Protein AF-A0A9W4R6A3-F1 (afdb_monomer_lite)

Secondary structure (DSSP, 8-state):
--HHHHHHHHHHHHH-TTTTTT--EE-HHHHHHHHTTT---SS-TTSHHHHHHHHHHHHHTT--HHHHTSPPPTT--HHHHHHHHHHHHHHHHHHTT-EEEEEEEEEE-TT--EEEEEEEPPPP--HHHHHHHSSSS-HHHHHHHHHHHBTTB--PPEEEEEETGGG-SSEEEEE-GGGSGGGBTHHHHHHHHHHHS---TT-EEEE-SSHHHHHHHHHHHHHT--EEEEE-TTS-HHHHHHHHTTT-EEEE--SSHHHHHHHHHHHHHHH--EE--SS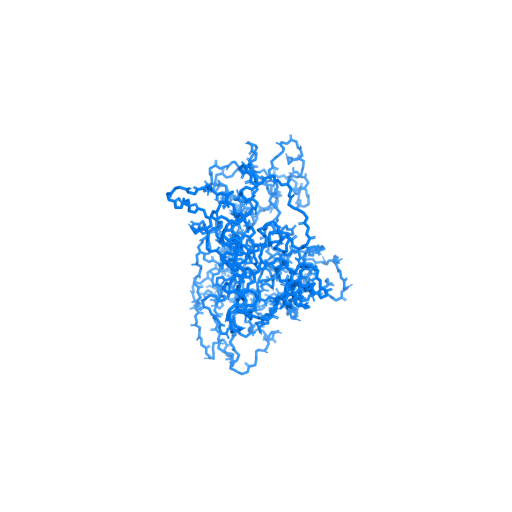SSHHHHHHHHHHHHHHHHH-TT-SEEEEE-SSSHHHHHHHHHHTTSS-EEEEEEETT--HHHHHHHTTS-------STTHHHH--S---HHHHHHHTTT--EEEEE-HHHHHHHHHHHHHHH-----HHHHHHHHHHHTTSS-PPTT-EEEEE--B----HHHHHHHH-

Structure (mmCIF, N/CA/C/O backbone):
data_AF-A0A9W4R6A3-F1
#
_entry.id   AF-A0A9W4R6A3-F1
#
loop_
_atom_site.group_PDB
_atom_site.id
_atom_site.type_symbol
_atom_site.label_atom_id
_atom_site.label_alt_id
_atom_site.label_comp_id
_atom_site.label_asym_id
_atom_site.label_entity_id
_atom_site.label_seq_id
_atom_site.pdbx_PDB_ins_code
_atom_site.Cartn_x
_atom_site.Cartn_y
_atom_site.Cartn_z
_atom_site.occupancy
_atom_site.B_iso_or_equiv
_atom_site.auth_seq_id
_atom_site.auth_comp_id
_atom_site.auth_asym_id
_atom_site.auth_atom_id
_atom_site.pdbx_PDB_model_num
ATOM 1 N N . MET A 1 1 ? -25.129 23.850 -50.642 1.00 62.19 1 MET A N 1
ATOM 2 C CA . MET A 1 1 ? -26.022 22.780 -50.139 1.00 62.19 1 MET A CA 1
ATOM 3 C C . MET A 1 1 ? -26.606 23.078 -48.752 1.00 62.19 1 MET A C 1
ATOM 5 O O . MET A 1 1 ? -27.716 22.640 -48.498 1.00 62.19 1 MET A O 1
ATOM 9 N N . ILE A 1 2 ? -25.922 23.835 -47.878 1.00 75.31 2 ILE A N 1
ATOM 10 C CA . ILE A 1 2 ? -26.397 24.113 -46.505 1.00 75.31 2 ILE A CA 1
ATOM 11 C C . ILE A 1 2 ? -27.392 25.286 -46.387 1.00 75.31 2 ILE A C 1
ATOM 13 O O . ILE A 1 2 ? -28.313 25.224 -45.583 1.00 75.31 2 ILE A O 1
ATOM 17 N N . LEU A 1 3 ? -27.270 26.315 -47.238 1.00 78.88 3 LEU A N 1
ATOM 18 C CA . LEU A 1 3 ? -28.085 27.539 -47.162 1.00 78.88 3 LEU A CA 1
ATOM 19 C C . LEU A 1 3 ? -29.614 27.305 -47.207 1.00 78.88 3 LEU A C 1
ATOM 21 O O . LEU A 1 3 ? -30.317 27.962 -46.446 1.00 78.88 3 LEU A O 1
ATOM 25 N N . PRO A 1 4 ? -30.159 26.375 -48.023 1.00 86.81 4 PRO A N 1
ATOM 26 C CA . PRO A 1 4 ? -31.590 26.064 -47.982 1.00 86.81 4 PRO A CA 1
ATOM 27 C C . PRO A 1 4 ? -32.056 25.488 -46.637 1.00 86.81 4 PRO A C 1
ATOM 29 O O . PRO A 1 4 ? -33.127 25.856 -46.173 1.00 86.81 4 PRO A O 1
ATOM 32 N N . LYS A 1 5 ? -31.240 24.645 -45.987 1.00 81.88 5 LYS A N 1
ATOM 33 C CA . LYS A 1 5 ? -31.559 24.061 -44.672 1.00 81.88 5 LYS A CA 1
ATOM 34 C C . LYS A 1 5 ? -31.488 25.096 -43.553 1.00 81.88 5 LYS A C 1
ATOM 36 O O . LYS A 1 5 ? -32.316 25.079 -42.655 1.00 81.88 5 LYS A O 1
ATOM 41 N N . ILE A 1 6 ? -30.523 26.015 -43.629 1.00 81.06 6 ILE A N 1
ATOM 42 C CA . ILE A 1 6 ? -30.436 27.145 -42.693 1.00 81.06 6 ILE A CA 1
ATOM 43 C C . ILE A 1 6 ? -31.711 27.989 -42.791 1.00 81.06 6 ILE A C 1
ATOM 45 O O . ILE A 1 6 ? -32.350 28.235 -41.780 1.00 81.06 6 ILE A O 1
ATOM 49 N N . ARG A 1 7 ? -32.159 28.319 -44.012 1.00 83.88 7 ARG A N 1
ATOM 50 C CA . ARG A 1 7 ? -33.413 29.064 -44.225 1.00 83.88 7 ARG A CA 1
ATOM 51 C C . ARG A 1 7 ? -34.652 28.340 -43.697 1.00 83.88 7 ARG A C 1
ATOM 53 O O . ARG A 1 7 ? -35.574 28.995 -43.228 1.00 83.88 7 ARG A O 1
ATOM 60 N N . GLU A 1 8 ? -34.690 27.015 -43.796 1.00 87.56 8 GLU A N 1
ATOM 61 C CA . GLU A 1 8 ? -35.778 26.196 -43.253 1.00 87.56 8 GLU A CA 1
ATOM 62 C C . GLU A 1 8 ? -35.823 26.266 -41.719 1.00 87.56 8 GLU A C 1
ATOM 64 O O . GLU A 1 8 ? -36.885 26.505 -41.144 1.00 87.56 8 GLU A O 1
ATOM 69 N N . VAL A 1 9 ? -34.667 26.137 -41.060 1.00 84.25 9 VAL A N 1
ATOM 70 C CA . VAL A 1 9 ? -34.554 26.282 -39.602 1.00 84.25 9 VAL A CA 1
ATOM 71 C C . VAL A 1 9 ? -34.875 27.713 -39.168 1.00 84.25 9 VAL A C 1
ATOM 73 O O . VAL A 1 9 ? -35.632 27.892 -38.220 1.00 84.25 9 VAL A O 1
ATOM 76 N N . ASP A 1 10 ? -34.391 28.728 -39.883 1.00 83.31 10 ASP A N 1
ATOM 77 C CA . ASP A 1 10 ? -34.694 30.133 -39.592 1.00 83.31 10 ASP A CA 1
ATOM 78 C C . ASP A 1 10 ? -36.196 30.416 -39.706 1.00 83.31 10 ASP A C 1
ATOM 80 O O . ASP A 1 10 ? -36.775 31.042 -38.821 1.00 83.31 10 ASP A O 1
ATOM 84 N N . ALA A 1 11 ? -36.861 29.909 -40.750 1.00 86.00 11 ALA A N 1
ATOM 85 C CA . ALA A 1 11 ? -38.308 30.043 -40.910 1.00 86.00 11 ALA A CA 1
ATOM 86 C C . ALA A 1 11 ? -39.084 29.347 -39.774 1.00 86.00 11 ALA A C 1
ATOM 88 O O . ALA A 1 11 ? -40.080 29.884 -39.277 1.00 86.00 11 ALA A O 1
ATOM 89 N N . LEU A 1 12 ? -38.612 28.183 -39.316 1.00 85.88 12 LEU A N 1
ATOM 90 C CA . LEU A 1 12 ? -39.184 27.478 -38.167 1.00 85.88 12 LEU A CA 1
ATOM 91 C C . LEU A 1 12 ? -39.013 28.285 -36.871 1.00 85.88 12 LEU A C 1
ATOM 93 O O . LEU A 1 12 ? -39.976 28.494 -36.136 1.00 85.88 12 LEU A O 1
ATOM 97 N N . LEU A 1 13 ? -37.808 28.799 -36.614 1.00 84.56 13 LEU A N 1
ATOM 98 C CA . LEU A 1 13 ? -37.524 29.633 -35.446 1.00 84.56 13 LEU A CA 1
ATOM 99 C C . LEU A 1 13 ? -38.323 30.936 -35.477 1.00 84.56 13 LEU A C 1
ATOM 101 O O . LEU A 1 13 ? -38.759 31.417 -34.433 1.00 84.56 13 LEU A O 1
ATOM 105 N N . GLN A 1 14 ? -38.547 31.517 -36.655 1.00 83.19 14 GLN A N 1
ATOM 106 C CA . GLN A 1 14 ? -39.348 32.728 -36.798 1.00 83.19 14 GLN A CA 1
ATOM 107 C C . GLN A 1 14 ? -40.832 32.480 -36.509 1.00 83.19 14 GLN A C 1
ATOM 109 O O . GLN A 1 14 ? -41.445 33.318 -35.845 1.00 83.19 14 GLN A O 1
ATOM 114 N N . SER A 1 15 ? -41.380 31.347 -36.957 1.00 84.06 15 SER A N 1
ATOM 115 C CA . SER A 1 15 ? -42.810 31.021 -36.864 1.00 84.06 15 SER A CA 1
ATOM 116 C C . SER A 1 15 ? -43.262 30.469 -35.507 1.00 84.06 15 SER A C 1
ATOM 118 O O . SER A 1 15 ? -44.419 30.676 -35.146 1.00 84.06 15 SER A O 1
ATOM 120 N N . ASP A 1 16 ? -42.373 29.842 -34.726 1.00 81.62 16 ASP A N 1
ATOM 121 C CA . ASP A 1 16 ? -42.694 29.305 -33.396 1.00 81.62 16 ASP A CA 1
ATOM 122 C C . ASP A 1 16 ? -41.735 29.827 -32.311 1.00 81.62 16 ASP A C 1
ATOM 124 O O . ASP A 1 16 ? -40.587 29.395 -32.167 1.00 81.62 16 ASP A O 1
ATOM 128 N N . LEU A 1 17 ? -42.243 30.755 -31.492 1.00 74.06 17 LEU A N 1
ATOM 129 C CA . LEU A 1 17 ? -41.503 31.352 -30.379 1.00 74.06 17 LEU A CA 1
ATOM 130 C C . LEU A 1 17 ? -41.092 30.325 -29.311 1.00 74.06 17 LEU A C 1
ATOM 132 O O . LEU A 1 17 ? -40.053 30.509 -28.681 1.00 74.06 17 LEU A O 1
ATOM 136 N N . SER A 1 18 ? -41.849 29.237 -29.127 1.00 76.12 18 SER A N 1
ATOM 137 C CA . SER A 1 18 ? -41.563 28.215 -28.108 1.00 76.12 18 SER A CA 1
ATOM 138 C C . SER A 1 18 ? -40.349 27.347 -28.459 1.00 76.12 18 SER A C 1
ATOM 140 O O . SER A 1 18 ? -39.672 26.807 -27.581 1.00 76.12 18 SER A O 1
ATOM 142 N N . ILE A 1 19 ? -40.022 27.251 -29.750 1.00 79.62 19 ILE A N 1
ATOM 143 C CA . ILE A 1 19 ? -38.869 26.497 -30.248 1.00 79.62 19 ILE A CA 1
ATOM 144 C C . ILE A 1 19 ? -37.576 27.319 -30.120 1.00 79.62 19 ILE A C 1
ATOM 146 O O . ILE A 1 19 ? -36.502 26.743 -29.912 1.00 79.62 19 ILE A O 1
ATOM 150 N N . ARG A 1 20 ? -37.664 28.659 -30.137 1.00 77.31 20 ARG A N 1
ATOM 151 C CA . ARG A 1 20 ? -36.507 29.571 -29.994 1.00 77.31 20 ARG A CA 1
ATOM 152 C C . ARG A 1 20 ? -35.718 29.353 -28.707 1.00 77.31 20 ARG A C 1
ATOM 154 O O . ARG A 1 20 ? -34.518 29.612 -28.665 1.00 77.31 20 ARG A O 1
ATOM 161 N N . GLU A 1 21 ? -36.358 28.871 -27.648 1.00 71.06 21 GLU A N 1
ATOM 162 C CA . GLU A 1 21 ? -35.691 28.608 -26.369 1.00 71.06 21 GLU A CA 1
ATOM 163 C C . GLU A 1 21 ? -35.028 27.226 -26.301 1.00 71.06 21 GLU A C 1
ATOM 165 O O . GLU A 1 21 ? -34.182 26.999 -25.439 1.00 71.06 21 GLU A O 1
ATOM 170 N N . ARG A 1 22 ? -35.361 26.325 -27.232 1.00 80.12 22 ARG A N 1
ATOM 171 C CA . ARG A 1 22 ? -34.955 24.913 -27.211 1.00 80.12 22 ARG A CA 1
ATOM 172 C C . ARG A 1 22 ? -33.907 24.560 -28.259 1.00 80.12 22 ARG A C 1
ATOM 174 O O . ARG A 1 22 ? -33.186 23.583 -28.081 1.00 80.12 22 ARG A O 1
ATOM 181 N N . ILE A 1 23 ? -33.819 25.337 -29.336 1.00 85.38 23 ILE A N 1
ATOM 182 C CA . ILE A 1 23 ? -32.807 25.161 -30.380 1.00 85.38 23 ILE A CA 1
ATOM 183 C C . ILE A 1 23 ? -31.621 26.085 -30.104 1.00 85.38 23 ILE A C 1
ATOM 185 O O . ILE A 1 23 ? -31.776 27.260 -29.756 1.00 85.38 23 ILE A O 1
ATOM 189 N N . ARG A 1 24 ? -30.419 25.526 -30.230 1.00 87.38 24 ARG A N 1
ATOM 190 C CA . ARG A 1 24 ? -29.142 26.203 -30.012 1.00 87.38 24 ARG A CA 1
ATOM 191 C C . ARG A 1 24 ? -28.187 25.788 -31.123 1.00 87.38 24 ARG A C 1
ATOM 193 O O . ARG A 1 24 ? -28.041 24.596 -31.381 1.00 87.38 24 ARG A O 1
ATOM 200 N N . GLU A 1 25 ? -27.571 26.764 -31.783 1.00 90.19 25 GLU A N 1
ATOM 201 C CA . GLU A 1 25 ? -26.492 26.497 -32.733 1.00 90.19 25 GLU A CA 1
ATOM 202 C C . GLU A 1 25 ? -25.248 26.050 -31.966 1.00 90.19 25 GLU A C 1
ATOM 204 O O . GLU A 1 25 ? -24.957 26.578 -30.896 1.00 90.19 25 GLU A O 1
ATOM 209 N N . ILE A 1 26 ? -24.521 25.073 -32.498 1.00 91.69 26 ILE A N 1
ATOM 210 C CA . ILE A 1 26 ? -23.307 24.526 -31.894 1.00 91.69 26 ILE A CA 1
ATOM 211 C C . ILE A 1 26 ? -22.222 24.376 -32.959 1.00 91.69 26 ILE A C 1
ATOM 213 O O . ILE A 1 26 ? -22.520 24.239 -34.145 1.00 91.69 26 ILE A O 1
ATOM 217 N N . HIS A 1 27 ? -20.964 24.322 -32.527 1.00 92.44 27 HIS A N 1
ATOM 218 C CA . HIS A 1 27 ? -19.847 23.983 -33.400 1.00 92.44 27 HIS A CA 1
ATOM 219 C C . HIS A 1 27 ? -19.003 22.875 -32.753 1.00 92.44 27 HIS A C 1
ATOM 221 O O . HIS A 1 27 ? -18.507 23.087 -31.644 1.00 92.44 27 HIS A O 1
ATOM 227 N N . PRO A 1 28 ? -18.792 21.718 -33.412 1.00 91.75 28 PRO A N 1
ATOM 228 C CA . PRO A 1 28 ? -18.066 20.595 -32.816 1.00 91.75 28 PRO A CA 1
ATOM 229 C C . PRO A 1 28 ? -16.660 20.951 -32.324 1.00 91.75 28 PRO A C 1
ATOM 231 O O . PRO A 1 28 ? -16.291 20.592 -31.214 1.00 91.75 28 PRO A O 1
ATOM 234 N N . GLU A 1 29 ? -15.896 21.744 -33.082 1.00 91.56 29 GLU A N 1
ATOM 235 C CA . GLU A 1 29 ? -14.560 22.173 -32.628 1.00 91.56 29 GLU A CA 1
ATOM 236 C C . GLU A 1 29 ? -14.613 23.062 -31.377 1.00 91.56 29 GLU A C 1
ATOM 238 O O . GLU A 1 29 ? -13.727 22.974 -30.533 1.00 91.56 29 GLU A O 1
ATOM 243 N N . LEU A 1 30 ? -15.665 23.874 -31.208 1.00 92.38 30 LEU A N 1
ATOM 244 C CA . LEU A 1 30 ? -15.841 24.663 -29.987 1.00 92.38 30 LEU A CA 1
ATOM 245 C C . LEU A 1 30 ? -16.228 23.760 -28.809 1.00 92.38 30 LEU A C 1
ATOM 247 O O . LEU A 1 30 ? -15.765 23.973 -27.693 1.00 92.38 30 LEU A O 1
ATOM 251 N N . ALA A 1 31 ? -17.030 22.722 -29.063 1.00 93.94 31 ALA A N 1
ATOM 252 C CA . ALA A 1 31 ? -17.366 21.714 -28.066 1.00 93.94 31 ALA A CA 1
ATOM 253 C C . ALA A 1 31 ? -16.112 20.968 -27.585 1.00 93.94 31 ALA A C 1
ATOM 255 O O . ALA A 1 31 ? -15.872 20.895 -26.384 1.00 93.94 31 ALA A O 1
ATOM 256 N N . PHE A 1 32 ? -15.277 20.477 -28.505 1.00 93.88 32 PHE A N 1
ATOM 257 C CA . PHE A 1 32 ? -14.027 19.799 -28.159 1.00 93.88 32 PHE A CA 1
ATOM 258 C C . PHE A 1 32 ? -13.020 20.725 -27.480 1.00 93.88 32 PHE A C 1
ATOM 260 O O . PHE A 1 32 ? -12.358 20.301 -26.540 1.00 93.88 32 PHE A O 1
ATOM 267 N N . TRP A 1 33 ? -12.937 21.988 -27.897 1.00 92.81 33 TRP A N 1
ATOM 268 C CA . TRP A 1 33 ? -12.139 23.002 -27.210 1.00 92.81 33 TRP A CA 1
ATOM 269 C C . TRP A 1 33 ? -12.590 23.188 -25.752 1.00 92.81 33 TRP A C 1
ATOM 271 O O . TRP A 1 33 ? -11.757 23.182 -24.849 1.00 92.81 33 TRP A O 1
ATOM 281 N N . SER A 1 34 ? -13.901 23.264 -25.492 1.00 91.25 34 SER A N 1
ATOM 282 C CA . SER A 1 34 ? -14.436 23.332 -24.124 1.00 91.25 34 SER A CA 1
ATOM 283 C C . SER A 1 34 ? -14.183 22.050 -23.319 1.00 91.25 34 SER A C 1
ATOM 285 O O . SER A 1 34 ? -13.840 22.139 -22.143 1.00 91.25 34 SER A O 1
ATOM 287 N N . MET A 1 35 ? -14.295 20.866 -23.935 1.00 91.75 35 MET A N 1
ATOM 288 C CA . MET A 1 35 ? -13.945 19.584 -23.294 1.00 91.75 35 MET A CA 1
ATOM 289 C C . MET A 1 35 ? -12.457 19.494 -22.959 1.00 91.75 35 MET A C 1
ATOM 291 O O . MET A 1 35 ? -12.080 18.873 -21.970 1.00 91.75 35 MET A O 1
ATOM 295 N N . ASN A 1 36 ? -11.620 20.121 -23.780 1.00 91.12 36 ASN A N 1
ATOM 296 C CA . ASN A 1 36 ? -10.176 20.185 -23.617 1.00 91.12 36 ASN A CA 1
ATOM 297 C C . ASN A 1 36 ? -9.739 21.368 -22.736 1.00 91.12 36 ASN A C 1
ATOM 299 O O . ASN A 1 36 ? -8.666 21.926 -22.946 1.00 91.12 36 ASN A O 1
ATOM 303 N N . GLY A 1 37 ? -10.579 21.805 -21.792 1.00 85.12 37 GLY A N 1
ATOM 304 C CA . GLY A 1 37 ? -10.220 22.846 -20.823 1.00 85.12 37 GLY A CA 1
ATOM 305 C C . GLY A 1 37 ? -9.976 24.223 -21.438 1.00 85.12 37 GLY A C 1
ATOM 306 O O . GLY A 1 37 ? -9.134 24.965 -20.949 1.00 85.12 37 GLY A O 1
ATOM 307 N N . GLU A 1 38 ? -10.688 24.561 -22.515 1.00 88.50 38 GLU A N 1
ATOM 308 C CA . GLU A 1 38 ? -10.505 25.821 -23.246 1.00 88.50 38 GLU A CA 1
ATOM 309 C C . GLU A 1 38 ? -9.118 25.937 -23.930 1.00 88.50 38 GLU A C 1
ATOM 311 O O . GLU A 1 38 ? -8.625 27.033 -24.213 1.00 88.50 38 GLU A O 1
ATOM 316 N N . THR A 1 39 ? -8.515 24.795 -24.291 1.00 84.69 39 THR A N 1
ATOM 317 C CA . THR A 1 39 ? -7.243 24.706 -25.034 1.00 84.69 39 THR A CA 1
ATOM 318 C C . THR A 1 39 ? -7.425 24.110 -26.440 1.00 84.69 39 THR A C 1
ATOM 320 O O . THR A 1 39 ? -8.223 23.182 -26.614 1.00 84.69 39 THR A O 1
ATOM 323 N N . PRO A 1 40 ? -6.702 24.593 -27.475 1.00 88.94 40 PRO A N 1
ATOM 324 C CA . PRO A 1 40 ? -6.760 24.012 -28.820 1.00 88.94 40 PRO A CA 1
ATOM 325 C C . PRO A 1 40 ? -6.361 22.531 -28.845 1.00 88.94 40 PRO A C 1
ATOM 327 O O . PRO A 1 40 ? -5.509 22.100 -28.071 1.00 88.94 40 PRO A O 1
ATOM 330 N N . LEU A 1 41 ? -6.961 21.760 -29.755 1.00 89.88 41 LEU A N 1
ATOM 331 C CA . LEU A 1 41 ? -6.595 20.360 -29.977 1.00 89.88 41 LEU A CA 1
ATOM 332 C C . LEU A 1 41 ? -5.270 20.269 -30.739 1.00 89.88 41 LEU A C 1
ATOM 334 O O . LEU A 1 41 ? -4.971 21.119 -31.581 1.00 89.88 41 LEU A O 1
ATOM 338 N N . ASN A 1 42 ? -4.496 19.221 -30.463 1.00 85.81 42 ASN A N 1
ATOM 339 C CA . ASN A 1 42 ? -3.148 19.071 -31.007 1.00 85.81 42 ASN A CA 1
ATOM 340 C C . ASN A 1 42 ? -3.149 18.493 -32.424 1.00 85.81 42 ASN A C 1
ATOM 342 O O . ASN A 1 42 ? -2.232 18.767 -33.202 1.00 85.81 42 ASN A O 1
ATOM 346 N N . PHE A 1 43 ? -4.169 17.699 -32.768 1.00 90.38 43 PHE A N 1
ATOM 347 C CA . PHE A 1 43 ? -4.205 16.963 -34.027 1.00 90.38 43 PHE A CA 1
ATOM 348 C C . PHE A 1 43 ? -5.441 17.293 -34.888 1.00 90.38 43 PHE A C 1
ATOM 350 O O . PHE A 1 43 ? -6.561 17.449 -34.374 1.00 90.38 43 PHE A O 1
ATOM 357 N N . PRO A 1 44 ? -5.284 17.363 -36.228 1.00 89.81 44 PRO A N 1
ATOM 358 C CA . PRO A 1 44 ? -6.404 17.585 -37.138 1.00 89.81 44 PRO A CA 1
ATOM 359 C C . PRO A 1 44 ? -7.432 16.453 -37.066 1.00 89.81 44 PRO A C 1
ATOM 361 O O . PRO A 1 44 ? -7.073 15.279 -37.051 1.00 89.81 44 PRO A O 1
ATOM 364 N N . LYS A 1 45 ? -8.726 16.786 -37.142 1.00 86.19 45 LYS A N 1
ATOM 365 C CA . LYS A 1 45 ? -9.821 15.812 -36.966 1.00 86.19 45 LYS A CA 1
ATOM 366 C C . LYS A 1 45 ? -9.861 14.644 -37.957 1.00 86.19 45 LYS A C 1
ATOM 368 O O . LYS A 1 45 ? -10.566 13.674 -37.724 1.00 86.19 45 LYS A O 1
ATOM 373 N N . LYS A 1 46 ? -9.121 14.741 -39.064 1.00 85.00 46 LYS A N 1
ATOM 374 C CA . LYS A 1 46 ? -9.059 13.717 -40.118 1.00 85.00 46 LYS A CA 1
ATOM 375 C C . LYS A 1 46 ? -7.890 12.740 -39.962 1.00 85.00 46 LYS A C 1
ATOM 377 O O . LYS A 1 46 ? -7.786 11.820 -40.769 1.00 85.00 46 LYS A O 1
ATOM 382 N N . THR A 1 47 ? -6.999 12.940 -38.989 1.00 90.06 47 THR A N 1
ATOM 383 C CA . THR A 1 47 ? -5.907 11.993 -38.713 1.00 90.06 47 THR A CA 1
ATOM 384 C C . THR A 1 47 ? -6.333 10.970 -37.664 1.00 90.06 47 THR A C 1
ATOM 386 O O . THR A 1 47 ? -7.261 11.211 -36.890 1.00 90.06 47 THR A O 1
ATOM 389 N N . ALA A 1 48 ? -5.656 9.821 -37.622 1.00 86.12 48 ALA A N 1
ATOM 390 C CA . ALA A 1 48 ? -5.935 8.793 -36.621 1.00 86.12 48 ALA A CA 1
ATOM 391 C C . ALA A 1 48 ? -5.710 9.327 -35.193 1.00 86.12 48 ALA A C 1
ATOM 393 O O . ALA A 1 48 ? -6.509 9.064 -34.297 1.00 86.12 48 ALA A O 1
ATOM 394 N N . GLU A 1 49 ? -4.672 10.142 -35.005 1.00 86.94 49 GLU A N 1
ATOM 395 C CA . GLU A 1 49 ? -4.346 10.809 -33.745 1.00 86.94 49 GLU A CA 1
ATOM 396 C C . GLU A 1 49 ? -5.434 11.809 -33.341 1.00 86.94 49 GLU A C 1
ATOM 398 O O . GLU A 1 49 ? -5.836 11.835 -32.180 1.00 86.94 49 GLU A O 1
ATOM 403 N N . GLY A 1 50 ? -5.968 12.586 -34.292 1.00 89.50 50 GLY A N 1
ATOM 404 C CA . GLY A 1 50 ? -7.035 13.554 -34.028 1.00 89.50 50 GLY A CA 1
ATOM 405 C C . GLY A 1 50 ? -8.393 12.920 -33.744 1.00 89.50 50 GLY A C 1
ATOM 406 O O . GLY A 1 50 ? -9.158 13.467 -32.944 1.00 89.50 50 GLY A O 1
ATOM 407 N N . LEU A 1 51 ? -8.686 11.761 -34.342 1.00 88.81 51 LEU A N 1
ATOM 408 C CA . LEU A 1 51 ? -9.859 10.950 -33.997 1.00 88.81 51 LEU A CA 1
ATOM 409 C C . LEU A 1 51 ? -9.708 10.330 -32.600 1.00 88.81 51 LEU A C 1
ATOM 411 O O . LEU A 1 51 ? -10.650 10.365 -31.807 1.00 88.81 51 LEU A O 1
ATOM 415 N N . ALA A 1 52 ? -8.519 9.821 -32.262 1.00 86.12 52 ALA A N 1
ATOM 416 C CA . ALA A 1 52 ? -8.235 9.258 -30.942 1.00 86.12 52 ALA A CA 1
ATOM 417 C C . ALA A 1 52 ? -8.280 10.322 -29.828 1.00 86.12 52 ALA A C 1
ATOM 419 O O . ALA A 1 52 ? -8.839 10.070 -28.760 1.00 86.12 52 ALA A O 1
ATOM 420 N N . GLU A 1 53 ? -7.744 11.522 -30.080 1.00 91.00 53 GLU A N 1
ATOM 421 C CA . GLU A 1 53 ? -7.810 12.669 -29.163 1.00 91.00 53 GLU A CA 1
ATOM 422 C C . GLU A 1 53 ? -9.269 13.049 -28.857 1.00 91.00 53 GLU A C 1
ATOM 424 O O . GLU A 1 53 ? -9.656 13.130 -27.691 1.00 91.00 53 GLU A O 1
ATOM 429 N N . ARG A 1 54 ? -10.116 13.173 -29.889 1.00 93.38 54 ARG A N 1
ATOM 430 C CA . ARG A 1 54 ? -11.554 13.473 -29.745 1.00 93.38 54 ARG A CA 1
ATOM 431 C C . ARG A 1 54 ? -12.330 12.353 -29.051 1.00 93.38 54 ARG A C 1
ATOM 433 O O . ARG A 1 54 ? -13.170 12.630 -28.199 1.00 93.38 54 ARG A O 1
ATOM 440 N N . THR A 1 55 ? -12.016 11.094 -29.352 1.00 90.50 55 THR A N 1
ATOM 441 C CA . THR A 1 55 ? -12.621 9.927 -28.685 1.00 90.50 55 THR A CA 1
ATOM 442 C C . THR A 1 55 ? -12.337 9.950 -27.183 1.00 90.50 55 THR A C 1
ATOM 444 O O . THR A 1 55 ? -13.257 9.810 -26.381 1.00 90.50 55 THR A O 1
ATOM 447 N N . ARG A 1 56 ? -11.084 10.215 -26.784 1.00 89.31 56 ARG A N 1
ATOM 448 C CA . ARG A 1 56 ? -10.690 10.316 -25.370 1.00 89.31 56 ARG A CA 1
ATOM 449 C C . ARG A 1 56 ? -11.442 11.429 -24.639 1.00 89.31 56 ARG A C 1
ATOM 451 O O . ARG A 1 56 ? -11.888 11.219 -23.514 1.00 89.31 56 ARG A O 1
ATOM 458 N N . LEU A 1 57 ? -11.605 12.587 -25.282 1.00 90.38 57 LEU A N 1
ATOM 459 C CA . LEU A 1 57 ? -12.368 13.707 -24.724 1.00 90.38 57 LEU A CA 1
ATOM 460 C C . LEU A 1 57 ? -13.850 13.352 -24.541 1.00 90.38 57 LEU A C 1
ATOM 462 O O . LEU A 1 57 ? -14.420 13.653 -23.503 1.00 90.38 57 LEU A O 1
ATOM 466 N N . LEU A 1 58 ? -14.479 12.653 -25.488 1.00 91.75 58 LEU A N 1
ATOM 467 C CA . LEU A 1 58 ? -15.871 12.210 -25.319 1.00 91.75 58 LEU A CA 1
ATOM 468 C C . LEU A 1 58 ? -16.020 11.211 -24.165 1.00 91.75 58 LEU A C 1
ATOM 470 O O . LEU A 1 58 ? -16.967 11.315 -23.382 1.00 91.75 58 LEU A O 1
ATOM 474 N N . VAL A 1 59 ? -15.076 10.274 -24.034 1.00 86.00 59 VAL A N 1
ATOM 475 C CA . VAL A 1 59 ? -15.072 9.295 -22.938 1.00 86.00 59 VAL A CA 1
ATOM 476 C C . VAL A 1 59 ? -14.909 9.978 -21.581 1.00 86.00 59 VAL A C 1
ATOM 478 O O . VAL A 1 59 ? -15.636 9.640 -20.646 1.00 86.00 59 VAL A O 1
ATOM 481 N N . SER A 1 60 ? -14.053 11.001 -21.474 1.00 82.50 60 SER A N 1
ATOM 482 C CA . SER A 1 60 ? -13.905 11.771 -20.229 1.00 82.50 60 SER A CA 1
ATOM 483 C C . SER A 1 60 ? -15.177 12.534 -19.835 1.00 82.50 60 SER A C 1
ATOM 485 O O . SER A 1 60 ? -15.402 12.780 -18.654 1.00 82.50 60 SER A O 1
ATOM 487 N N . GLN A 1 61 ? -16.049 12.850 -20.800 1.00 87.81 61 GLN A N 1
ATOM 488 C CA . GLN A 1 61 ? -17.369 13.451 -20.566 1.00 87.81 61 GLN A CA 1
ATOM 489 C C . GLN A 1 61 ? -18.488 12.411 -20.340 1.00 87.81 61 GLN A C 1
ATOM 491 O O . GLN A 1 61 ? -19.675 12.751 -20.349 1.00 87.81 61 GLN A O 1
ATOM 496 N N . GLY A 1 62 ? -18.138 11.135 -20.144 1.00 83.69 62 GLY A N 1
ATOM 497 C CA . GLY A 1 62 ? -19.086 10.063 -19.833 1.00 83.69 62 GLY A CA 1
ATOM 498 C C . GLY A 1 62 ? -19.806 9.470 -21.048 1.00 83.69 62 GLY A C 1
ATOM 499 O O . GLY A 1 62 ? -20.859 8.845 -20.894 1.00 83.69 62 GLY A O 1
ATOM 500 N N . VAL A 1 63 ? -19.285 9.659 -22.265 1.00 87.81 63 VAL A N 1
ATOM 501 C CA . VAL A 1 63 ? -19.708 8.862 -23.427 1.00 87.81 63 VAL A CA 1
ATOM 502 C C . VAL A 1 63 ? -19.039 7.492 -23.337 1.00 87.81 63 VAL A C 1
ATOM 504 O O . VAL A 1 63 ? -17.827 7.396 -23.199 1.00 87.81 63 VAL A O 1
ATOM 507 N N . HIS A 1 64 ? -19.816 6.414 -23.401 1.00 86.06 64 HIS A N 1
ATOM 508 C CA . HIS A 1 64 ? -19.260 5.067 -23.288 1.00 86.06 64 HIS A CA 1
ATOM 509 C C . HIS A 1 64 ? -18.284 4.768 -24.440 1.00 86.06 64 HIS A C 1
ATOM 511 O O . HIS A 1 64 ? -18.584 5.066 -25.598 1.00 86.06 64 HIS A O 1
ATOM 517 N N . GLU A 1 65 ? -17.144 4.141 -24.138 1.00 81.06 65 GLU A N 1
ATOM 518 C CA . GLU A 1 65 ? -16.062 3.892 -25.106 1.00 81.06 65 GLU A CA 1
ATOM 519 C C . GLU A 1 65 ? -16.541 3.107 -26.335 1.00 81.06 65 GLU A C 1
ATOM 521 O O . GLU A 1 65 ? -16.192 3.443 -27.464 1.00 81.06 65 GLU A O 1
ATOM 526 N N . THR A 1 66 ? -17.434 2.131 -26.142 1.00 81.94 66 THR A N 1
ATOM 527 C CA . THR A 1 66 ? -18.000 1.351 -27.257 1.00 81.94 66 THR A CA 1
ATOM 528 C C . THR A 1 66 ? -18.853 2.184 -28.210 1.00 81.94 66 THR A C 1
ATOM 530 O O . THR A 1 66 ? -19.002 1.793 -29.357 1.00 81.94 66 THR A O 1
ATOM 533 N N . VAL A 1 67 ? -19.435 3.295 -27.746 1.00 83.12 67 VAL A N 1
ATOM 534 C CA . VAL A 1 67 ? -20.248 4.204 -28.571 1.00 83.12 67 VAL A CA 1
ATOM 535 C C . VAL A 1 67 ? -19.352 5.216 -29.277 1.00 83.12 67 VAL A C 1
ATOM 537 O O . VAL A 1 67 ? -19.565 5.515 -30.447 1.00 83.12 67 VAL A O 1
ATOM 540 N N . ALA A 1 68 ? -18.332 5.727 -28.584 1.00 81.50 68 ALA A N 1
ATOM 541 C CA . ALA A 1 68 ? -17.378 6.669 -29.164 1.00 81.50 68 ALA A CA 1
ATOM 542 C C . ALA A 1 68 ? -16.466 6.014 -30.220 1.00 81.50 68 ALA A C 1
ATOM 544 O O . ALA A 1 68 ? -16.059 6.680 -31.166 1.00 81.50 68 ALA A O 1
ATOM 545 N N . GLY A 1 69 ? -16.176 4.716 -30.076 1.00 76.25 69 GLY A N 1
ATOM 546 C CA . GLY A 1 69 ? -15.396 3.919 -31.029 1.00 76.25 69 GLY A CA 1
ATOM 547 C C . GLY A 1 69 ? -16.220 3.128 -32.054 1.00 76.25 69 GLY A C 1
ATOM 548 O O . GLY A 1 69 ? -15.645 2.297 -32.761 1.00 76.25 69 GLY A O 1
ATOM 549 N N . ASP A 1 70 ? -17.542 3.325 -32.122 1.00 82.00 70 ASP A N 1
ATOM 550 C CA . ASP A 1 70 ? -18.406 2.582 -33.047 1.00 82.00 70 ASP A CA 1
ATOM 551 C C . ASP A 1 70 ? -18.223 3.040 -34.506 1.00 82.00 70 ASP A C 1
ATOM 553 O O . ASP A 1 70 ? -17.689 4.112 -34.806 1.00 82.00 70 ASP A O 1
ATOM 557 N N . ARG A 1 71 ? -18.687 2.223 -35.455 1.00 83.69 71 ARG A N 1
ATOM 558 C CA . ARG A 1 71 ? -18.715 2.606 -36.867 1.00 83.69 71 ARG A CA 1
ATOM 559 C C . ARG A 1 71 ? -19.820 3.639 -37.109 1.00 83.69 71 ARG A C 1
ATOM 561 O O . ARG A 1 71 ? -20.952 3.432 -36.670 1.00 83.69 71 ARG A O 1
ATOM 568 N N . PRO A 1 72 ? -19.543 4.716 -37.867 1.00 85.25 72 PRO A N 1
ATOM 569 C CA . PRO A 1 72 ? -20.560 5.705 -38.191 1.00 85.25 72 PRO A CA 1
ATOM 570 C C . PRO A 1 72 ? -21.697 5.078 -39.023 1.00 85.25 72 PRO A C 1
ATOM 572 O O . PRO A 1 72 ? -21.469 4.110 -39.763 1.00 85.25 72 PRO A O 1
ATOM 575 N N . PRO A 1 73 ? -22.924 5.630 -38.953 1.00 85.56 73 PRO A N 1
ATOM 576 C CA . PRO A 1 73 ? -24.034 5.201 -39.796 1.00 85.56 73 PRO A CA 1
ATOM 577 C C . PRO A 1 73 ? -23.688 5.234 -41.289 1.00 85.56 73 PRO A C 1
ATOM 579 O O . PRO A 1 73 ? -22.866 6.027 -41.751 1.00 85.56 73 PRO A O 1
ATOM 582 N N . ARG A 1 74 ? -24.357 4.385 -42.078 1.00 85.56 74 ARG A N 1
ATOM 583 C CA . ARG A 1 74 ? -24.114 4.286 -43.524 1.00 85.56 74 ARG A CA 1
ATOM 584 C C . ARG A 1 74 ? -24.283 5.655 -44.198 1.00 85.56 74 ARG A C 1
ATOM 586 O O . ARG A 1 74 ? -25.380 6.202 -44.208 1.00 85.56 74 ARG A O 1
ATOM 593 N N . GLY A 1 75 ? -23.207 6.153 -44.808 1.00 83.19 75 GLY A N 1
ATOM 594 C CA . GLY A 1 75 ? -23.175 7.453 -45.490 1.00 83.19 75 GLY A CA 1
ATOM 595 C C . GLY A 1 75 ? -22.546 8.595 -44.684 1.00 83.19 75 GLY A C 1
ATOM 596 O O . GLY A 1 75 ? -22.429 9.685 -45.233 1.00 83.19 75 GLY A O 1
ATOM 597 N N . ALA A 1 76 ? -22.120 8.348 -43.440 1.00 85.62 76 ALA A N 1
ATOM 598 C CA . ALA A 1 76 ? -21.390 9.298 -42.600 1.00 85.62 76 ALA A CA 1
ATOM 599 C C . ALA A 1 76 ? -19.902 8.917 -42.469 1.00 85.62 76 ALA A C 1
ATOM 601 O O . ALA A 1 76 ? -19.541 7.736 -42.505 1.00 85.62 76 ALA A O 1
ATOM 602 N N . ALA A 1 77 ? -19.039 9.922 -42.335 1.00 86.38 77 ALA A N 1
ATOM 603 C CA . ALA A 1 77 ? -17.622 9.761 -42.038 1.00 86.38 77 ALA A CA 1
ATOM 604 C C . ALA A 1 77 ? -17.394 9.476 -40.542 1.00 86.38 77 ALA A C 1
ATOM 606 O O . ALA A 1 77 ? -18.286 9.641 -39.711 1.00 86.38 77 ALA A O 1
ATOM 607 N N . ALA A 1 78 ? -16.191 9.020 -40.182 1.00 81.12 78 ALA A N 1
ATOM 608 C CA . ALA A 1 78 ? -15.861 8.697 -38.791 1.00 81.12 78 ALA A CA 1
ATOM 609 C C . ALA A 1 78 ? -15.903 9.934 -37.875 1.00 81.12 78 ALA A C 1
ATOM 611 O O . ALA A 1 78 ? -16.346 9.837 -36.734 1.00 81.12 78 ALA A O 1
ATOM 612 N N . ASP A 1 79 ? -15.498 11.101 -38.382 1.00 86.56 79 ASP A N 1
ATOM 613 C CA . ASP A 1 79 ? -15.568 12.364 -37.648 1.00 86.56 79 ASP A CA 1
ATOM 614 C C . ASP A 1 79 ? -17.007 12.868 -37.467 1.00 86.56 79 ASP A C 1
ATOM 616 O O . ASP A 1 79 ? -17.287 13.498 -36.452 1.00 86.56 79 ASP A O 1
ATOM 620 N N . ASP A 1 80 ? -17.943 12.516 -38.356 1.00 89.81 80 ASP A N 1
ATOM 621 C CA . ASP A 1 80 ? -19.355 12.908 -38.221 1.00 89.81 80 ASP A CA 1
ATOM 622 C C . ASP A 1 80 ? -20.014 12.290 -36.972 1.00 89.81 80 ASP A C 1
ATOM 624 O O . ASP A 1 80 ? -20.842 12.930 -36.319 1.00 89.81 80 ASP A O 1
ATOM 628 N N . LEU A 1 81 ? -19.642 11.053 -36.607 1.00 90.06 81 LEU A N 1
ATOM 629 C CA . LEU A 1 81 ? -20.117 10.417 -35.372 1.00 90.06 81 LEU A CA 1
ATOM 630 C C . LEU A 1 81 ? -19.596 11.164 -34.138 1.00 90.06 81 LEU A C 1
ATOM 632 O O . LEU A 1 81 ? -20.359 11.435 -33.210 1.00 90.06 81 LEU A O 1
ATOM 636 N N . LEU A 1 82 ? -18.312 11.526 -34.136 1.00 93.12 82 LEU A N 1
ATOM 637 C CA . LEU A 1 82 ? -17.696 12.261 -33.031 1.00 93.12 82 LEU A CA 1
ATOM 638 C C . LEU A 1 82 ? -18.283 13.672 -32.903 1.00 93.12 82 LEU A C 1
ATOM 640 O O . LEU A 1 82 ? -18.568 14.110 -31.789 1.00 93.12 82 LEU A O 1
ATOM 644 N N . ASP A 1 83 ? -18.538 14.349 -34.024 1.00 94.00 83 ASP A N 1
ATOM 645 C CA . ASP A 1 83 ? -19.178 15.666 -34.064 1.00 94.00 83 ASP A CA 1
ATOM 646 C C . ASP A 1 83 ? -20.616 15.601 -33.498 1.00 94.00 83 ASP A C 1
ATOM 648 O O . ASP A 1 83 ? -21.025 16.467 -32.718 1.00 94.00 83 ASP A O 1
ATOM 652 N N . ALA A 1 84 ? -21.368 14.536 -33.803 1.00 92.81 84 ALA A N 1
ATOM 653 C CA . ALA A 1 84 ? -22.701 14.301 -33.241 1.00 92.81 84 ALA A CA 1
ATOM 654 C C . ALA A 1 84 ? -22.673 13.981 -31.733 1.00 92.81 84 ALA A C 1
ATOM 656 O O . ALA A 1 84 ? -23.536 14.431 -30.976 1.00 92.81 84 ALA A O 1
ATOM 657 N N . LEU A 1 85 ? -21.677 13.229 -31.263 1.00 94.31 85 LEU A N 1
ATOM 658 C CA . LEU A 1 85 ? -21.500 12.957 -29.834 1.00 94.31 85 LEU A CA 1
ATOM 659 C C . LEU A 1 85 ? -21.061 14.213 -29.069 1.00 94.31 85 LEU A C 1
ATOM 661 O O . LEU A 1 85 ? -21.535 14.450 -27.957 1.00 94.31 85 LEU A O 1
ATOM 665 N N . ALA A 1 86 ? -20.236 15.065 -29.678 1.00 94.94 86 ALA A N 1
ATOM 666 C CA . ALA A 1 86 ? -19.870 16.355 -29.105 1.00 94.94 86 ALA A CA 1
ATOM 667 C C . ALA A 1 86 ? -21.101 17.261 -28.937 1.00 94.94 86 ALA A C 1
ATOM 669 O O . ALA A 1 86 ? -21.284 17.877 -27.883 1.00 94.94 86 ALA A O 1
ATOM 670 N N . ALA A 1 87 ? -21.999 17.263 -29.928 1.00 94.81 87 ALA A N 1
ATOM 671 C CA . ALA A 1 87 ? -23.293 17.934 -29.845 1.00 94.81 87 ALA A CA 1
ATOM 672 C C . ALA A 1 87 ? -24.136 17.445 -28.658 1.00 94.81 87 ALA A C 1
ATOM 674 O O . ALA A 1 87 ? -24.702 18.252 -27.917 1.00 94.81 87 ALA A O 1
ATOM 675 N N . LEU A 1 88 ? -24.194 16.124 -28.450 1.00 94.12 88 LEU A N 1
ATOM 676 C CA . LEU A 1 88 ? -24.922 15.511 -27.339 1.00 94.12 88 LEU A CA 1
ATOM 677 C C . LEU A 1 88 ? -24.370 15.954 -25.977 1.00 94.12 88 LEU A C 1
ATOM 679 O O . LEU A 1 88 ? -25.150 16.267 -25.075 1.00 94.12 88 LEU A O 1
ATOM 683 N N . VAL A 1 89 ? -23.045 15.993 -25.819 1.00 93.56 89 VAL A N 1
ATOM 684 C CA . VAL A 1 89 ? -22.402 16.448 -24.577 1.00 93.56 89 VAL A CA 1
ATOM 685 C C . VAL A 1 89 ? -22.766 17.905 -24.287 1.00 93.56 89 VAL A C 1
ATOM 687 O O . VAL A 1 89 ? -23.257 18.207 -23.198 1.00 93.56 89 VAL A O 1
ATOM 690 N N . VAL A 1 90 ? -22.627 18.801 -25.270 1.00 93.94 90 VAL A N 1
ATOM 691 C CA . VAL A 1 90 ? -23.010 20.216 -25.118 1.00 93.94 90 VAL A CA 1
ATOM 692 C C . VAL A 1 90 ? -24.490 20.349 -24.749 1.00 93.94 90 VAL A C 1
ATOM 694 O O . VAL A 1 90 ? -24.826 21.068 -23.807 1.00 93.94 90 VAL A O 1
ATOM 697 N N . ALA A 1 91 ? -25.377 19.613 -25.424 1.00 92.56 91 ALA A N 1
ATOM 698 C CA . ALA A 1 91 ? -26.809 19.632 -25.140 1.00 92.56 91 ALA A CA 1
ATOM 699 C C . ALA A 1 91 ? -27.127 19.205 -23.695 1.00 92.56 91 ALA A C 1
ATOM 701 O O . ALA A 1 91 ? -27.935 19.856 -23.030 1.00 92.56 91 ALA A O 1
ATOM 702 N N . ARG A 1 92 ? -26.456 18.166 -23.172 1.00 92.06 92 ARG A N 1
ATOM 703 C CA . ARG A 1 92 ? -26.589 17.736 -21.766 1.00 92.06 92 ARG A CA 1
ATOM 704 C C . ARG A 1 92 ? -26.190 18.844 -20.792 1.00 92.06 92 ARG A C 1
ATOM 706 O O . ARG A 1 92 ? -26.888 19.075 -19.808 1.00 92.06 92 ARG A O 1
ATOM 713 N N . HIS A 1 93 ? -25.097 19.552 -21.066 1.00 90.69 93 HIS A N 1
ATOM 714 C CA . HIS A 1 93 ? -24.635 20.647 -20.214 1.00 90.69 93 HIS A CA 1
ATOM 715 C C . HIS A 1 93 ? -25.546 21.876 -20.262 1.00 90.69 93 HIS A C 1
ATOM 717 O O . HIS A 1 93 ? -25.804 22.481 -19.219 1.00 90.69 93 HIS A O 1
ATOM 723 N N . ILE A 1 94 ? -26.072 22.224 -21.438 1.00 89.50 94 ILE A N 1
ATOM 724 C CA . ILE A 1 94 ? -27.069 23.292 -21.584 1.00 89.50 94 ILE A CA 1
ATOM 725 C C . ILE A 1 94 ? -28.338 22.937 -20.802 1.00 89.50 94 ILE A C 1
ATOM 727 O O . ILE A 1 94 ? -28.822 23.765 -20.033 1.00 89.50 94 ILE A O 1
ATOM 731 N N . ALA A 1 95 ? -28.832 21.700 -20.928 1.00 86.38 95 ALA A N 1
ATOM 732 C CA . ALA A 1 95 ? -29.991 21.218 -20.173 1.00 86.38 95 ALA A CA 1
ATOM 733 C C . ALA A 1 95 ? -29.762 21.254 -18.651 1.00 86.38 95 ALA A C 1
ATOM 735 O O . ALA A 1 95 ? -30.697 21.481 -17.889 1.00 86.38 95 ALA A O 1
ATOM 736 N N . ALA A 1 96 ? -28.511 21.096 -18.209 1.00 84.38 96 ALA A N 1
ATOM 737 C CA . ALA A 1 96 ? -28.100 21.225 -16.813 1.00 84.38 96 ALA A CA 1
ATOM 738 C C . ALA A 1 96 ? -27.828 22.680 -16.365 1.00 84.38 96 ALA A C 1
ATOM 740 O O . ALA A 1 96 ? -27.234 22.889 -15.307 1.00 84.38 96 ALA A O 1
ATOM 741 N N . GLY A 1 97 ? -28.200 23.687 -17.164 1.00 86.56 97 GLY A N 1
ATOM 742 C CA . GLY A 1 97 ? -28.054 25.106 -16.822 1.00 86.56 97 GLY A CA 1
ATOM 743 C C . GLY A 1 97 ? -26.634 25.670 -16.961 1.00 86.56 97 GLY A C 1
ATOM 744 O O . GLY A 1 97 ? -26.376 26.774 -16.493 1.00 86.56 97 GLY A O 1
ATOM 745 N N . ARG A 1 98 ? -25.705 24.944 -17.602 1.00 86.44 98 ARG A N 1
ATOM 746 C CA . ARG A 1 98 ? -24.294 25.356 -17.771 1.00 86.44 98 ARG A CA 1
ATOM 747 C C . ARG A 1 98 ? -23.967 25.936 -19.150 1.00 86.44 98 ARG A C 1
ATOM 749 O O . ARG A 1 98 ? -22.795 26.098 -19.476 1.00 86.44 98 ARG A O 1
ATOM 756 N N . GLY A 1 99 ? -24.971 26.223 -19.975 1.00 89.00 99 GLY A N 1
ATOM 757 C CA . GLY A 1 99 ? -24.769 26.742 -21.331 1.00 89.00 99 GLY A CA 1
ATOM 758 C C . GLY A 1 99 ? -24.016 28.077 -21.365 1.00 89.00 99 GLY A C 1
ATOM 759 O O . GLY A 1 99 ? -24.276 28.959 -20.550 1.00 89.00 99 GLY A O 1
ATOM 760 N N . ARG A 1 100 ? -23.102 28.228 -22.329 1.00 91.06 100 ARG A N 1
ATOM 761 C CA . ARG A 1 100 ? -22.326 29.448 -22.592 1.00 91.06 100 ARG A CA 1
ATOM 762 C C . ARG A 1 100 ? -22.402 29.799 -24.082 1.00 91.06 100 ARG A C 1
ATOM 764 O O . ARG A 1 100 ? -21.985 28.973 -24.896 1.00 91.06 100 ARG A O 1
ATOM 771 N N . PRO A 1 101 ? -22.912 30.980 -24.456 1.00 91.44 101 PRO A N 1
ATOM 772 C CA . PRO A 1 101 ? -22.912 31.427 -25.843 1.00 91.44 101 PRO A CA 1
ATOM 773 C C . PRO A 1 101 ? -21.575 32.066 -26.243 1.00 91.44 101 PRO A C 1
ATOM 775 O O . PRO A 1 101 ? -20.829 32.554 -25.399 1.00 91.44 101 PRO A O 1
ATOM 778 N N . PHE A 1 102 ? -21.291 32.090 -27.543 1.00 86.62 102 PHE A N 1
ATOM 779 C CA . PHE A 1 102 ? -20.204 32.850 -28.151 1.00 86.62 102 PHE A CA 1
ATOM 780 C C . PHE A 1 102 ? -20.750 33.635 -29.356 1.00 86.62 102 PHE A C 1
ATOM 782 O O . PHE A 1 102 ? -21.187 33.007 -30.327 1.00 86.62 102 PHE A O 1
ATOM 789 N N . PRO A 1 103 ? -20.739 34.985 -29.325 1.00 85.19 103 PRO A N 1
ATOM 790 C CA . PRO A 1 103 ? -20.327 35.851 -28.208 1.00 85.19 103 PRO A CA 1
ATOM 791 C C . PRO A 1 103 ? -21.265 35.759 -26.982 1.00 85.19 103 PRO A C 1
ATOM 793 O O . PRO A 1 103 ? -22.405 35.315 -27.099 1.00 85.19 103 PRO A O 1
ATOM 796 N N . ASP A 1 104 ? -20.774 36.182 -25.811 1.00 83.25 104 ASP A N 1
ATOM 797 C CA . ASP A 1 104 ? -21.533 36.303 -24.552 1.00 83.25 104 ASP A CA 1
ATOM 798 C C . ASP A 1 104 ? -21.543 37.787 -24.117 1.00 83.25 104 ASP A C 1
ATOM 800 O O . ASP A 1 104 ? -20.476 38.306 -23.776 1.00 83.25 104 ASP A O 1
ATOM 804 N N . PRO A 1 105 ? -22.685 38.506 -24.162 1.00 82.75 105 PRO A N 1
ATOM 805 C CA . PRO A 1 105 ? -24.020 38.020 -24.517 1.00 82.75 105 PRO A CA 1
ATOM 806 C C . PRO A 1 105 ? -24.186 37.754 -26.031 1.00 82.75 105 PRO A C 1
ATOM 808 O O . PRO A 1 105 ? -23.483 38.367 -26.840 1.00 82.75 105 PRO A O 1
ATOM 811 N N . PRO A 1 106 ? -25.144 36.892 -26.436 1.00 87.62 106 PRO A N 1
ATOM 812 C CA . PRO A 1 106 ? -25.458 36.647 -27.843 1.00 87.62 106 PRO A CA 1
ATOM 813 C C . PRO A 1 106 ? -25.803 37.930 -28.601 1.00 87.62 106 PRO A C 1
ATOM 815 O O . PRO A 1 106 ? -26.529 38.788 -28.087 1.00 87.62 106 PRO A O 1
ATOM 818 N N . GLY A 1 107 ? -25.372 38.013 -29.861 1.00 86.38 107 GLY A N 1
ATOM 819 C CA . GLY A 1 107 ? -25.905 39.004 -30.794 1.00 86.38 107 GLY A CA 1
ATOM 820 C C . GLY A 1 107 ? -27.378 38.728 -31.111 1.00 86.38 107 GLY A C 1
ATOM 821 O O . GLY A 1 107 ? -27.922 37.688 -30.735 1.00 86.38 107 GLY A O 1
ATOM 822 N N . ARG A 1 108 ? -28.041 39.641 -31.826 1.00 86.12 108 ARG A N 1
ATOM 823 C CA . ARG A 1 108 ? -29.399 39.416 -32.345 1.00 86.12 108 ARG A CA 1
ATOM 824 C C . ARG A 1 108 ? -29.503 39.806 -33.811 1.00 86.12 108 ARG A C 1
ATOM 826 O O . ARG A 1 108 ? -28.892 40.790 -34.223 1.00 86.12 108 ARG A O 1
ATOM 833 N N . ASP A 1 109 ? -30.268 39.038 -34.577 1.00 84.12 109 ASP A N 1
ATOM 834 C CA . ASP A 1 109 ? -30.600 39.375 -35.963 1.00 84.12 109 ASP A CA 1
ATOM 835 C C . ASP A 1 109 ? -31.722 40.435 -36.046 1.00 84.12 109 ASP A C 1
ATOM 837 O O . ASP A 1 109 ? -32.260 40.889 -35.030 1.00 84.12 109 ASP A O 1
ATOM 841 N N . SER A 1 110 ? -32.116 40.815 -37.267 1.00 83.88 110 SER A N 1
ATOM 842 C CA . SER A 1 110 ? -33.214 41.764 -37.519 1.00 83.88 110 SER A CA 1
ATOM 843 C C . SER A 1 110 ? -34.594 41.281 -37.050 1.00 83.88 110 SER A C 1
ATOM 845 O O . SER A 1 110 ? -35.534 42.071 -37.016 1.00 83.88 110 SER A O 1
ATOM 847 N N . HIS A 1 111 ? -34.731 40.003 -36.689 1.00 80.44 111 HIS A N 1
ATOM 848 C CA . HIS A 1 111 ? -35.953 39.375 -36.182 1.00 80.44 111 HIS A CA 1
ATOM 849 C C . HIS A 1 111 ? -35.876 39.077 -34.672 1.00 80.44 111 HIS A C 1
ATOM 851 O O . HIS A 1 111 ? -36.798 38.484 -34.099 1.00 80.44 111 HIS A O 1
ATOM 857 N N . GLY A 1 112 ? -34.795 39.506 -34.012 1.00 77.50 112 GLY A N 1
ATOM 858 C CA . GLY A 1 112 ? -34.556 39.326 -32.586 1.00 77.50 112 GLY A CA 1
ATOM 859 C C . GLY A 1 112 ? -34.081 37.925 -32.185 1.00 77.50 112 GLY A C 1
ATOM 860 O O . GLY A 1 112 ? -34.027 37.650 -30.982 1.00 77.50 112 GLY A O 1
ATOM 861 N N . LEU A 1 113 ? -33.739 37.044 -33.131 1.00 80.88 113 LEU A N 1
ATOM 862 C CA . LEU A 1 113 ? -33.189 35.716 -32.847 1.00 80.88 113 LEU A CA 1
ATOM 863 C C . LEU A 1 113 ? -31.759 35.832 -32.302 1.00 80.88 113 LEU A C 1
ATOM 865 O O . LEU A 1 113 ? -30.978 36.621 -32.833 1.00 80.88 113 LEU A O 1
ATOM 869 N N . PRO A 1 114 ? -31.398 35.076 -31.246 1.00 79.81 114 PRO A N 1
ATOM 870 C CA . PRO A 1 114 ? -30.042 35.091 -30.716 1.00 79.81 114 PRO A CA 1
ATOM 871 C C . PRO A 1 114 ? -29.067 34.476 -31.728 1.00 79.81 114 PRO A C 1
ATOM 873 O O . PRO A 1 114 ? -29.193 33.304 -32.075 1.00 79.81 114 PRO A O 1
ATOM 876 N N . ILE A 1 115 ? -28.074 35.255 -32.151 1.00 85.75 115 ILE A N 1
ATOM 877 C CA . ILE A 1 115 ? -26.951 34.787 -32.964 1.00 85.75 115 ILE A CA 1
ATOM 878 C C . ILE A 1 115 ? -25.796 34.475 -32.013 1.00 85.75 115 ILE A C 1
ATOM 880 O O . ILE A 1 115 ? -25.108 35.382 -31.532 1.00 85.75 115 ILE A O 1
ATOM 884 N N . ALA A 1 116 ? -25.608 33.192 -31.719 1.00 88.81 116 ALA A N 1
ATOM 885 C CA . ALA A 1 116 ? -24.463 32.695 -30.970 1.00 88.81 116 ALA A CA 1
ATOM 886 C C . ALA A 1 116 ? -24.242 31.206 -31.229 1.00 88.81 116 ALA A C 1
ATOM 888 O O . ALA A 1 116 ? -25.200 30.440 -31.330 1.00 88.81 116 ALA A O 1
ATOM 889 N N . ILE A 1 117 ? -22.975 30.802 -31.208 1.00 92.12 117 ILE A N 1
ATOM 890 C CA . ILE A 1 117 ? -22.591 29.396 -31.123 1.00 92.12 117 ILE A CA 1
ATOM 891 C C . ILE A 1 117 ? -22.533 29.029 -29.643 1.00 92.12 117 ILE A C 1
ATOM 893 O O . ILE A 1 117 ? -21.857 29.684 -28.851 1.00 92.12 117 ILE A O 1
ATOM 897 N N . TRP A 1 118 ? -23.254 27.988 -29.254 1.00 91.81 118 TRP A N 1
ATOM 898 C CA . TRP A 1 118 ? -23.350 27.546 -27.875 1.00 91.81 118 TRP A CA 1
ATOM 899 C C . TRP A 1 118 ? -22.357 26.429 -27.576 1.00 91.81 118 TRP A C 1
ATOM 901 O O . TRP A 1 118 ? -22.170 25.486 -28.343 1.00 91.81 118 TRP A O 1
ATOM 911 N N . THR A 1 119 ? -21.764 26.533 -26.397 1.00 92.19 119 THR A N 1
ATOM 912 C CA . THR A 1 119 ? -21.050 25.469 -25.695 1.00 92.19 119 THR A CA 1
ATOM 913 C C . THR A 1 119 ? -21.483 25.529 -24.225 1.00 92.19 119 THR A C 1
ATOM 915 O O . THR A 1 119 ? -22.605 25.947 -23.920 1.00 92.19 119 THR A O 1
ATOM 918 N N . TYR A 1 120 ? -20.641 25.115 -23.290 1.00 90.25 120 TYR A N 1
ATOM 919 C CA . TYR A 1 120 ? -20.906 25.170 -21.862 1.00 90.25 120 TYR A CA 1
ATOM 920 C C . TYR A 1 120 ? -19.722 25.754 -21.100 1.00 90.25 120 TYR A C 1
ATOM 922 O O . TYR A 1 120 ? -18.585 25.708 -21.561 1.00 90.25 120 TYR A O 1
ATOM 930 N N . ARG A 1 121 ? -19.994 26.308 -19.916 1.00 81.62 121 ARG A N 1
ATOM 931 C CA . ARG A 1 121 ? -18.944 26.529 -18.923 1.00 81.62 121 ARG A CA 1
ATOM 932 C C . ARG A 1 121 ? -18.562 25.153 -18.380 1.00 81.62 121 ARG A C 1
ATOM 934 O O . ARG A 1 121 ? -19.460 24.476 -17.854 1.00 81.62 121 ARG A O 1
ATOM 941 N N . PRO A 1 122 ? -17.289 24.727 -18.489 1.00 63.97 122 PRO A N 1
ATOM 942 C CA . PRO A 1 122 ? -16.801 23.618 -17.682 1.00 63.97 122 PRO A CA 1
ATOM 943 C C . PRO A 1 122 ? -17.237 23.877 -16.239 1.00 63.97 122 PRO A C 1
ATOM 945 O O . PRO A 1 122 ? -17.288 25.038 -15.813 1.00 63.97 122 PRO A O 1
ATOM 948 N N . ALA A 1 123 ? -17.647 22.838 -15.507 1.00 58.31 123 ALA A N 1
ATOM 949 C CA . ALA A 1 123 ? -17.905 23.038 -14.085 1.00 58.31 123 ALA A CA 1
ATOM 950 C C . ALA A 1 123 ? -16.651 23.708 -13.497 1.00 58.31 123 ALA A C 1
ATOM 952 O O . ALA A 1 123 ? -15.555 23.251 -13.832 1.00 58.31 123 ALA A O 1
ATOM 953 N N . PRO A 1 124 ? -16.769 24.799 -12.711 1.00 45.19 124 PRO A N 1
ATOM 954 C CA . PRO A 1 124 ? -15.625 25.221 -11.925 1.00 45.19 124 PRO A CA 1
ATOM 955 C C . PRO A 1 124 ? -15.207 23.979 -11.153 1.00 45.19 124 PRO A C 1
ATOM 957 O O . PRO A 1 124 ? -16.053 23.391 -10.472 1.00 45.19 124 PRO A O 1
ATOM 960 N N . GLU A 1 125 ? -13.967 23.532 -11.369 1.00 39.66 125 GLU A N 1
ATOM 961 C CA . GLU A 1 125 ? -13.392 22.440 -10.597 1.00 39.66 125 GLU A CA 1
ATOM 962 C C . GLU A 1 125 ? -13.745 22.737 -9.148 1.00 39.66 125 GLU A C 1
ATOM 964 O O . GLU A 1 125 ? -13.474 23.833 -8.638 1.00 39.66 125 GLU A O 1
ATOM 969 N N . SER A 1 126 ? -14.484 21.826 -8.518 1.00 37.19 126 SER A N 1
ATOM 970 C CA . SER A 1 126 ? -14.794 22.012 -7.114 1.00 37.19 126 SER A CA 1
ATOM 971 C C . SER A 1 126 ? -13.459 22.186 -6.386 1.00 37.19 126 SER A C 1
ATOM 973 O O . SER A 1 126 ? -12.435 21.652 -6.810 1.00 37.19 126 SER A O 1
ATOM 975 N N . ASN A 1 127 ? -13.424 22.906 -5.267 1.00 35.00 127 ASN A N 1
ATOM 976 C CA . ASN A 1 127 ? -12.195 22.967 -4.468 1.00 35.00 127 ASN A CA 1
ATOM 977 C C . ASN A 1 127 ? -11.716 21.545 -4.062 1.00 35.00 127 ASN A C 1
ATOM 979 O O . ASN A 1 127 ? -10.572 21.362 -3.673 1.00 35.00 127 ASN A O 1
ATOM 983 N N . GLN A 1 128 ? -12.582 20.527 -4.191 1.00 35.59 128 GLN A N 1
ATOM 984 C CA . GLN A 1 128 ? -12.242 19.106 -4.116 1.00 35.59 128 GLN A CA 1
ATOM 985 C C . GLN A 1 128 ? -11.555 18.564 -5.383 1.00 35.59 128 GLN A C 1
ATOM 987 O O . GLN A 1 128 ? -10.594 17.819 -5.237 1.00 35.59 128 GLN A O 1
ATOM 992 N N . ASP A 1 129 ? -11.966 18.951 -6.593 1.00 33.41 129 ASP A N 1
ATOM 993 C CA . ASP A 1 129 ? -11.317 18.553 -7.854 1.00 33.41 129 ASP A CA 1
ATOM 994 C C . ASP A 1 129 ? -9.931 19.189 -8.020 1.00 33.41 129 ASP A C 1
ATOM 996 O O . ASP A 1 129 ? -9.017 18.502 -8.458 1.00 33.41 129 ASP A O 1
ATOM 1000 N N . ILE A 1 130 ? -9.726 20.431 -7.558 1.00 35.50 130 ILE A N 1
ATOM 1001 C CA . ILE A 1 130 ? -8.395 21.071 -7.506 1.00 35.50 130 ILE A CA 1
ATOM 1002 C C . ILE A 1 130 ? -7.476 20.321 -6.527 1.00 35.50 130 ILE A C 1
ATOM 1004 O O . ILE A 1 130 ? -6.296 20.104 -6.789 1.00 35.50 130 ILE A O 1
ATOM 1008 N N . VAL A 1 131 ? -8.018 19.853 -5.399 1.00 38.62 131 VAL A N 1
ATOM 1009 C CA . VAL A 1 131 ? -7.274 19.022 -4.436 1.00 38.62 131 VAL A CA 1
ATOM 1010 C C . VAL A 1 131 ? -7.054 17.598 -4.974 1.00 38.62 131 VAL A C 1
ATOM 1012 O O . VAL A 1 131 ? -6.064 16.960 -4.623 1.00 38.62 131 VAL A O 1
ATOM 1015 N N . MET A 1 132 ? -7.916 17.083 -5.857 1.00 36.22 132 MET A N 1
ATOM 1016 C CA . MET A 1 132 ? -7.720 15.793 -6.533 1.00 36.22 132 MET A CA 1
ATOM 1017 C C . MET A 1 132 ? -6.784 15.873 -7.750 1.00 36.22 132 MET A C 1
ATOM 1019 O O . MET A 1 132 ? -6.110 14.881 -8.025 1.00 36.22 132 MET A O 1
ATOM 1023 N N . SER A 1 133 ? -6.693 17.021 -8.431 1.00 39.62 133 SER A N 1
ATOM 1024 C CA . SER A 1 133 ? -5.748 17.292 -9.525 1.00 39.62 133 SER A CA 1
ATOM 1025 C C . SER A 1 133 ? -4.368 17.741 -9.022 1.00 39.62 133 SER A C 1
ATOM 1027 O O . SER A 1 133 ? -3.370 17.522 -9.705 1.00 39.62 133 SER A O 1
ATOM 1029 N N . ALA A 1 134 ? -4.278 18.267 -7.792 1.00 53.47 134 ALA A N 1
ATOM 1030 C CA . ALA A 1 134 ? -3.021 18.554 -7.093 1.00 53.47 134 ALA A CA 1
ATOM 1031 C C . ALA A 1 134 ? -2.430 17.347 -6.337 1.00 53.47 134 ALA A C 1
ATOM 1033 O O . ALA A 1 134 ? -1.281 17.398 -5.891 1.00 53.47 134 ALA A O 1
ATOM 1034 N N . ARG A 1 135 ? -3.193 16.259 -6.159 1.00 67.69 135 ARG A N 1
ATOM 1035 C CA . ARG A 1 135 ? -2.697 15.047 -5.495 1.00 67.69 135 ARG A CA 1
ATOM 1036 C C . ARG A 1 135 ? -1.864 14.218 -6.471 1.00 67.69 135 ARG A C 1
ATOM 1038 O O . ARG A 1 135 ? -2.374 13.858 -7.529 1.00 67.69 135 ARG A O 1
ATOM 1045 N N . PRO A 1 136 ? -0.633 13.820 -6.099 1.00 83.12 136 PRO A N 1
ATOM 1046 C CA . PRO A 1 136 ? 0.234 13.050 -6.988 1.00 83.12 136 PRO A CA 1
ATOM 1047 C C . PRO A 1 136 ? -0.385 11.743 -7.507 1.00 83.12 136 PRO A C 1
ATOM 1049 O O . PRO A 1 136 ? -0.032 11.287 -8.588 1.00 83.12 136 PRO A O 1
ATOM 1052 N N . VAL A 1 137 ? -1.307 11.134 -6.748 1.00 91.56 137 VAL A N 1
ATOM 1053 C CA . VAL A 1 137 ? -2.041 9.926 -7.152 1.00 91.56 137 VAL A CA 1
ATOM 1054 C C . VAL A 1 137 ? -3.537 10.127 -6.929 1.00 91.56 137 VAL A C 1
ATOM 1056 O O . VAL A 1 137 ? -3.977 10.341 -5.796 1.00 91.56 137 VAL A O 1
ATOM 1059 N N . SER A 1 138 ? -4.313 10.021 -8.007 1.00 90.69 138 SER A N 1
ATOM 1060 C CA . SER A 1 138 ? -5.756 10.279 -8.034 1.00 90.69 138 SER A CA 1
ATOM 1061 C C . SER A 1 138 ? -6.591 8.992 -8.129 1.00 90.69 138 SER A C 1
ATOM 1063 O O . SER A 1 138 ? -6.090 7.926 -8.499 1.00 90.69 138 SER A O 1
ATOM 1065 N N . ARG A 1 139 ? -7.897 9.078 -7.825 1.00 91.06 139 ARG A N 1
ATOM 1066 C CA . ARG A 1 139 ? -8.835 7.948 -7.995 1.00 91.06 139 ARG A CA 1
ATOM 1067 C C . ARG A 1 139 ? -8.862 7.403 -9.436 1.00 91.06 139 ARG A C 1
ATOM 1069 O O . ARG A 1 139 ? -8.795 6.184 -9.568 1.00 91.06 139 ARG A O 1
ATOM 1076 N N . PRO A 1 140 ? -8.888 8.231 -10.506 1.00 92.56 140 PRO A N 1
ATOM 1077 C CA . PRO A 1 140 ? -8.790 7.727 -11.879 1.00 92.56 140 PRO A CA 1
ATOM 1078 C C . PRO A 1 140 ? -7.539 6.878 -12.143 1.00 92.56 140 PRO A C 1
ATOM 1080 O O . PRO A 1 140 ? -7.649 5.806 -12.728 1.00 92.56 140 PRO A O 1
ATOM 1083 N N . MET A 1 141 ? -6.364 7.280 -11.638 1.00 94.25 141 MET A N 1
ATOM 1084 C CA . MET A 1 141 ? -5.140 6.475 -11.778 1.00 94.25 141 MET A CA 1
ATOM 1085 C C . MET A 1 141 ? -5.271 5.103 -11.102 1.00 94.25 141 MET A C 1
ATOM 1087 O O . MET A 1 141 ? -4.744 4.107 -11.602 1.00 94.25 141 MET A O 1
ATOM 1091 N N . ILE A 1 142 ? -5.972 5.045 -9.966 1.00 98.06 142 ILE A N 1
ATOM 1092 C CA . ILE A 1 142 ? -6.249 3.803 -9.234 1.00 98.06 142 ILE A CA 1
ATOM 1093 C C . ILE A 1 142 ? -7.260 2.929 -9.988 1.00 98.06 142 ILE A C 1
ATOM 1095 O O . ILE A 1 142 ? -7.071 1.716 -10.052 1.00 98.06 142 ILE A O 1
ATOM 1099 N N . GLU A 1 143 ? -8.303 3.510 -10.584 1.00 96.31 143 GLU A N 1
ATOM 1100 C CA . GLU A 1 143 ? -9.249 2.785 -11.448 1.00 96.31 143 GLU A CA 1
ATOM 1101 C C . GLU A 1 143 ? -8.541 2.161 -12.654 1.00 96.31 143 GLU A C 1
ATOM 1103 O O . GLU A 1 143 ? -8.696 0.969 -12.926 1.00 96.31 143 GLU A O 1
ATOM 1108 N N . GLU A 1 144 ? -7.689 2.927 -13.336 1.00 94.44 144 GLU A N 1
ATOM 1109 C CA . GLU A 1 144 ? -6.881 2.403 -14.435 1.00 94.44 144 GLU A CA 1
ATOM 1110 C C . GLU A 1 144 ? -5.950 1.280 -13.969 1.00 94.44 144 GLU A C 1
ATOM 1112 O O . GLU A 1 144 ? -5.840 0.245 -14.627 1.00 94.44 144 GLU A O 1
ATOM 1117 N N . ALA A 1 145 ? -5.291 1.454 -12.818 1.00 97.44 145 ALA A N 1
ATOM 1118 C CA . ALA A 1 145 ? -4.453 0.416 -12.231 1.00 97.44 145 ALA A CA 1
ATOM 1119 C C . ALA A 1 145 ? -5.264 -0.849 -11.914 1.00 97.44 145 ALA A C 1
ATOM 1121 O O . ALA A 1 145 ? -4.796 -1.952 -12.191 1.00 97.44 145 ALA A O 1
ATOM 1122 N N . ALA A 1 146 ? -6.489 -0.708 -11.397 1.00 97.50 146 ALA A N 1
ATOM 1123 C CA . ALA A 1 146 ? -7.384 -1.828 -11.125 1.00 97.50 146 ALA A CA 1
ATOM 1124 C C . ALA A 1 146 ? -7.748 -2.577 -12.413 1.00 97.50 146 ALA A C 1
ATOM 1126 O O . ALA A 1 146 ? -7.693 -3.806 -12.432 1.00 97.50 146 ALA A O 1
ATOM 1127 N N . GLY A 1 147 ? -8.036 -1.847 -13.496 1.00 97.31 147 GLY A N 1
ATOM 1128 C CA . GLY A 1 147 ? -8.248 -2.420 -14.825 1.00 97.31 147 GLY A CA 1
ATOM 1129 C C . GLY A 1 147 ? -7.026 -3.188 -15.337 1.00 97.31 147 GLY A C 1
ATOM 1130 O O . GLY A 1 147 ? -7.166 -4.321 -15.793 1.00 97.31 147 GLY A O 1
ATOM 1131 N N . ARG A 1 148 ? -5.817 -2.621 -15.198 1.00 96.88 148 ARG A N 1
ATOM 1132 C CA . ARG A 1 148 ? -4.562 -3.276 -15.614 1.00 96.88 148 ARG A CA 1
ATOM 1133 C C . ARG A 1 148 ? -4.304 -4.569 -14.843 1.00 96.88 148 ARG A C 1
ATOM 1135 O O . ARG A 1 148 ? -3.967 -5.577 -15.452 1.00 96.88 148 ARG A O 1
ATOM 1142 N N . ILE A 1 149 ? -4.433 -4.558 -13.514 1.00 97.75 149 ILE A N 1
ATOM 1143 C CA . ILE A 1 149 ? -4.057 -5.713 -12.679 1.00 97.75 149 ILE A CA 1
ATOM 1144 C C . ILE A 1 149 ? -5.166 -6.766 -12.539 1.00 97.75 149 ILE A C 1
ATOM 1146 O O . ILE A 1 149 ? -4.948 -7.796 -11.890 1.00 97.75 149 ILE A O 1
ATOM 1150 N N . ALA A 1 150 ? -6.347 -6.530 -13.114 1.00 96.38 150 ALA A N 1
ATOM 1151 C CA . ALA A 1 150 ? -7.446 -7.486 -13.099 1.00 96.38 150 ALA A CA 1
ATOM 1152 C C . ALA A 1 150 ? -7.002 -8.828 -13.710 1.00 96.38 150 ALA A C 1
ATOM 1154 O O . ALA A 1 150 ? -6.391 -8.882 -14.773 1.00 96.38 150 ALA A O 1
ATOM 1155 N N . GLY A 1 151 ? -7.263 -9.930 -13.004 1.00 95.25 151 GLY A N 1
ATOM 1156 C CA . GLY A 1 151 ? -6.803 -11.268 -13.403 1.00 95.25 151 GLY A CA 1
ATOM 1157 C C . GLY A 1 151 ? -5.329 -11.572 -13.092 1.00 95.25 151 GLY A C 1
ATOM 1158 O O . GLY A 1 151 ? -4.917 -12.727 -13.189 1.00 95.25 151 GLY A O 1
ATOM 1159 N N . HIS A 1 152 ? -4.543 -10.579 -12.665 1.00 97.50 152 HIS A N 1
ATOM 1160 C CA . HIS A 1 152 ? -3.153 -10.747 -12.227 1.00 97.50 152 HIS A CA 1
ATOM 1161 C C . HIS A 1 152 ? -3.004 -10.714 -10.701 1.00 97.50 152 HIS A C 1
ATOM 1163 O O . HIS A 1 152 ? -2.214 -11.473 -10.134 1.00 97.50 152 HIS A O 1
ATOM 1169 N N . ALA A 1 153 ? -3.781 -9.862 -10.031 1.00 97.25 153 ALA A N 1
ATOM 1170 C CA . ALA A 1 153 ? -3.921 -9.844 -8.580 1.00 97.25 153 ALA A CA 1
ATOM 1171 C C . ALA A 1 153 ? -5.199 -10.580 -8.145 1.00 97.25 153 ALA A C 1
ATOM 1173 O O . ALA A 1 153 ? -6.211 -10.580 -8.849 1.00 97.25 153 ALA A O 1
ATOM 1174 N N . ARG A 1 154 ? -5.165 -11.202 -6.963 1.00 98.19 154 ARG A N 1
ATOM 1175 C CA . ARG A 1 154 ? -6.361 -11.762 -6.323 1.00 98.19 154 ARG A CA 1
ATOM 1176 C C . ARG A 1 154 ? -7.239 -10.633 -5.807 1.00 98.19 154 ARG A C 1
ATOM 1178 O O . ARG A 1 154 ? -6.720 -9.717 -5.173 1.00 98.19 154 ARG A O 1
ATOM 1185 N N . VAL A 1 155 ? -8.550 -10.786 -5.978 1.00 98.31 155 VAL A N 1
ATOM 1186 C CA . VAL A 1 155 ? -9.531 -10.112 -5.124 1.00 98.31 155 VAL A CA 1
ATOM 1187 C C . VAL A 1 155 ? -9.507 -10.838 -3.784 1.00 98.31 155 VAL A C 1
ATOM 1189 O O . VAL A 1 155 ? -9.939 -11.988 -3.687 1.00 98.31 155 VAL A O 1
ATOM 1192 N N . THR A 1 156 ? -8.904 -10.223 -2.773 1.00 98.62 156 THR A N 1
ATOM 1193 C CA . THR A 1 156 ? -8.705 -10.857 -1.469 1.00 98.62 156 THR A CA 1
ATOM 1194 C C . THR A 1 156 ? -9.979 -10.760 -0.629 1.00 98.62 156 THR A C 1
ATOM 1196 O O . THR A 1 156 ? -10.755 -9.806 -0.765 1.00 98.62 156 THR A O 1
ATOM 1199 N N . PRO A 1 157 ? -10.256 -11.753 0.229 1.00 98.44 157 PRO A N 1
ATOM 1200 C CA . PRO A 1 157 ? -11.485 -11.763 1.007 1.00 98.44 157 PRO A CA 1
ATOM 1201 C C . PRO A 1 157 ? -11.476 -10.701 2.113 1.00 98.44 157 PRO A C 1
ATOM 1203 O O . PRO A 1 157 ? -10.427 -10.326 2.647 1.00 98.44 157 PRO A O 1
ATOM 1206 N N . VAL A 1 158 ? -12.682 -10.272 2.481 1.00 98.69 158 VAL A N 1
ATOM 1207 C CA . VAL A 1 158 ? -12.963 -9.574 3.738 1.00 98.69 158 VAL A CA 1
ATOM 1208 C C . VAL A 1 158 ? -13.599 -10.573 4.696 1.00 98.69 158 VAL A C 1
ATOM 1210 O O . VAL A 1 158 ? -14.577 -11.237 4.351 1.00 98.69 158 VAL A O 1
ATOM 1213 N N . MET A 1 159 ? -13.041 -10.688 5.896 1.00 98.50 159 MET A N 1
ATOM 1214 C CA . MET A 1 159 ? -13.588 -11.502 6.974 1.00 98.50 159 MET A CA 1
ATOM 1215 C C . MET A 1 159 ? -14.318 -10.590 7.961 1.00 98.50 159 MET A C 1
ATOM 1217 O O . MET A 1 159 ? -13.684 -9.851 8.708 1.00 98.50 159 MET A O 1
ATOM 1221 N N . ARG A 1 160 ? -15.652 -10.631 7.957 1.00 98.19 160 ARG A N 1
ATOM 1222 C CA . ARG A 1 160 ? -16.496 -9.863 8.885 1.00 98.19 160 ARG A CA 1
ATOM 1223 C C . ARG A 1 160 ? -16.576 -10.595 10.218 1.00 98.19 160 ARG A C 1
ATOM 1225 O O . ARG A 1 160 ? -17.014 -11.742 10.251 1.00 98.19 160 ARG A O 1
ATOM 1232 N N . LEU A 1 161 ? -16.136 -9.946 11.289 1.00 97.62 161 LEU A N 1
ATOM 1233 C CA . LEU A 1 161 ? -16.120 -10.512 12.638 1.00 97.62 161 LEU A CA 1
ATOM 1234 C C . LEU A 1 161 ? -17.303 -10.025 13.478 1.00 97.62 161 LEU A C 1
ATOM 1236 O O . LEU A 1 161 ? -17.736 -10.739 14.380 1.00 97.62 161 LEU A O 1
ATOM 1240 N N . GLY A 1 162 ? -17.850 -8.851 13.157 1.00 94.31 162 GLY A N 1
ATOM 1241 C CA . GLY A 1 162 ? -18.995 -8.283 13.858 1.00 94.31 162 GLY A CA 1
ATOM 1242 C C . GLY A 1 162 ? -18.610 -7.487 15.105 1.00 94.31 162 GLY A C 1
ATOM 1243 O O . GLY A 1 162 ? -17.438 -7.354 15.473 1.00 94.31 162 GLY A O 1
ATOM 1244 N N . THR A 1 163 ? -19.632 -6.962 15.782 1.00 95.00 163 THR A N 1
ATOM 1245 C CA . THR A 1 163 ? -19.478 -6.270 17.066 1.00 95.00 163 THR A CA 1
ATOM 1246 C C . THR A 1 163 ? -19.019 -7.214 18.174 1.00 95.00 163 THR A C 1
ATOM 1248 O O . THR A 1 163 ? -19.518 -8.330 18.296 1.00 95.00 163 THR A O 1
ATOM 1251 N N . GLY A 1 164 ? -18.095 -6.756 19.022 1.00 92.88 164 GLY A N 1
ATOM 1252 C CA . GLY A 1 164 ? -17.540 -7.542 20.130 1.00 92.88 164 GLY A CA 1
ATOM 1253 C C . GLY A 1 164 ? -16.258 -8.297 19.777 1.00 92.88 164 GLY A C 1
ATOM 1254 O O . GLY A 1 164 ? -15.582 -8.799 20.678 1.00 92.88 164 GLY A O 1
ATOM 1255 N N . ALA A 1 165 ? -15.881 -8.349 18.495 1.00 95.75 165 ALA A N 1
ATOM 1256 C CA . ALA A 1 165 ? -14.618 -8.934 18.064 1.00 95.75 165 ALA A CA 1
ATOM 1257 C C . ALA A 1 165 ? -13.437 -8.258 18.776 1.00 95.75 165 ALA A C 1
ATOM 1259 O O . ALA A 1 165 ? -13.366 -7.031 18.860 1.00 95.75 165 ALA A O 1
ATOM 1260 N N . PHE A 1 166 ? -12.525 -9.068 19.319 1.00 95.25 166 PHE A N 1
ATOM 1261 C CA . PHE A 1 166 ? -11.377 -8.603 20.109 1.00 95.25 166 PHE A CA 1
ATOM 1262 C C . PHE A 1 166 ? -11.744 -7.743 21.335 1.00 95.25 166 PHE A C 1
ATOM 1264 O O . PHE A 1 166 ? -10.934 -6.947 21.800 1.00 95.25 166 PHE A O 1
ATOM 1271 N N . GLY A 1 167 ? -12.974 -7.864 21.848 1.00 92.06 167 GLY A N 1
ATOM 1272 C CA . GLY A 1 167 ? -13.475 -7.007 22.926 1.00 92.06 167 GLY A CA 1
ATOM 1273 C C . GLY A 1 167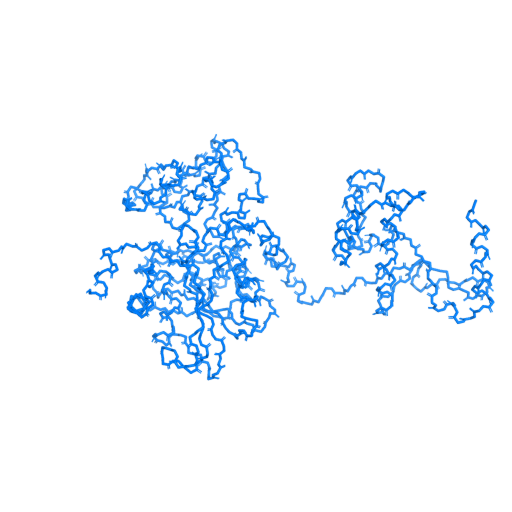 ? -13.819 -5.579 22.481 1.00 92.06 167 GLY A C 1
ATOM 1274 O O . GLY A 1 167 ? -14.062 -4.721 23.328 1.00 92.06 167 GLY A O 1
ATOM 1275 N N . SER A 1 168 ? -13.852 -5.311 21.172 1.00 92.62 168 SER A N 1
ATOM 1276 C CA . SER A 1 168 ? -14.167 -4.000 20.604 1.00 92.62 168 SER A CA 1
ATOM 1277 C C . SER A 1 168 ? -15.672 -3.725 20.561 1.00 92.62 168 SER A C 1
ATOM 1279 O O . SER A 1 168 ? -16.480 -4.608 20.277 1.00 92.62 168 SER A O 1
ATOM 1281 N N . ALA A 1 169 ? -16.057 -2.464 20.774 1.00 90.19 169 ALA A N 1
ATOM 1282 C CA . ALA A 1 169 ? -17.427 -1.986 20.568 1.00 90.19 169 ALA A CA 1
ATOM 1283 C C . ALA A 1 169 ? -17.737 -1.628 19.096 1.00 90.19 169 ALA A C 1
ATOM 1285 O O . ALA A 1 169 ? -18.869 -1.241 18.792 1.00 90.19 169 ALA A O 1
ATOM 1286 N N . ALA A 1 170 ? -16.742 -1.728 18.211 1.00 96.88 170 ALA A N 1
ATOM 1287 C CA . ALA A 1 170 ? -16.864 -1.552 16.765 1.00 96.88 170 ALA A CA 1
ATOM 1288 C C . ALA A 1 170 ? -17.405 -2.812 16.085 1.00 96.88 170 ALA A C 1
ATOM 1290 O O . ALA A 1 170 ? -17.200 -3.914 16.588 1.00 96.88 170 ALA A O 1
ATOM 1291 N N . ASP A 1 171 ? -18.020 -2.654 14.918 1.00 97.69 171 ASP A N 1
ATOM 1292 C CA . ASP A 1 171 ? -18.234 -3.735 13.958 1.00 97.69 171 ASP A CA 1
ATOM 1293 C C . ASP A 1 171 ? -16.944 -3.942 13.147 1.00 97.69 171 ASP A C 1
ATOM 1295 O O . ASP A 1 171 ? -16.568 -3.094 12.334 1.00 97.69 171 ASP A O 1
ATOM 1299 N N . VAL A 1 172 ? -16.211 -5.021 13.441 1.00 98.50 172 VAL A N 1
ATOM 1300 C CA . VAL A 1 172 ? -14.854 -5.235 12.918 1.00 98.50 172 VAL A CA 1
ATOM 1301 C C . VAL A 1 172 ? -14.867 -6.157 11.703 1.00 98.50 172 VAL A C 1
ATOM 1303 O O . VAL A 1 172 ? -15.466 -7.235 11.716 1.00 98.50 172 VAL A O 1
ATOM 1306 N N . SER A 1 173 ? -14.101 -5.789 10.679 1.00 98.69 173 SER A N 1
ATOM 1307 C CA . SER A 1 173 ? -13.759 -6.653 9.550 1.00 98.69 173 SER A CA 1
ATOM 1308 C C . SER A 1 173 ? -12.247 -6.700 9.314 1.00 98.69 173 SER A C 1
ATOM 1310 O O . SER A 1 173 ? -11.535 -5.730 9.566 1.00 98.69 173 SER A O 1
ATOM 1312 N N . LEU A 1 174 ? -11.740 -7.834 8.824 1.00 98.88 174 LEU A N 1
ATOM 1313 C CA . LEU A 1 174 ? -10.346 -7.999 8.413 1.00 98.88 174 LEU A CA 1
ATOM 1314 C C . LEU A 1 174 ? -10.241 -8.032 6.890 1.00 98.88 174 LEU A C 1
ATOM 1316 O O . LEU A 1 174 ? -10.897 -8.852 6.245 1.00 98.88 174 LEU A O 1
ATOM 1320 N N . LYS A 1 175 ? -9.359 -7.216 6.311 1.00 98.88 175 LYS A N 1
ATOM 1321 C CA . LYS A 1 175 ? -8.987 -7.312 4.893 1.00 98.88 175 LYS A CA 1
ATOM 1322 C C . LYS A 1 175 ? -7.745 -8.182 4.741 1.00 98.88 175 LYS A C 1
ATOM 1324 O O . LYS A 1 175 ? -6.666 -7.820 5.206 1.00 98.88 175 LYS A O 1
ATOM 1329 N N . LEU A 1 176 ? -7.895 -9.346 4.107 1.00 98.75 176 LEU A N 1
ATOM 1330 C CA . LEU A 1 176 ? -6.893 -10.418 4.139 1.00 98.75 176 LEU A CA 1
ATOM 1331 C C . LEU A 1 176 ? -5.930 -10.366 2.954 1.00 98.75 176 LEU A C 1
ATOM 1333 O O . LEU A 1 176 ? -5.818 -11.302 2.160 1.00 98.75 176 LEU A O 1
ATOM 1337 N N . GLU A 1 177 ? -5.197 -9.264 2.846 1.00 98.62 177 GLU A N 1
ATOM 1338 C CA . GLU A 1 177 ? -4.216 -9.079 1.778 1.00 98.62 177 GLU A CA 1
ATOM 1339 C C . GLU A 1 177 ? -2.974 -9.982 1.939 1.00 98.62 177 GLU A C 1
ATOM 1341 O O . GLU A 1 177 ? -2.242 -10.231 0.982 1.00 98.62 177 GLU A O 1
ATOM 1346 N N . CYS A 1 178 ? -2.798 -10.593 3.112 1.00 98.19 178 CYS A N 1
ATOM 1347 C CA . CYS A 1 178 ? -1.887 -11.711 3.350 1.00 98.19 178 CYS A CA 1
ATOM 1348 C C . CYS A 1 178 ? -2.151 -12.933 2.450 1.00 98.19 178 CYS A C 1
ATOM 1350 O O . CYS A 1 178 ? -1.243 -13.726 2.205 1.00 98.19 178 CYS A O 1
ATOM 1352 N N . LEU A 1 179 ? -3.366 -13.071 1.907 1.00 98.31 179 LEU A N 1
ATOM 1353 C CA . LEU A 1 179 ? -3.728 -14.119 0.950 1.00 98.31 179 LEU A CA 1
ATOM 1354 C C . LEU A 1 179 ? -3.437 -13.732 -0.503 1.00 98.31 179 LEU A C 1
ATOM 1356 O O . LEU A 1 179 ? -3.761 -14.494 -1.418 1.00 98.31 179 LEU A O 1
ATOM 1360 N N . GLN A 1 180 ? -2.837 -12.572 -0.758 1.00 98.38 180 GLN A N 1
ATOM 1361 C CA . GLN A 1 180 ? -2.425 -12.178 -2.097 1.00 98.38 180 GLN A CA 1
ATOM 1362 C C . GLN A 1 180 ? -1.314 -13.100 -2.633 1.00 98.38 180 GLN A C 1
ATOM 1364 O O . GLN A 1 180 ? -0.598 -13.781 -1.892 1.00 98.38 180 GLN A O 1
ATOM 1369 N N . HIS A 1 181 ? -1.154 -13.145 -3.955 1.00 97.75 181 HIS A N 1
ATOM 1370 C CA . HIS A 1 181 ? 0.023 -13.755 -4.564 1.00 97.75 181 HIS A CA 1
ATOM 1371 C C . HIS A 1 181 ? 1.322 -13.168 -3.998 1.00 97.75 181 HIS A C 1
ATOM 1373 O O . HIS A 1 181 ? 1.364 -12.014 -3.573 1.00 97.75 181 HIS A O 1
ATOM 1379 N N . ALA A 1 182 ? 2.371 -13.993 -3.960 1.00 95.88 182 ALA A N 1
ATOM 1380 C CA . ALA A 1 182 ? 3.631 -13.689 -3.278 1.00 95.88 182 ALA A CA 1
ATOM 1381 C C . ALA A 1 182 ? 3.485 -13.295 -1.787 1.00 95.88 182 ALA A C 1
ATOM 1383 O O . ALA A 1 182 ? 4.445 -12.805 -1.202 1.00 95.88 182 ALA A O 1
ATOM 1384 N N . GLY A 1 183 ? 2.322 -13.539 -1.166 1.00 95.56 183 GLY A N 1
ATOM 1385 C CA . GLY A 1 183 ? 2.103 -13.437 0.279 1.00 95.56 183 GLY A CA 1
ATOM 1386 C C . GLY A 1 183 ? 1.876 -12.025 0.820 1.00 95.56 183 GLY A C 1
ATOM 1387 O O . GLY A 1 183 ? 1.912 -11.854 2.034 1.00 95.56 183 GLY A O 1
ATOM 1388 N N . SER A 1 184 ? 1.686 -11.004 -0.026 1.00 97.75 184 SER A N 1
ATOM 1389 C CA . SER A 1 184 ? 1.421 -9.633 0.442 1.00 97.75 184 SER A CA 1
ATOM 1390 C C . SER A 1 184 ? 0.824 -8.722 -0.632 1.00 97.75 184 SER A C 1
ATOM 1392 O O . SER A 1 184 ? 0.866 -9.020 -1.829 1.00 97.75 184 SER A O 1
ATOM 1394 N N . PHE A 1 185 ? 0.374 -7.542 -0.201 1.00 98.31 185 PHE A N 1
ATOM 1395 C CA . PHE A 1 185 ? -0.159 -6.479 -1.060 1.00 98.31 185 PHE A CA 1
ATOM 1396 C C . PHE A 1 185 ? 0.777 -6.038 -2.196 1.00 98.31 185 PHE A C 1
ATOM 1398 O O . PHE A 1 185 ? 0.309 -5.544 -3.220 1.00 98.31 185 PHE A O 1
ATOM 1405 N N . LYS A 1 186 ? 2.100 -6.216 -2.041 1.00 98.00 186 LYS A N 1
ATOM 1406 C CA . LYS A 1 186 ? 3.129 -5.683 -2.955 1.00 98.00 186 LYS A CA 1
ATOM 1407 C C . LYS A 1 186 ? 2.930 -6.113 -4.407 1.00 98.00 186 LYS A C 1
ATOM 1409 O O . LYS A 1 186 ? 3.325 -5.381 -5.315 1.00 98.00 186 LYS A O 1
ATOM 1414 N N . THR A 1 187 ? 2.281 -7.256 -4.623 1.00 98.06 187 THR A N 1
ATOM 1415 C CA . THR A 1 187 ? 1.939 -7.772 -5.951 1.00 98.06 187 THR A CA 1
ATOM 1416 C C . THR A 1 187 ? 1.104 -6.793 -6.775 1.00 98.06 187 THR A C 1
ATOM 1418 O O . THR A 1 187 ? 1.300 -6.716 -7.986 1.00 98.06 187 THR A O 1
ATOM 1421 N N . ARG A 1 188 ? 0.231 -5.992 -6.149 1.00 98.69 188 ARG A N 1
ATOM 1422 C CA . ARG A 1 188 ? -0.611 -5.026 -6.869 1.00 98.69 188 ARG A CA 1
ATOM 1423 C C . ARG A 1 188 ? 0.234 -3.948 -7.548 1.00 98.69 188 ARG A C 1
ATOM 1425 O O . ARG A 1 188 ? 0.158 -3.776 -8.762 1.00 98.69 188 ARG A O 1
ATOM 1432 N N . GLY A 1 189 ? 1.106 -3.278 -6.792 1.00 98.00 189 GLY A N 1
ATOM 1433 C CA . GLY A 1 189 ? 2.054 -2.308 -7.353 1.00 98.00 189 GLY A CA 1
ATOM 1434 C C . GLY A 1 189 ? 3.056 -2.922 -8.329 1.00 98.00 189 GLY A C 1
ATOM 1435 O O . GLY A 1 189 ? 3.348 -2.301 -9.348 1.00 98.00 189 GLY A O 1
ATOM 1436 N N . ALA A 1 190 ? 3.544 -4.141 -8.070 1.00 97.94 190 ALA A N 1
ATOM 1437 C CA . ALA A 1 190 ? 4.460 -4.824 -8.984 1.00 97.94 190 ALA A CA 1
ATOM 1438 C C . ALA A 1 190 ? 3.818 -5.049 -10.363 1.00 97.94 190 ALA A C 1
ATOM 1440 O O . ALA A 1 190 ? 4.391 -4.648 -11.373 1.00 97.94 190 ALA A O 1
ATOM 1441 N N . PHE A 1 191 ? 2.604 -5.611 -10.419 1.00 98.44 191 PHE A N 1
ATOM 1442 C CA . PHE A 1 191 ? 1.897 -5.758 -11.691 1.00 98.44 191 PHE A CA 1
ATOM 1443 C C . PHE A 1 191 ? 1.572 -4.420 -12.336 1.00 98.44 191 PHE A C 1
ATOM 1445 O O . PHE A 1 191 ? 1.769 -4.303 -13.540 1.00 98.44 191 PHE A O 1
ATOM 1452 N N . ASN A 1 192 ? 1.113 -3.420 -11.574 1.00 98.38 192 ASN A N 1
ATOM 1453 C CA . ASN A 1 192 ? 0.773 -2.134 -12.178 1.00 98.38 192 ASN A CA 1
ATOM 1454 C C . ASN A 1 192 ? 1.987 -1.522 -12.890 1.00 98.38 192 ASN A C 1
ATOM 1456 O O . ASN A 1 192 ? 1.858 -1.188 -14.057 1.00 98.38 192 ASN A O 1
ATOM 1460 N N . ASN A 1 193 ? 3.172 -1.506 -12.261 1.00 96.12 193 ASN A N 1
ATOM 1461 C CA . ASN A 1 193 ? 4.401 -1.037 -12.917 1.00 96.12 193 ASN A CA 1
ATOM 1462 C C . ASN A 1 193 ? 4.706 -1.817 -14.208 1.00 96.12 193 ASN A C 1
ATOM 1464 O O . ASN A 1 193 ? 4.931 -1.217 -15.255 1.00 96.12 193 ASN A O 1
ATOM 1468 N N . LEU A 1 194 ? 4.709 -3.156 -14.147 1.00 95.38 194 LEU A N 1
ATOM 1469 C CA . LEU A 1 194 ? 5.044 -4.010 -15.298 1.00 95.38 194 LEU A CA 1
ATOM 1470 C C . LEU A 1 194 ? 4.029 -3.909 -16.450 1.00 95.38 194 LEU A C 1
ATOM 1472 O O . LEU A 1 194 ? 4.337 -4.312 -17.572 1.00 95.38 194 LEU A O 1
ATOM 1476 N N . LEU A 1 195 ? 2.809 -3.454 -16.166 1.00 95.19 195 LEU A N 1
ATOM 1477 C CA . LEU A 1 195 ? 1.718 -3.336 -17.132 1.00 95.19 195 LEU A CA 1
ATOM 1478 C C . LEU A 1 195 ? 1.512 -1.903 -17.630 1.00 95.19 195 LEU A C 1
ATOM 1480 O O . LEU A 1 195 ? 0.903 -1.725 -18.682 1.00 95.19 195 LEU A O 1
ATOM 1484 N N . SER A 1 196 ? 1.992 -0.895 -16.900 1.00 90.00 196 SER A N 1
ATOM 1485 C CA . SER A 1 196 ? 1.877 0.515 -17.280 1.00 90.00 196 SER A CA 1
ATOM 1486 C C . SER A 1 196 ? 3.127 1.064 -17.964 1.00 90.00 196 SER A C 1
ATOM 1488 O O . SER A 1 196 ? 3.023 2.051 -18.687 1.00 90.00 196 SER A O 1
ATOM 1490 N N . LEU A 1 197 ? 4.295 0.452 -17.747 1.00 88.69 197 LEU A N 1
ATOM 1491 C CA . LEU A 1 197 ? 5.578 0.939 -18.253 1.00 88.69 197 LEU A CA 1
ATOM 1492 C C . LEU A 1 197 ? 6.163 0.005 -19.323 1.00 88.69 197 LEU A C 1
ATOM 1494 O O . LEU A 1 197 ? 5.961 -1.212 -19.266 1.00 88.69 197 LEU A O 1
ATOM 1498 N N . PRO A 1 198 ? 6.925 0.542 -20.295 1.00 85.69 198 PRO A N 1
ATOM 1499 C CA . PRO A 1 198 ? 7.669 -0.287 -21.232 1.00 85.69 198 PRO A CA 1
ATOM 1500 C C . PRO A 1 198 ? 8.718 -1.113 -20.478 1.00 85.69 198 PRO A C 1
ATOM 1502 O O . PRO A 1 198 ? 9.497 -0.572 -19.694 1.00 85.69 198 PRO A O 1
ATOM 1505 N N . VAL A 1 199 ? 8.752 -2.424 -20.733 1.00 91.25 199 VAL A N 1
ATOM 1506 C CA . VAL A 1 199 ? 9.732 -3.341 -20.132 1.00 91.25 199 VAL A CA 1
ATOM 1507 C C . VAL A 1 199 ? 10.856 -3.616 -21.140 1.00 91.25 199 VAL A C 1
ATOM 1509 O O . VAL A 1 199 ? 10.595 -4.221 -22.182 1.00 91.25 199 VAL A O 1
ATOM 1512 N N . PRO A 1 200 ? 12.102 -3.191 -20.862 1.00 90.75 200 PRO A N 1
ATOM 1513 C CA . PRO A 1 200 ? 13.244 -3.420 -21.748 1.00 90.75 200 PRO A CA 1
ATOM 1514 C C . PRO A 1 200 ? 13.643 -4.898 -21.834 1.00 90.75 200 PRO A C 1
ATOM 1516 O O . PRO A 1 200 ? 13.258 -5.714 -20.998 1.00 90.75 200 PRO A O 1
ATOM 1519 N N . ALA A 1 201 ? 14.495 -5.250 -22.803 1.00 92.31 201 ALA A N 1
ATOM 1520 C CA . ALA A 1 201 ? 15.016 -6.617 -22.948 1.00 92.31 201 ALA A CA 1
ATOM 1521 C C . ALA A 1 201 ? 15.839 -7.090 -21.731 1.00 92.31 201 ALA A C 1
ATOM 1523 O O . ALA A 1 201 ? 15.907 -8.291 -21.451 1.00 92.31 201 ALA A O 1
ATOM 1524 N N . ALA A 1 202 ? 16.439 -6.145 -20.997 1.00 91.56 202 ALA A N 1
ATOM 1525 C CA . ALA A 1 202 ? 17.109 -6.392 -19.722 1.00 91.56 202 ALA A CA 1
ATOM 1526 C C . ALA A 1 202 ? 16.132 -6.794 -18.597 1.00 91.56 202 ALA A C 1
ATOM 1528 O O . ALA A 1 202 ? 16.556 -7.345 -17.587 1.00 91.56 202 ALA A O 1
ATOM 1529 N N . GLY A 1 203 ? 14.825 -6.591 -18.788 1.00 96.69 203 GLY A N 1
ATOM 1530 C CA . GLY A 1 203 ? 13.786 -6.953 -17.835 1.00 96.69 203 GLY A CA 1
ATOM 1531 C C . GLY A 1 203 ? 13.601 -5.915 -16.735 1.00 96.69 203 GLY A C 1
ATOM 1532 O O . GLY A 1 203 ? 13.687 -4.707 -16.974 1.00 96.69 203 GLY A O 1
ATOM 1533 N N . VAL A 1 204 ? 13.299 -6.402 -15.533 1.00 96.94 204 VAL A N 1
ATOM 1534 C CA . VAL A 1 204 ? 13.002 -5.588 -14.350 1.00 96.94 204 VAL A CA 1
ATOM 1535 C C . VAL A 1 204 ? 14.006 -5.843 -13.232 1.00 96.94 204 VAL A C 1
ATOM 1537 O O . VAL A 1 204 ? 14.546 -6.943 -13.107 1.00 96.94 204 VAL A O 1
ATOM 1540 N N . SER A 1 205 ? 14.231 -4.835 -12.393 1.00 95.88 205 SER A N 1
ATOM 1541 C CA . SER A 1 205 ? 15.157 -4.924 -11.267 1.00 95.88 205 SER A CA 1
ATOM 1542 C C . SER A 1 205 ? 14.594 -4.293 -9.995 1.00 95.88 205 SER A C 1
ATOM 1544 O O . SER A 1 205 ? 13.844 -3.313 -10.045 1.00 95.88 205 SER A O 1
ATOM 1546 N N . ALA A 1 206 ? 14.951 -4.862 -8.844 1.00 94.50 206 ALA A N 1
ATOM 1547 C CA . ALA A 1 206 ? 14.636 -4.306 -7.532 1.00 94.50 206 ALA A CA 1
ATOM 1548 C C . ALA A 1 206 ? 15.666 -4.732 -6.476 1.00 94.50 206 ALA A C 1
ATOM 1550 O O . ALA A 1 206 ? 16.162 -5.856 -6.500 1.00 94.50 206 ALA A O 1
ATOM 1551 N N . ALA A 1 207 ? 15.917 -3.867 -5.491 1.00 89.94 207 ALA A N 1
ATOM 1552 C CA . ALA A 1 207 ? 16.664 -4.217 -4.286 1.00 89.94 207 ALA A CA 1
ATOM 1553 C C . ALA A 1 207 ? 15.686 -4.512 -3.144 1.00 89.94 207 ALA A C 1
ATOM 1555 O O . ALA A 1 207 ? 15.057 -3.605 -2.600 1.00 89.94 207 ALA A O 1
ATOM 1556 N N . SER A 1 208 ? 15.489 -5.789 -2.816 1.00 86.62 208 SER A N 1
ATOM 1557 C CA . SER A 1 208 ? 14.694 -6.205 -1.657 1.00 86.62 208 SER A CA 1
ATOM 1558 C C . SER A 1 208 ? 14.783 -7.710 -1.450 1.00 86.62 208 SER A C 1
ATOM 1560 O O . SER A 1 208 ? 14.313 -8.487 -2.277 1.00 86.62 208 SER A O 1
ATOM 1562 N N . GLY A 1 209 ? 15.275 -8.123 -0.284 1.00 77.38 209 GLY A N 1
ATOM 1563 C CA . GLY A 1 209 ? 15.184 -9.510 0.166 1.00 77.38 209 GLY A CA 1
ATOM 1564 C C . GLY A 1 209 ? 13.832 -9.869 0.784 1.00 77.38 209 GLY A C 1
ATOM 1565 O O . GLY A 1 209 ? 13.773 -10.858 1.489 1.00 77.38 209 GLY A O 1
ATOM 1566 N N . GLY A 1 210 ? 12.774 -9.065 0.630 1.00 87.44 210 GLY A N 1
ATOM 1567 C CA . GLY A 1 210 ? 11.488 -9.258 1.316 1.00 87.44 210 GLY A CA 1
ATOM 1568 C C . GLY A 1 210 ? 10.286 -9.323 0.372 1.00 87.44 210 GLY A C 1
ATOM 1569 O O . GLY A 1 210 ? 10.388 -9.734 -0.783 1.00 87.44 210 GLY A O 1
ATOM 1570 N N . ASN A 1 211 ? 9.135 -8.859 0.866 1.00 93.75 211 ASN A N 1
ATOM 1571 C CA . ASN A 1 211 ? 7.860 -8.851 0.138 1.00 93.75 211 ASN A CA 1
ATOM 1572 C C . ASN A 1 211 ? 7.937 -8.196 -1.243 1.00 93.75 211 ASN A C 1
ATOM 1574 O O . ASN A 1 211 ? 7.305 -8.665 -2.186 1.00 93.75 211 ASN A O 1
ATOM 1578 N N . HIS A 1 212 ? 8.708 -7.113 -1.368 1.00 94.62 212 HIS A N 1
ATOM 1579 C CA . HIS A 1 212 ? 8.847 -6.405 -2.639 1.00 94.62 212 HIS A CA 1
ATOM 1580 C C . HIS A 1 212 ? 9.593 -7.242 -3.680 1.00 94.62 212 HIS A C 1
ATOM 1582 O O . HIS A 1 212 ? 9.095 -7.409 -4.789 1.00 94.62 212 HIS A O 1
ATOM 1588 N N . GLY A 1 213 ? 10.730 -7.839 -3.309 1.00 95.25 213 GLY A N 1
ATOM 1589 C CA . GLY A 1 213 ? 11.486 -8.723 -4.200 1.00 95.25 213 GLY A CA 1
ATOM 1590 C C . GLY A 1 213 ? 10.656 -9.922 -4.656 1.00 95.25 213 GLY A C 1
ATOM 1591 O O . GLY A 1 213 ? 10.609 -10.226 -5.846 1.00 95.25 213 GLY A O 1
ATOM 1592 N N . ALA A 1 214 ? 9.918 -10.547 -3.731 1.00 96.31 214 ALA A N 1
ATOM 1593 C CA . ALA A 1 214 ? 9.032 -11.667 -4.044 1.00 96.31 214 ALA A CA 1
ATOM 1594 C C . ALA A 1 214 ? 7.885 -11.268 -4.993 1.00 96.31 214 ALA A C 1
ATOM 1596 O O . ALA A 1 214 ? 7.567 -12.015 -5.917 1.00 96.31 214 ALA A O 1
ATOM 1597 N N . ALA A 1 215 ? 7.284 -10.091 -4.797 1.00 97.69 215 ALA A N 1
ATOM 1598 C CA . ALA A 1 215 ? 6.218 -9.577 -5.653 1.00 97.69 215 ALA A CA 1
ATOM 1599 C C . ALA A 1 215 ? 6.706 -9.229 -7.067 1.00 97.69 215 ALA A C 1
ATOM 1601 O O . ALA A 1 215 ? 6.047 -9.593 -8.041 1.00 97.69 215 ALA A O 1
ATOM 1602 N N . VAL A 1 216 ? 7.865 -8.569 -7.193 1.00 98.06 216 VAL A N 1
ATOM 1603 C CA . VAL A 1 216 ? 8.475 -8.250 -8.496 1.00 98.06 216 VAL A CA 1
ATOM 1604 C C . VAL A 1 216 ? 8.842 -9.531 -9.239 1.00 98.06 216 VAL A C 1
ATOM 1606 O O . VAL A 1 216 ? 8.476 -9.680 -10.403 1.00 98.06 216 VAL A O 1
ATOM 1609 N N . ALA A 1 217 ? 9.480 -10.487 -8.559 1.00 98.19 217 ALA A N 1
ATOM 1610 C CA . ALA A 1 217 ? 9.812 -11.787 -9.134 1.00 98.19 217 ALA A CA 1
ATOM 1611 C C . ALA A 1 217 ? 8.557 -12.547 -9.598 1.00 98.19 217 ALA A C 1
ATOM 1613 O O . ALA A 1 217 ? 8.513 -13.051 -10.719 1.00 98.19 217 ALA A O 1
ATOM 1614 N N . TYR A 1 218 ? 7.500 -12.572 -8.780 1.00 98.31 218 TYR A N 1
ATOM 1615 C CA . TYR A 1 218 ? 6.229 -13.199 -9.143 1.00 98.31 218 TYR A CA 1
ATOM 1616 C C . TYR A 1 218 ? 5.566 -12.539 -10.362 1.00 98.31 218 TYR A C 1
ATOM 1618 O O . TYR A 1 218 ? 5.124 -13.236 -11.280 1.00 98.31 218 TYR A O 1
ATOM 1626 N N . ALA A 1 219 ? 5.495 -11.205 -10.387 1.00 98.19 219 ALA A N 1
ATOM 1627 C CA . ALA A 1 219 ? 4.897 -10.468 -11.496 1.00 98.19 219 ALA A CA 1
ATOM 1628 C C . ALA A 1 219 ? 5.686 -10.686 -12.796 1.00 98.19 219 ALA A C 1
ATOM 1630 O O . ALA A 1 219 ? 5.092 -10.943 -13.846 1.00 98.19 219 ALA A O 1
ATOM 1631 N N . ALA A 1 220 ? 7.019 -10.674 -12.712 1.00 98.12 220 ALA A N 1
ATOM 1632 C CA . ALA A 1 220 ? 7.904 -10.926 -13.839 1.00 98.12 220 ALA A CA 1
ATOM 1633 C C . ALA A 1 220 ? 7.730 -12.339 -14.415 1.00 98.12 220 ALA A C 1
ATOM 1635 O O . ALA A 1 220 ? 7.517 -12.492 -15.618 1.00 98.12 220 ALA A O 1
ATOM 1636 N N . MET A 1 221 ? 7.691 -13.354 -13.545 1.00 98.31 221 MET A N 1
ATOM 1637 C CA . MET A 1 221 ? 7.410 -14.745 -13.910 1.00 98.31 221 MET A CA 1
ATOM 1638 C C . MET A 1 221 ? 6.095 -14.875 -14.681 1.00 98.31 221 MET A C 1
ATOM 1640 O O . MET A 1 221 ? 6.038 -15.518 -15.727 1.00 98.31 221 MET A O 1
ATOM 1644 N N . LYS A 1 222 ? 5.021 -14.247 -14.185 1.00 98.06 222 LYS A N 1
ATOM 1645 C CA . LYS A 1 222 ? 3.700 -14.293 -14.830 1.00 98.06 222 LYS A CA 1
ATOM 1646 C C . LYS A 1 222 ? 3.655 -13.570 -16.172 1.00 98.06 222 LYS A C 1
ATOM 1648 O O . LYS A 1 222 ? 2.828 -13.923 -17.008 1.00 98.06 222 LYS A O 1
ATOM 1653 N N . ARG A 1 223 ? 4.526 -12.583 -16.379 1.00 96.38 223 ARG A N 1
ATOM 1654 C CA . ARG A 1 223 ? 4.654 -11.828 -17.632 1.00 96.38 223 ARG A CA 1
ATOM 1655 C C . ARG A 1 223 ? 5.698 -12.408 -18.588 1.00 96.38 223 ARG A C 1
ATOM 1657 O O . ARG A 1 223 ? 5.804 -11.914 -19.704 1.00 96.38 223 ARG A O 1
ATOM 1664 N N . GLY A 1 224 ? 6.452 -13.430 -18.176 1.00 96.94 224 GLY A N 1
ATOM 1665 C CA . GLY A 1 224 ? 7.538 -13.997 -18.976 1.00 96.94 224 GLY A CA 1
ATOM 1666 C C . GLY A 1 224 ? 8.703 -13.026 -19.195 1.00 96.94 224 GLY A C 1
ATOM 1667 O O . GLY A 1 224 ? 9.377 -13.111 -20.218 1.00 96.94 224 GLY A O 1
ATOM 1668 N N . VAL A 1 225 ? 8.927 -12.087 -18.269 1.00 96.88 225 VAL A N 1
ATOM 1669 C CA . VAL A 1 225 ? 10.028 -11.111 -18.339 1.00 96.88 225 VAL A CA 1
ATOM 1670 C C . VAL A 1 225 ? 11.130 -11.471 -17.347 1.00 96.88 225 VAL A C 1
ATOM 1672 O O . VAL A 1 225 ? 10.871 -12.079 -16.309 1.00 96.88 225 VAL A O 1
ATOM 1675 N N . LYS A 1 226 ? 12.372 -11.090 -17.660 1.00 97.81 226 LYS A N 1
ATOM 1676 C CA . LYS A 1 226 ? 13.511 -11.294 -16.756 1.00 97.81 226 LYS A CA 1
ATOM 1677 C C . LYS A 1 226 ? 13.354 -10.425 -15.507 1.00 97.81 226 LYS A C 1
ATOM 1679 O O . LYS A 1 226 ? 12.945 -9.270 -15.617 1.00 97.81 226 LYS A O 1
ATOM 1684 N N . ALA A 1 227 ? 13.707 -10.972 -14.349 1.00 98.25 227 ALA A N 1
ATOM 1685 C CA . ALA A 1 227 ? 13.801 -10.229 -13.098 1.00 98.25 227 ALA A CA 1
ATOM 1686 C C . ALA A 1 227 ? 15.148 -10.491 -12.432 1.00 98.25 227 ALA A C 1
ATOM 1688 O O . ALA A 1 227 ? 15.495 -11.650 -12.204 1.00 98.25 227 ALA A O 1
ATOM 1689 N N . THR A 1 228 ? 15.847 -9.415 -12.077 1.00 98.31 228 THR A N 1
ATOM 1690 C CA . THR A 1 228 ? 17.095 -9.453 -11.310 1.00 98.31 228 THR A CA 1
ATOM 1691 C C . THR A 1 228 ? 16.866 -8.761 -9.968 1.00 98.31 228 THR A C 1
ATOM 1693 O O . THR A 1 228 ? 16.530 -7.580 -9.916 1.00 98.31 228 THR A O 1
ATOM 1696 N N . ILE A 1 229 ? 16.989 -9.498 -8.865 1.00 97.88 229 ILE A N 1
ATOM 1697 C CA . ILE A 1 229 ? 16.687 -9.015 -7.516 1.00 97.88 229 ILE A CA 1
ATOM 1698 C C . ILE A 1 229 ? 17.966 -8.956 -6.689 1.00 97.88 229 ILE A C 1
ATOM 1700 O O . ILE A 1 229 ? 18.640 -9.965 -6.494 1.00 97.88 229 ILE A O 1
ATOM 1704 N N . PHE A 1 230 ? 18.280 -7.771 -6.179 1.00 96.00 230 PHE A N 1
ATOM 1705 C CA . PHE A 1 230 ? 19.472 -7.516 -5.381 1.00 96.00 230 PHE A CA 1
ATOM 1706 C C . PHE A 1 230 ? 19.148 -7.651 -3.896 1.00 96.00 230 PHE A C 1
ATOM 1708 O O . PHE A 1 230 ? 18.171 -7.076 -3.401 1.00 96.00 230 PHE A O 1
ATOM 1715 N N . VAL A 1 231 ? 19.965 -8.419 -3.180 1.00 94.00 231 VAL A N 1
ATOM 1716 C CA . VAL A 1 231 ? 19.792 -8.686 -1.748 1.00 94.00 231 VAL A CA 1
ATOM 1717 C C . VAL A 1 231 ? 21.149 -8.631 -1.034 1.00 94.00 231 VAL A C 1
ATOM 1719 O O . VAL A 1 231 ? 22.142 -9.090 -1.600 1.00 94.00 231 VAL A O 1
ATOM 1722 N N . PRO A 1 232 ? 21.230 -8.096 0.197 1.00 90.06 232 PRO A N 1
ATOM 1723 C CA . PRO A 1 232 ? 22.480 -8.107 0.952 1.00 90.06 232 PRO A CA 1
ATOM 1724 C C . PRO A 1 232 ? 22.814 -9.511 1.463 1.00 90.06 232 PRO A C 1
ATOM 1726 O O . PRO A 1 232 ? 21.916 -10.341 1.636 1.00 90.06 232 PRO A O 1
ATOM 1729 N N . GLU A 1 233 ? 24.085 -9.754 1.778 1.00 89.81 233 GLU A N 1
ATOM 1730 C CA . GLU A 1 233 ? 24.607 -11.043 2.268 1.00 89.81 233 GLU A CA 1
ATOM 1731 C C . GLU A 1 233 ? 23.923 -11.520 3.555 1.00 89.81 233 GLU A C 1
ATOM 1733 O O . GLU A 1 233 ? 23.741 -12.716 3.766 1.00 89.81 233 GLU A O 1
ATOM 1738 N N . ILE A 1 234 ? 23.468 -10.580 4.386 1.00 85.38 234 ILE A N 1
ATOM 1739 C CA . ILE A 1 234 ? 22.746 -10.853 5.636 1.00 85.38 234 ILE A CA 1
ATOM 1740 C C . ILE A 1 234 ? 21.300 -11.341 5.428 1.00 85.38 234 ILE A C 1
ATOM 1742 O O . ILE A 1 234 ? 20.595 -11.618 6.400 1.00 85.38 234 ILE A O 1
ATOM 1746 N N . SER A 1 235 ? 20.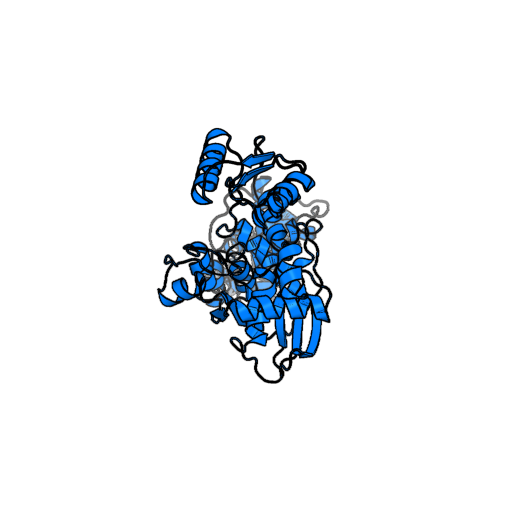816 -11.415 4.184 1.00 84.88 235 SER A N 1
ATOM 1747 C CA . SER A 1 235 ? 19.435 -11.812 3.894 1.00 84.88 235 SER A CA 1
ATOM 1748 C C . SER A 1 235 ? 19.186 -13.280 4.262 1.00 84.88 235 SER A C 1
ATOM 1750 O O . SER A 1 235 ? 19.922 -14.155 3.806 1.00 84.88 235 SER A O 1
ATOM 1752 N N . PRO A 1 236 ? 18.117 -13.600 5.020 1.00 84.00 236 PRO A N 1
ATOM 1753 C CA . PRO A 1 236 ? 17.796 -14.981 5.364 1.00 84.00 236 PRO A CA 1
ATOM 1754 C C . PRO A 1 236 ? 17.612 -15.868 4.127 1.00 84.00 236 PRO A C 1
ATOM 1756 O O . PRO A 1 236 ? 16.886 -15.503 3.198 1.00 84.00 236 PRO A O 1
ATOM 1759 N N . ALA A 1 237 ? 18.184 -17.076 4.153 1.00 85.62 237 ALA A N 1
ATOM 1760 C CA . ALA A 1 237 ? 18.117 -18.029 3.041 1.00 85.62 237 ALA A CA 1
ATOM 1761 C C . ALA A 1 237 ? 16.673 -18.317 2.592 1.00 85.62 237 ALA A C 1
ATOM 1763 O O . ALA A 1 237 ? 16.384 -18.321 1.399 1.00 85.62 237 ALA A O 1
ATOM 1764 N N . ALA A 1 238 ? 15.737 -18.456 3.537 1.00 84.56 238 ALA A N 1
ATOM 1765 C CA . ALA A 1 238 ? 14.323 -18.677 3.233 1.00 84.56 238 ALA A CA 1
ATOM 1766 C C . ALA A 1 238 ? 13.714 -17.563 2.360 1.00 84.56 238 ALA A C 1
ATOM 1768 O O . ALA A 1 238 ? 12.899 -17.841 1.481 1.00 84.56 238 ALA A O 1
ATOM 1769 N N . LYS A 1 239 ? 14.133 -16.307 2.559 1.00 83.44 239 LYS A N 1
ATOM 1770 C CA . LYS A 1 239 ? 13.651 -15.179 1.758 1.00 83.44 239 LYS A CA 1
ATOM 1771 C C . LYS A 1 239 ? 14.270 -15.160 0.358 1.00 83.44 239 LYS A C 1
ATOM 1773 O O . LYS A 1 239 ? 13.565 -14.896 -0.612 1.00 83.44 239 LYS A O 1
ATOM 1778 N N . ILE A 1 240 ? 15.554 -15.503 0.244 1.00 90.31 240 ILE A N 1
ATOM 1779 C CA . ILE A 1 240 ? 16.236 -15.667 -1.049 1.00 90.31 240 ILE A CA 1
ATOM 1780 C C . ILE A 1 240 ? 15.552 -16.763 -1.876 1.00 90.31 240 ILE A C 1
ATOM 1782 O O . ILE A 1 240 ? 15.204 -16.543 -3.036 1.00 90.31 240 ILE A O 1
ATOM 1786 N N . GLU A 1 241 ? 15.289 -17.921 -1.273 1.00 89.44 241 GLU A N 1
ATOM 1787 C CA . GLU A 1 241 ? 14.620 -19.035 -1.953 1.00 89.44 241 GLU A CA 1
ATOM 1788 C C . GLU A 1 241 ? 13.166 -18.700 -2.325 1.00 89.44 241 GLU A C 1
ATOM 1790 O O . GLU A 1 241 ? 12.691 -19.073 -3.400 1.00 89.44 241 GLU A O 1
ATOM 1795 N N . ALA A 1 242 ? 12.467 -17.903 -1.507 1.00 88.19 242 ALA A N 1
ATOM 1796 C CA . ALA A 1 242 ? 11.129 -17.408 -1.832 1.00 88.19 242 ALA A CA 1
ATOM 1797 C C . ALA A 1 242 ? 11.088 -16.470 -3.054 1.00 88.19 242 ALA A C 1
ATOM 1799 O O . ALA A 1 242 ? 10.029 -16.344 -3.675 1.00 88.19 242 ALA A O 1
ATOM 1800 N N . ILE A 1 243 ? 12.209 -15.833 -3.404 1.00 94.56 243 ILE A N 1
ATOM 1801 C CA . ILE A 1 243 ? 12.367 -15.023 -4.619 1.00 94.56 243 ILE A CA 1
ATOM 1802 C C . ILE A 1 243 ? 12.764 -15.926 -5.796 1.00 94.56 243 ILE A C 1
ATOM 1804 O O . ILE A 1 243 ? 12.104 -15.907 -6.838 1.00 94.56 243 ILE A O 1
ATOM 1808 N N . LYS A 1 244 ? 13.778 -16.785 -5.613 1.00 95.12 244 LYS A N 1
ATOM 1809 C CA . LYS A 1 244 ? 14.262 -17.717 -6.649 1.00 95.12 244 LYS A CA 1
ATOM 1810 C C . LYS A 1 244 ? 13.195 -18.690 -7.142 1.00 95.12 244 LYS A C 1
ATOM 1812 O O . LYS A 1 244 ? 13.187 -19.018 -8.324 1.00 95.12 244 LYS A O 1
ATOM 1817 N N . ARG A 1 245 ? 12.256 -19.123 -6.289 1.00 95.25 245 ARG A N 1
ATOM 1818 C CA . ARG A 1 245 ? 11.146 -20.010 -6.702 1.00 95.25 245 ARG A CA 1
ATOM 1819 C C . ARG A 1 245 ? 10.262 -19.416 -7.806 1.00 95.25 245 ARG A C 1
ATOM 1821 O O . ARG A 1 245 ? 9.528 -20.158 -8.448 1.00 95.25 245 ARG A O 1
ATOM 1828 N N . PHE A 1 246 ? 10.301 -18.097 -8.006 1.00 97.00 246 PHE A N 1
ATOM 1829 C CA . PHE A 1 246 ? 9.609 -17.416 -9.102 1.00 97.00 246 PHE A CA 1
ATOM 1830 C C . PHE A 1 246 ? 10.502 -17.223 -10.341 1.00 97.00 246 PHE A C 1
ATOM 1832 O O . PHE A 1 246 ? 10.115 -16.529 -11.271 1.00 97.00 246 PHE A O 1
ATOM 1839 N N . GLY A 1 247 ? 11.690 -17.829 -10.389 1.00 96.00 247 GLY A N 1
ATOM 1840 C CA . GLY A 1 247 ? 12.585 -17.781 -11.548 1.00 96.00 247 GLY A CA 1
ATOM 1841 C C . GLY A 1 247 ? 13.362 -16.473 -11.706 1.00 96.00 247 GLY A C 1
ATOM 1842 O O . GLY A 1 247 ? 13.940 -16.245 -12.765 1.00 96.00 247 GLY A O 1
ATOM 1843 N N . ALA A 1 248 ? 13.381 -15.615 -10.683 1.00 97.44 248 ALA A N 1
ATOM 1844 C CA . ALA A 1 248 ? 14.222 -14.425 -10.685 1.00 97.44 248 ALA A CA 1
ATOM 1845 C C . ALA A 1 248 ? 15.697 -14.783 -10.455 1.00 97.44 248 ALA A C 1
ATOM 1847 O O . ALA A 1 248 ? 16.027 -15.645 -9.635 1.00 97.44 248 ALA A O 1
ATOM 1848 N N . GLU A 1 249 ? 16.582 -14.068 -11.142 1.00 97.62 249 GLU A N 1
ATOM 1849 C CA . GLU A 1 249 ? 18.002 -14.037 -10.821 1.00 97.62 249 GLU A CA 1
ATOM 1850 C C . GLU A 1 249 ? 18.181 -13.260 -9.517 1.00 97.62 249 GLU A C 1
ATOM 1852 O O . GLU A 1 249 ? 17.716 -12.128 -9.398 1.00 97.62 249 GLU A O 1
ATOM 1857 N N . VAL A 1 250 ? 18.835 -13.860 -8.522 1.00 97.25 250 VAL A N 1
ATOM 1858 C CA . VAL A 1 250 ? 19.111 -13.185 -7.250 1.00 97.25 250 VAL A CA 1
ATOM 1859 C C . VAL A 1 250 ? 20.595 -12.879 -7.158 1.00 97.25 250 VAL A C 1
ATOM 1861 O O . VAL A 1 250 ? 21.414 -13.795 -7.085 1.00 97.25 250 VAL A O 1
ATOM 1864 N N . VAL A 1 251 ? 20.923 -11.590 -7.129 1.00 96.62 251 VAL A N 1
ATOM 1865 C CA . VAL A 1 251 ? 22.287 -11.094 -6.950 1.00 96.62 251 VAL A CA 1
ATOM 1866 C C . VAL A 1 251 ? 22.491 -10.809 -5.469 1.00 96.62 251 VAL A C 1
ATOM 1868 O O . VAL A 1 251 ? 21.928 -9.861 -4.918 1.00 96.62 251 VAL A O 1
ATOM 1871 N N . VAL A 1 252 ? 23.277 -11.664 -4.818 1.00 94.50 252 VAL A N 1
ATOM 1872 C CA . VAL A 1 252 ? 23.659 -11.497 -3.414 1.00 94.50 252 VAL A CA 1
ATOM 1873 C C . VAL A 1 252 ? 24.949 -10.689 -3.357 1.00 94.50 252 VAL A C 1
ATOM 1875 O O . VAL A 1 252 ? 25.939 -11.081 -3.972 1.00 94.50 252 VAL A O 1
ATOM 1878 N N . GLY A 1 253 ? 24.950 -9.578 -2.627 1.00 89.50 253 GLY A N 1
ATOM 1879 C CA . GLY A 1 253 ? 26.167 -8.799 -2.426 1.00 89.50 253 GLY A CA 1
ATOM 1880 C C . GLY A 1 253 ? 25.967 -7.575 -1.548 1.00 89.50 253 GLY A C 1
ATOM 1881 O O . GLY A 1 253 ? 24.883 -6.990 -1.506 1.00 89.50 253 GLY A O 1
ATOM 1882 N N . GLY A 1 254 ? 27.045 -7.185 -0.868 1.00 86.44 254 GLY A N 1
ATOM 1883 C CA . GLY A 1 254 ? 27.032 -6.078 0.080 1.00 86.44 254 GLY A CA 1
ATOM 1884 C C . GLY A 1 254 ? 26.607 -6.513 1.481 1.00 86.44 254 GLY A C 1
ATOM 1885 O O . GLY A 1 254 ? 25.844 -7.466 1.658 1.00 86.44 254 GLY A O 1
ATOM 1886 N N . ALA A 1 255 ? 27.109 -5.805 2.489 1.00 82.00 255 ALA A N 1
ATOM 1887 C CA . ALA A 1 255 ? 26.871 -6.147 3.886 1.00 82.00 255 ALA A CA 1
ATOM 1888 C C . ALA A 1 255 ? 25.486 -5.682 4.353 1.00 82.00 255 ALA A C 1
ATOM 1890 O O . ALA A 1 255 ? 24.884 -6.294 5.237 1.00 82.00 255 ALA A O 1
ATOM 1891 N N . GLN A 1 256 ? 24.975 -4.593 3.772 1.00 80.12 256 GLN A N 1
ATOM 1892 C CA . GLN A 1 256 ? 23.735 -3.945 4.192 1.00 80.12 256 GLN A CA 1
ATOM 1893 C C . GLN A 1 256 ? 22.806 -3.645 3.010 1.00 80.12 256 GLN A C 1
ATOM 1895 O O . GLN A 1 256 ? 23.191 -3.719 1.846 1.00 80.12 256 GLN A O 1
ATOM 1900 N N . TYR A 1 257 ? 21.553 -3.294 3.315 1.00 80.25 257 TYR A N 1
ATOM 1901 C CA . TYR A 1 257 ? 20.545 -2.949 2.305 1.00 80.25 257 TYR A CA 1
ATOM 1902 C C . TYR A 1 257 ? 21.023 -1.852 1.339 1.00 80.25 257 TYR A C 1
ATOM 1904 O O . TYR A 1 257 ? 20.806 -1.971 0.135 1.00 80.25 257 TYR A O 1
ATOM 1912 N N . ASP A 1 258 ? 21.706 -0.827 1.857 1.00 81.50 258 ASP A N 1
ATOM 1913 C CA . ASP A 1 258 ? 22.185 0.312 1.067 1.00 81.50 258 ASP A CA 1
ATOM 1914 C C . ASP A 1 258 ? 23.196 -0.133 -0.016 1.00 81.50 258 ASP A C 1
ATOM 1916 O O . ASP A 1 258 ? 23.158 0.364 -1.143 1.00 81.50 258 ASP A O 1
ATOM 1920 N N . ASP A 1 259 ? 24.016 -1.156 0.261 1.00 85.06 259 ASP A N 1
ATOM 1921 C CA . ASP A 1 259 ? 24.947 -1.738 -0.716 1.00 85.06 259 ASP A CA 1
ATOM 1922 C C . ASP A 1 259 ? 24.208 -2.469 -1.848 1.00 85.06 259 ASP A C 1
ATOM 1924 O O . ASP A 1 259 ? 24.526 -2.302 -3.030 1.00 85.06 259 ASP A O 1
ATOM 1928 N N . ALA A 1 260 ? 23.191 -3.263 -1.493 1.00 88.88 260 ALA A N 1
ATOM 1929 C CA . ALA A 1 260 ? 22.355 -3.976 -2.456 1.00 88.88 260 ALA A CA 1
ATOM 1930 C C . ALA A 1 260 ? 21.544 -2.999 -3.325 1.00 88.88 260 ALA A C 1
ATOM 1932 O O . ALA A 1 260 ? 21.399 -3.208 -4.532 1.00 88.88 260 ALA A O 1
ATOM 1933 N N . GLN A 1 261 ? 21.064 -1.898 -2.737 1.00 86.06 261 GLN A N 1
ATOM 1934 C CA . GLN A 1 261 ? 20.403 -0.815 -3.462 1.00 86.06 261 GLN A CA 1
ATOM 1935 C C . GLN A 1 261 ? 21.358 -0.144 -4.455 1.00 86.06 261 GLN A C 1
ATOM 1937 O O . GLN A 1 261 ? 21.002 0.010 -5.623 1.00 86.06 261 GLN A O 1
ATOM 1942 N N . ALA A 1 262 ? 22.584 0.178 -4.037 1.00 85.69 262 ALA A N 1
ATOM 1943 C CA . ALA A 1 262 ? 23.591 0.759 -4.920 1.00 85.69 262 ALA A CA 1
ATOM 1944 C C . ALA A 1 262 ? 23.984 -0.191 -6.067 1.00 85.69 262 ALA A C 1
ATOM 1946 O O . ALA A 1 262 ? 24.198 0.252 -7.195 1.00 85.69 262 ALA A O 1
ATOM 1947 N N . ALA A 1 263 ? 24.063 -1.501 -5.811 1.00 92.38 263 ALA A N 1
ATOM 1948 C CA . ALA A 1 263 ? 24.312 -2.502 -6.849 1.00 92.38 263 ALA A CA 1
ATOM 1949 C C . ALA A 1 263 ? 23.158 -2.594 -7.863 1.00 92.38 263 ALA A C 1
ATOM 1951 O O . ALA A 1 263 ? 23.406 -2.607 -9.069 1.00 92.38 263 ALA A O 1
ATOM 1952 N N . CYS A 1 264 ? 21.911 -2.579 -7.384 1.00 91.38 264 CYS A N 1
ATOM 1953 C CA . CYS A 1 264 ? 20.721 -2.510 -8.231 1.00 91.38 264 CYS A CA 1
ATOM 1954 C C . CYS A 1 264 ? 20.726 -1.258 -9.120 1.00 91.38 264 CYS A C 1
ATOM 1956 O O . CYS A 1 264 ? 20.394 -1.342 -10.301 1.00 91.38 264 CYS A O 1
ATOM 1958 N N . ASP A 1 265 ? 21.115 -0.106 -8.571 1.00 85.62 265 ASP A N 1
ATOM 1959 C CA . ASP A 1 265 ? 21.123 1.168 -9.297 1.00 85.62 265 ASP A CA 1
ATOM 1960 C C . ASP A 1 265 ? 22.189 1.202 -10.395 1.00 85.62 265 ASP A C 1
ATOM 1962 O O . ASP A 1 265 ? 21.920 1.675 -11.503 1.00 85.62 265 ASP A O 1
ATOM 1966 N N . ARG A 1 266 ? 23.367 0.620 -10.133 1.00 92.44 266 ARG A N 1
ATOM 1967 C CA . ARG A 1 266 ? 24.394 0.413 -11.166 1.00 92.44 266 ARG A CA 1
ATOM 1968 C C . ARG A 1 266 ? 23.889 -0.503 -12.277 1.00 92.44 266 ARG A C 1
ATOM 1970 O O . ARG A 1 266 ? 23.944 -0.123 -13.437 1.00 92.44 266 ARG A O 1
ATOM 1977 N N . PHE A 1 267 ? 23.299 -1.649 -11.933 1.00 92.56 267 PHE A N 1
ATOM 1978 C CA . PHE A 1 267 ? 22.742 -2.572 -12.926 1.00 92.56 267 PHE A CA 1
ATOM 1979 C C . PHE A 1 267 ? 21.677 -1.915 -13.812 1.00 92.56 267 PHE A C 1
ATOM 1981 O O . PHE A 1 267 ? 21.681 -2.101 -15.027 1.00 92.56 267 PHE A O 1
ATOM 1988 N N . VAL A 1 268 ? 20.778 -1.125 -13.222 1.00 89.00 268 VAL A N 1
ATOM 1989 C CA . VAL A 1 268 ? 19.766 -0.357 -13.963 1.00 89.00 268 VAL A CA 1
ATOM 1990 C C . VAL A 1 268 ? 20.424 0.647 -14.910 1.00 89.00 268 VAL A C 1
ATOM 1992 O O . VAL A 1 268 ? 20.023 0.731 -16.068 1.00 89.00 268 VAL A O 1
ATOM 1995 N N . THR A 1 269 ? 21.454 1.358 -14.447 1.00 87.12 269 THR A N 1
ATOM 1996 C CA . THR A 1 269 ? 22.209 2.324 -15.263 1.00 87.12 269 THR A CA 1
ATOM 1997 C C . THR A 1 269 ? 22.915 1.645 -16.441 1.00 87.12 269 THR A C 1
ATOM 1999 O O . THR A 1 269 ? 22.838 2.139 -17.562 1.00 87.12 269 THR A O 1
ATOM 2002 N N . ASP A 1 270 ? 23.544 0.492 -16.208 1.00 92.19 270 ASP A N 1
ATOM 2003 C CA . ASP A 1 270 ? 24.369 -0.198 -17.205 1.00 92.19 270 ASP A CA 1
ATOM 2004 C C . ASP A 1 270 ? 23.538 -0.965 -18.246 1.00 92.19 270 ASP A C 1
ATOM 2006 O O . ASP A 1 270 ? 23.933 -1.089 -19.405 1.00 92.19 270 ASP A O 1
ATOM 2010 N N . THR A 1 271 ? 22.386 -1.508 -17.843 1.00 90.94 271 THR A N 1
ATOM 2011 C CA . THR A 1 271 ? 21.571 -2.403 -18.689 1.00 90.94 271 THR A CA 1
ATOM 2012 C C . THR A 1 271 ? 20.291 -1.762 -19.215 1.00 90.94 271 THR A C 1
ATOM 2014 O O . THR A 1 271 ? 19.661 -2.297 -20.129 1.00 90.94 271 THR A O 1
ATOM 2017 N N . GLY A 1 272 ? 19.870 -0.646 -18.617 1.00 89.50 272 GLY A N 1
ATOM 2018 C CA . GLY A 1 272 ? 18.574 -0.029 -18.869 1.00 89.50 272 GLY A CA 1
ATOM 2019 C C . GLY A 1 272 ? 17.387 -0.813 -18.304 1.00 89.50 272 GLY A C 1
ATOM 2020 O O . GLY A 1 272 ? 16.266 -0.549 -18.720 1.00 89.50 272 GLY A O 1
ATOM 2021 N N . ALA A 1 273 ? 17.585 -1.787 -17.405 1.00 91.75 273 ALA A N 1
ATOM 2022 C CA . ALA A 1 273 ? 16.482 -2.527 -16.786 1.00 91.75 273 ALA A CA 1
ATOM 2023 C C . ALA A 1 273 ? 15.483 -1.597 -16.074 1.00 91.75 273 ALA A C 1
ATOM 2025 O O . ALA A 1 273 ? 15.862 -0.606 -15.450 1.00 91.75 273 ALA A O 1
ATOM 2026 N N . LEU A 1 274 ? 14.195 -1.944 -16.104 1.00 91.00 274 LEU A N 1
ATOM 2027 C CA . LEU A 1 274 ? 13.168 -1.161 -15.419 1.00 91.00 274 LEU A CA 1
ATOM 2028 C C . LEU A 1 274 ? 13.282 -1.350 -13.897 1.00 91.00 274 LEU A C 1
ATOM 2030 O O . LEU A 1 274 ? 13.011 -2.434 -13.374 1.00 91.00 274 LEU A O 1
ATOM 2034 N N . LYS A 1 275 ? 13.651 -0.288 -13.173 1.00 92.12 275 LYS A N 1
ATOM 2035 C CA . LYS A 1 275 ? 13.682 -0.284 -11.704 1.00 92.12 275 LYS A CA 1
ATOM 2036 C C . LYS A 1 275 ? 12.266 -0.205 -11.137 1.00 92.12 275 LYS A C 1
ATOM 2038 O O . LYS A 1 275 ? 11.556 0.764 -11.386 1.00 92.12 275 LYS A O 1
ATOM 2043 N N . ILE A 1 276 ? 11.886 -1.169 -10.301 1.00 91.06 276 ILE A N 1
ATOM 2044 C CA . ILE A 1 276 ? 10.595 -1.152 -9.601 1.00 91.06 276 ILE A CA 1
ATOM 2045 C C . ILE A 1 276 ? 10.799 -0.655 -8.171 1.00 91.06 276 ILE A C 1
ATOM 2047 O O . ILE A 1 276 ? 11.339 -1.371 -7.321 1.00 91.06 276 ILE A O 1
ATOM 2051 N N . HIS A 1 277 ? 10.347 0.565 -7.880 1.00 86.88 277 HIS A N 1
ATOM 2052 C CA . HIS A 1 277 ? 10.501 1.152 -6.549 1.00 86.88 277 HIS A CA 1
ATOM 2053 C C . HIS A 1 277 ? 9.518 0.532 -5.530 1.00 86.88 277 HIS A C 1
ATOM 2055 O O . HIS A 1 277 ? 8.329 0.381 -5.837 1.00 86.88 277 HIS A O 1
ATOM 2061 N N . PRO A 1 278 ? 9.958 0.207 -4.296 1.00 83.75 278 PRO A N 1
ATOM 2062 C CA . PRO A 1 278 ? 9.137 -0.509 -3.317 1.00 83.75 278 PRO A CA 1
ATOM 2063 C C . PRO A 1 278 ? 7.926 0.256 -2.780 1.00 83.75 278 PRO A C 1
ATOM 2065 O O . PRO A 1 278 ? 6.986 -0.382 -2.297 1.00 83.75 278 PRO A O 1
ATOM 2068 N N . PHE A 1 279 ? 7.927 1.590 -2.802 1.00 83.56 279 PHE A N 1
ATOM 2069 C CA . PHE A 1 279 ? 6.811 2.381 -2.261 1.00 83.56 279 PHE A CA 1
ATOM 2070 C C . PHE A 1 279 ? 6.633 3.769 -2.896 1.00 83.56 279 PHE A C 1
ATOM 2072 O O . PHE A 1 279 ? 5.532 4.078 -3.319 1.00 83.56 279 PHE A O 1
ATOM 2079 N N . ALA A 1 280 ? 7.687 4.580 -3.007 1.00 84.19 280 ALA A N 1
ATOM 2080 C CA . ALA A 1 280 ? 7.633 5.944 -3.550 1.00 84.19 280 ALA A CA 1
ATOM 2081 C C . ALA A 1 280 ? 7.740 6.003 -5.091 1.00 84.19 280 ALA A C 1
ATOM 2083 O O . ALA A 1 280 ? 8.707 6.522 -5.635 1.00 84.19 280 ALA A O 1
ATOM 2084 N N . ALA A 1 281 ? 6.756 5.441 -5.792 1.00 89.94 281 ALA A N 1
ATOM 2085 C CA . ALA A 1 281 ? 6.562 5.639 -7.234 1.00 89.94 281 ALA A CA 1
ATOM 2086 C C . ALA A 1 281 ? 5.064 5.685 -7.550 1.00 89.94 281 ALA A C 1
ATOM 2088 O O . ALA A 1 281 ? 4.288 4.981 -6.900 1.00 89.94 281 ALA A O 1
ATOM 2089 N N . LEU A 1 282 ? 4.662 6.490 -8.537 1.00 93.31 282 LEU A N 1
ATOM 2090 C CA . LEU A 1 282 ? 3.250 6.724 -8.866 1.00 93.31 282 LEU A CA 1
ATOM 2091 C C . LEU A 1 282 ? 2.533 5.423 -9.234 1.00 93.31 282 LEU A C 1
ATOM 2093 O O . LEU A 1 282 ? 1.469 5.124 -8.700 1.00 93.31 282 LEU A O 1
ATOM 2097 N N . GLU A 1 283 ? 3.156 4.603 -10.072 1.00 94.38 283 GLU A N 1
ATOM 2098 C CA . GLU A 1 283 ? 2.649 3.312 -10.525 1.00 94.38 283 GLU A CA 1
ATOM 2099 C C . GLU A 1 283 ? 2.556 2.325 -9.361 1.00 94.38 283 GLU A C 1
ATOM 2101 O O . GLU A 1 283 ? 1.583 1.576 -9.240 1.00 94.38 283 GLU A O 1
ATOM 2106 N N . THR A 1 284 ? 3.539 2.344 -8.457 1.00 96.75 284 THR A N 1
ATOM 2107 C CA . THR A 1 284 ? 3.505 1.512 -7.254 1.00 96.75 284 THR A CA 1
ATOM 2108 C C . THR A 1 284 ? 2.325 1.910 -6.374 1.00 96.75 284 THR A C 1
ATOM 2110 O O . THR A 1 284 ? 1.533 1.037 -6.024 1.00 96.75 284 THR A O 1
ATOM 2113 N N . ILE A 1 285 ? 2.178 3.199 -6.051 1.00 98.31 285 ILE A N 1
ATOM 2114 C CA . ILE A 1 285 ? 1.115 3.721 -5.179 1.00 98.31 285 ILE A CA 1
ATOM 2115 C C . ILE A 1 285 ? -0.266 3.498 -5.804 1.00 98.31 285 ILE A C 1
ATOM 2117 O O . ILE A 1 285 ? -1.152 2.986 -5.124 1.00 98.31 285 ILE A O 1
ATOM 2121 N N . ALA A 1 286 ? -0.446 3.799 -7.093 1.00 98.25 286 ALA A N 1
ATOM 2122 C CA . ALA A 1 286 ? -1.704 3.568 -7.803 1.00 98.25 286 ALA A CA 1
ATOM 2123 C C . ALA A 1 286 ? -2.090 2.081 -7.794 1.00 98.25 286 ALA A C 1
ATOM 2125 O O . ALA A 1 286 ? -3.233 1.734 -7.498 1.00 98.25 286 ALA A O 1
ATOM 2126 N N . GLY A 1 287 ? -1.117 1.189 -8.018 1.00 98.50 287 GLY A N 1
ATOM 2127 C CA . GLY A 1 287 ? -1.322 -0.250 -7.898 1.00 98.50 287 GLY A CA 1
ATOM 2128 C C . GLY A 1 287 ? -1.733 -0.658 -6.484 1.00 98.50 287 GLY A C 1
ATOM 2129 O O . GLY A 1 287 ? -2.709 -1.388 -6.327 1.00 98.50 287 GLY A O 1
ATOM 2130 N N . GLN A 1 288 ? -1.070 -0.150 -5.440 1.00 98.56 288 GLN A N 1
ATOM 2131 C CA . GLN A 1 288 ? -1.490 -0.443 -4.063 1.00 98.56 288 GLN A CA 1
ATOM 2132 C C . GLN A 1 288 ? -2.882 0.119 -3.745 1.00 98.56 288 GLN A C 1
ATOM 2134 O O . GLN A 1 288 ? -3.652 -0.530 -3.042 1.00 98.56 288 GLN A O 1
ATOM 2139 N N . GLY A 1 289 ? -3.240 1.279 -4.303 1.00 98.56 289 GLY A N 1
ATOM 2140 C CA . GLY A 1 289 ? -4.544 1.919 -4.119 1.00 98.56 289 GLY A CA 1
ATOM 2141 C C . GLY A 1 289 ? -5.720 1.100 -4.639 1.00 98.56 289 GLY A C 1
ATOM 2142 O O . GLY A 1 289 ? -6.834 1.247 -4.137 1.00 98.56 289 GLY A O 1
ATOM 2143 N N . THR A 1 290 ? -5.477 0.150 -5.549 1.00 98.81 290 THR A N 1
ATOM 2144 C CA . THR A 1 290 ? -6.509 -0.809 -5.978 1.00 98.81 290 THR A CA 1
ATOM 2145 C C . THR A 1 290 ? -7.050 -1.638 -4.812 1.00 98.81 290 THR A C 1
ATOM 2147 O O . THR A 1 290 ? -8.188 -2.096 -4.873 1.00 98.81 290 THR A O 1
ATOM 2150 N N . LEU A 1 291 ? -6.274 -1.793 -3.729 1.00 98.75 291 LEU A N 1
ATOM 2151 C CA . LEU A 1 291 ? -6.753 -2.396 -2.491 1.00 98.75 291 LEU A CA 1
ATOM 2152 C C . LEU A 1 291 ? -7.833 -1.542 -1.823 1.00 98.75 291 LEU A C 1
ATOM 2154 O O . LEU A 1 291 ? -8.826 -2.096 -1.370 1.00 98.75 291 LEU A O 1
ATOM 2158 N N . GLY A 1 292 ? -7.661 -0.216 -1.784 1.00 98.44 292 GLY A N 1
ATOM 2159 C CA . GLY A 1 292 ? -8.669 0.708 -1.258 1.00 98.44 292 GLY A CA 1
ATOM 2160 C C . GLY A 1 292 ? -9.974 0.607 -2.043 1.00 98.44 292 GLY A C 1
ATOM 2161 O O . GLY A 1 292 ? -11.027 0.398 -1.451 1.00 98.44 292 GLY A O 1
ATOM 2162 N N . ARG A 1 293 ? -9.879 0.617 -3.378 1.00 98.50 293 ARG A N 1
ATOM 2163 C CA . ARG A 1 293 ? -11.019 0.408 -4.286 1.00 98.50 293 ARG A CA 1
ATOM 2164 C C . ARG A 1 293 ? -11.740 -0.914 -4.050 1.00 98.50 293 ARG A C 1
ATOM 2166 O O . ARG A 1 293 ? -12.964 -0.969 -3.990 1.00 98.50 293 ARG A O 1
ATOM 2173 N N . GLU A 1 294 ? -10.980 -2.000 -3.963 1.00 98.44 294 GLU A N 1
ATOM 2174 C CA . GLU A 1 294 ? -11.528 -3.332 -3.723 1.00 98.44 294 GLU A CA 1
ATOM 2175 C C . GLU A 1 294 ? -12.221 -3.419 -2.360 1.00 98.44 294 GLU A C 1
ATOM 2177 O O . GLU A 1 294 ? -13.293 -4.009 -2.253 1.00 98.44 294 GLU A O 1
ATOM 2182 N N . TRP A 1 295 ? -11.623 -2.812 -1.334 1.00 98.12 295 TRP A N 1
ATOM 2183 C CA . TRP A 1 295 ? -12.161 -2.800 0.019 1.00 98.12 295 TRP A CA 1
ATOM 2184 C C . TRP A 1 295 ? -13.461 -1.998 0.101 1.00 98.12 295 TRP A C 1
ATOM 2186 O O . TRP A 1 295 ? -14.439 -2.507 0.633 1.00 98.12 295 TRP A O 1
ATOM 2196 N N . ASP A 1 296 ? -13.505 -0.813 -0.508 1.00 98.06 296 ASP A N 1
ATOM 2197 C CA . ASP A 1 296 ? -14.704 0.028 -0.614 1.00 98.06 296 ASP A CA 1
ATOM 2198 C C . ASP A 1 296 ? -15.851 -0.702 -1.331 1.00 98.06 296 ASP A C 1
ATOM 2200 O O . ASP A 1 296 ? -16.987 -0.726 -0.870 1.00 98.06 296 ASP A O 1
ATOM 2204 N N . SER A 1 297 ? -15.545 -1.423 -2.415 1.00 97.50 297 SER A N 1
ATOM 2205 C CA . SER A 1 297 ? -16.546 -2.238 -3.113 1.00 97.50 297 SER A CA 1
ATOM 2206 C C . SER A 1 297 ? -17.081 -3.408 -2.276 1.00 97.50 297 SER A C 1
ATOM 2208 O O . SER A 1 297 ? -18.199 -3.859 -2.523 1.00 97.50 297 SER A O 1
ATOM 2210 N N . GLN A 1 298 ? -16.284 -3.959 -1.359 1.00 98.38 298 GLN A N 1
ATOM 2211 C CA . GLN A 1 298 ? -16.672 -5.095 -0.517 1.00 98.38 298 GLN A CA 1
ATOM 2212 C C . GLN A 1 298 ? -17.336 -4.657 0.797 1.00 98.38 298 GLN A C 1
ATOM 2214 O O . GLN A 1 298 ? -18.132 -5.417 1.348 1.00 98.38 298 GLN A O 1
ATOM 2219 N N . GLU A 1 299 ? -17.016 -3.455 1.280 1.00 96.62 299 GLU A N 1
ATOM 2220 C CA . GLU A 1 299 ? -17.475 -2.846 2.532 1.00 96.62 299 GLU A CA 1
ATOM 2221 C C . GLU A 1 299 ? -17.803 -1.346 2.325 1.00 96.62 299 GLU A C 1
ATOM 2223 O O . GLU A 1 299 ? -17.100 -0.479 2.850 1.00 96.62 299 GLU A O 1
ATOM 2228 N N . PRO A 1 300 ? -18.879 -0.999 1.592 1.00 95.00 300 PRO A N 1
ATOM 2229 C CA . PRO A 1 300 ? -19.172 0.392 1.201 1.00 95.00 300 PRO A CA 1
ATOM 2230 C C . PRO A 1 300 ? -19.534 1.315 2.373 1.00 95.00 300 PRO A C 1
ATOM 2232 O O . PRO A 1 300 ? -19.593 2.537 2.239 1.00 95.00 300 PRO A O 1
ATOM 2235 N N . ASP A 1 301 ? -19.805 0.733 3.538 1.00 95.06 301 ASP A N 1
ATOM 2236 C CA . ASP A 1 301 ? -20.269 1.456 4.711 1.00 95.06 301 ASP A CA 1
ATOM 2237 C C . ASP A 1 301 ? -19.162 1.746 5.735 1.00 95.06 301 ASP A C 1
ATOM 2239 O O . ASP A 1 301 ? -19.491 2.286 6.789 1.00 95.06 301 ASP A O 1
ATOM 2243 N N . LEU A 1 302 ? -17.893 1.410 5.460 1.00 97.81 302 LEU A N 1
ATOM 2244 C CA . LEU A 1 302 ? -16.776 1.640 6.388 1.00 97.81 302 LEU A CA 1
ATOM 2245 C C . LEU A 1 302 ? -16.752 3.073 6.933 1.00 97.81 302 LEU A C 1
ATOM 2247 O O . LEU A 1 302 ? -17.030 4.039 6.220 1.00 97.81 302 LEU A O 1
ATOM 2251 N N . ASP A 1 303 ? -16.369 3.194 8.200 1.00 98.56 303 ASP A N 1
ATOM 2252 C CA . ASP A 1 303 ? -16.116 4.480 8.849 1.00 98.56 303 ASP A CA 1
ATOM 2253 C C . ASP A 1 303 ? -14.610 4.728 8.993 1.00 98.56 303 ASP A C 1
ATOM 2255 O O . ASP A 1 303 ? -14.149 5.858 8.830 1.00 98.56 303 ASP A O 1
ATOM 2259 N N . THR A 1 304 ? -13.828 3.669 9.239 1.00 98.81 304 THR A N 1
ATOM 2260 C CA . THR A 1 304 ? -12.365 3.747 9.363 1.00 98.81 304 THR A CA 1
ATOM 2261 C C . THR A 1 304 ? -11.682 2.507 8.801 1.00 98.81 304 THR A C 1
ATOM 2263 O O . THR A 1 304 ? -12.182 1.390 8.942 1.00 98.81 304 THR A O 1
ATOM 2266 N N . VAL A 1 305 ? -10.483 2.692 8.245 1.00 98.88 305 VAL A N 1
ATOM 2267 C CA . VAL A 1 305 ? -9.539 1.612 7.939 1.00 98.88 305 VAL A CA 1
ATOM 2268 C C . VAL A 1 305 ? -8.205 1.806 8.664 1.00 98.88 305 VAL A C 1
ATOM 2270 O O . VAL A 1 305 ? -7.633 2.897 8.646 1.00 98.88 305 VAL A O 1
ATOM 2273 N N . LEU A 1 306 ? -7.690 0.736 9.277 1.00 98.94 306 LEU A N 1
ATOM 2274 C CA . LEU A 1 306 ? -6.353 0.683 9.875 1.00 98.94 306 LEU A CA 1
ATOM 2275 C C . LEU A 1 306 ? -5.366 0.059 8.891 1.00 98.94 306 LEU A C 1
ATOM 2277 O O . LEU A 1 306 ? -5.554 -1.077 8.444 1.00 98.94 306 LEU A O 1
ATOM 2281 N N . VAL A 1 307 ? -4.294 0.787 8.580 1.00 98.88 307 VAL A N 1
ATOM 2282 C CA . VAL A 1 307 ? -3.310 0.400 7.565 1.00 98.88 307 VAL A CA 1
ATOM 2283 C C . VAL A 1 307 ? -1.909 0.433 8.163 1.00 98.88 307 VAL A C 1
ATOM 2285 O O . VAL A 1 307 ? -1.452 1.475 8.619 1.00 98.88 307 VAL A O 1
ATOM 2288 N N . ALA A 1 308 ? -1.197 -0.695 8.124 1.00 98.38 308 ALA A N 1
ATOM 2289 C CA . ALA A 1 308 ? 0.203 -0.746 8.539 1.00 98.38 308 ALA A CA 1
ATOM 2290 C C . ALA A 1 308 ? 1.093 0.097 7.609 1.00 98.38 308 ALA A C 1
ATOM 2292 O O . ALA A 1 308 ? 0.954 0.049 6.381 1.00 98.38 308 ALA A O 1
ATOM 2293 N N . VAL A 1 309 ? 2.033 0.840 8.191 1.00 98.25 309 VAL A N 1
ATOM 2294 C CA . VAL A 1 309 ? 2.883 1.798 7.482 1.00 98.25 309 VAL A CA 1
ATOM 2295 C C . VAL A 1 309 ? 4.355 1.454 7.688 1.00 98.25 309 VAL A C 1
ATOM 2297 O O . VAL A 1 309 ? 4.816 1.238 8.801 1.00 98.25 309 VAL A O 1
ATOM 2300 N N . GLY A 1 310 ? 5.078 1.364 6.571 1.00 94.69 310 GLY A N 1
ATOM 2301 C CA . GLY A 1 310 ? 6.540 1.386 6.532 1.00 94.69 310 GLY A CA 1
ATOM 2302 C C . GLY A 1 310 ? 6.998 2.592 5.725 1.00 94.69 310 GLY A C 1
ATOM 2303 O O . GLY A 1 310 ? 6.872 3.726 6.155 1.00 94.69 310 GLY A O 1
ATOM 2304 N N . GLY A 1 311 ? 7.407 2.375 4.472 1.00 91.88 311 GLY A N 1
ATOM 2305 C CA . GLY A 1 311 ? 7.684 3.480 3.536 1.00 91.88 311 GLY A CA 1
ATOM 2306 C C . GLY A 1 311 ? 6.436 4.213 3.015 1.00 91.88 311 GLY A C 1
ATOM 2307 O O . GLY A 1 311 ? 6.544 5.046 2.133 1.00 91.88 311 GLY A O 1
ATOM 2308 N N . GLY A 1 312 ? 5.235 3.860 3.479 1.00 96.56 312 GLY A N 1
ATOM 2309 C CA . GLY A 1 312 ? 3.985 4.580 3.198 1.00 96.56 312 GLY A CA 1
ATOM 2310 C C . GLY A 1 312 ? 3.297 4.368 1.842 1.00 96.56 312 GLY A C 1
ATOM 2311 O O . GLY A 1 312 ? 2.135 4.721 1.708 1.00 96.56 312 GLY A O 1
ATOM 2312 N N . GLY A 1 313 ? 3.901 3.684 0.866 1.00 96.94 313 GLY A N 1
ATOM 2313 C CA . GLY A 1 313 ? 3.262 3.504 -0.454 1.00 96.94 313 GLY A CA 1
ATOM 2314 C C . GLY A 1 313 ? 1.890 2.798 -0.444 1.00 96.94 313 GLY A C 1
ATOM 2315 O O . GLY A 1 313 ? 1.049 3.080 -1.293 1.00 96.94 313 GLY A O 1
ATOM 2316 N N . LEU A 1 314 ? 1.642 1.902 0.522 1.00 98.50 314 LEU A N 1
ATOM 2317 C CA . LEU A 1 314 ? 0.336 1.249 0.699 1.00 98.50 314 LEU A CA 1
ATOM 2318 C C . LEU A 1 314 ? -0.730 2.220 1.206 1.00 98.50 314 LEU A C 1
ATOM 2320 O O . LEU A 1 314 ? -1.790 2.341 0.595 1.00 98.50 314 LEU A O 1
ATOM 2324 N N . ILE A 1 315 ? -0.437 2.909 2.313 1.00 98.69 315 ILE A N 1
ATOM 2325 C CA . ILE A 1 315 ? -1.367 3.874 2.897 1.00 98.69 315 ILE A CA 1
ATOM 2326 C C . ILE A 1 315 ? -1.591 5.051 1.955 1.00 98.69 315 ILE A C 1
ATOM 2328 O O . ILE A 1 315 ? -2.729 5.470 1.829 1.00 98.69 315 ILE A O 1
ATOM 2332 N N . SER A 1 316 ? -0.578 5.501 1.204 1.00 98.44 316 SER A N 1
ATOM 2333 C CA . SER A 1 316 ? -0.750 6.508 0.153 1.00 98.44 316 SER A CA 1
ATOM 2334 C C . SER A 1 316 ? -1.810 6.085 -0.863 1.00 98.44 316 SER A C 1
ATOM 2336 O O . SER A 1 316 ? -2.702 6.863 -1.170 1.00 98.44 316 SER A O 1
ATOM 2338 N N . GLY A 1 317 ? -1.762 4.842 -1.352 1.00 98.38 317 GLY A N 1
ATOM 2339 C CA . GLY A 1 317 ? -2.731 4.357 -2.335 1.00 98.38 317 GLY A CA 1
ATOM 2340 C C . GLY A 1 317 ? -4.147 4.263 -1.763 1.00 98.38 317 GLY A C 1
ATOM 2341 O O . GLY A 1 317 ? -5.106 4.686 -2.405 1.00 98.38 317 GLY A O 1
ATOM 2342 N N . ILE A 1 318 ? -4.284 3.725 -0.547 1.00 98.75 318 ILE A N 1
ATOM 2343 C CA . ILE A 1 318 ? -5.579 3.601 0.140 1.00 98.75 318 ILE A CA 1
ATOM 2344 C C . ILE A 1 318 ? -6.151 4.983 0.482 1.00 98.75 318 ILE A C 1
ATOM 2346 O O . ILE A 1 318 ? -7.330 5.234 0.246 1.00 98.75 318 ILE A O 1
ATOM 2350 N N . ALA A 1 319 ? -5.321 5.895 0.985 1.00 98.06 319 ALA A N 1
ATOM 2351 C CA . ALA A 1 319 ? -5.713 7.255 1.329 1.00 98.06 319 ALA A CA 1
ATOM 2352 C C . ALA A 1 319 ? -6.091 8.068 0.086 1.00 98.06 319 ALA A C 1
ATOM 2354 O O . ALA A 1 319 ? -7.108 8.752 0.106 1.00 98.06 319 ALA A O 1
ATOM 2355 N N . SER A 1 320 ? -5.368 7.919 -1.030 1.00 97.44 320 SER A N 1
ATOM 2356 C CA . SER A 1 320 ? -5.765 8.480 -2.329 1.00 97.44 320 SER A CA 1
ATOM 2357 C C . SER A 1 320 ? -7.122 7.959 -2.808 1.00 97.44 320 SER A C 1
ATOM 2359 O O . SER A 1 320 ? -7.895 8.726 -3.383 1.00 97.44 320 SER A O 1
ATOM 2361 N N . TRP A 1 321 ? -7.439 6.680 -2.568 1.00 98.12 321 TRP A N 1
ATOM 2362 C CA . TRP A 1 321 ? -8.758 6.136 -2.895 1.00 98.12 321 TRP A CA 1
ATOM 2363 C C . TRP A 1 321 ? -9.856 6.743 -2.022 1.00 98.12 321 TRP A C 1
ATOM 2365 O O . TRP A 1 321 ? -10.847 7.232 -2.547 1.00 98.12 321 TRP A O 1
ATOM 2375 N N . PHE A 1 322 ? -9.684 6.755 -0.700 1.00 97.19 322 PHE A N 1
ATOM 2376 C CA . PHE A 1 322 ? -10.701 7.263 0.229 1.00 97.19 322 PHE A CA 1
ATOM 2377 C C . PHE A 1 322 ? -10.717 8.784 0.367 1.00 97.19 322 PHE A C 1
ATOM 2379 O O . PHE A 1 322 ? -11.581 9.338 1.048 1.00 97.19 322 PHE A O 1
ATOM 2386 N N . ALA A 1 323 ? -9.819 9.485 -0.313 1.00 93.25 323 ALA A N 1
ATOM 2387 C CA . ALA A 1 323 ? -9.733 10.929 -0.267 1.00 93.25 323 ALA A CA 1
ATOM 2388 C C . ALA A 1 323 ? -11.078 11.573 -0.655 1.00 93.25 323 ALA A C 1
ATOM 2390 O O . ALA A 1 323 ? -11.692 11.202 -1.661 1.00 93.25 323 ALA A O 1
ATOM 2391 N N . GLY A 1 324 ? -11.552 12.508 0.175 1.00 88.56 324 GLY A N 1
ATOM 2392 C CA . GLY A 1 324 ? -12.857 13.162 0.011 1.00 88.56 324 GLY A CA 1
ATOM 2393 C C . GLY A 1 324 ? -14.074 12.299 0.378 1.00 88.56 324 GLY A C 1
ATOM 2394 O O . GLY A 1 324 ? -15.199 12.776 0.266 1.00 88.56 324 GLY A O 1
ATOM 2395 N N . SER A 1 325 ? -13.878 11.052 0.817 1.00 92.62 325 SER A N 1
ATOM 2396 C CA . SER A 1 325 ? -14.948 10.218 1.380 1.00 92.62 325 SER A CA 1
ATOM 2397 C C . SER A 1 325 ? -15.100 10.434 2.890 1.00 92.62 325 SER A C 1
ATOM 2399 O O . SER A 1 325 ? -14.296 11.122 3.515 1.00 92.62 325 SER A O 1
ATOM 2401 N N . LYS A 1 326 ? -16.120 9.803 3.485 1.00 93.38 326 LYS A N 1
ATOM 2402 C CA . LYS A 1 326 ? -16.309 9.754 4.944 1.00 93.38 326 LYS A CA 1
ATOM 2403 C C . LYS A 1 326 ? -15.320 8.827 5.671 1.00 93.38 326 LYS A C 1
ATOM 2405 O O . LYS A 1 326 ? -15.245 8.884 6.893 1.00 93.38 326 LYS A O 1
ATOM 2410 N N . VAL A 1 327 ? -14.623 7.948 4.945 1.00 98.06 327 VAL A N 1
ATOM 2411 C CA . VAL A 1 327 ? -13.783 6.900 5.536 1.00 98.06 327 VAL A CA 1
ATOM 2412 C C . VAL A 1 327 ? -12.488 7.511 6.051 1.00 98.06 327 VAL A C 1
ATOM 2414 O O . VAL A 1 327 ? -11.722 8.098 5.286 1.00 98.06 327 VAL A O 1
ATOM 2417 N N . ARG A 1 328 ? -12.209 7.329 7.341 1.00 98.44 328 ARG A N 1
ATOM 2418 C CA . ARG A 1 328 ? -10.941 7.729 7.954 1.00 98.44 328 ARG A CA 1
ATOM 2419 C C . ARG A 1 328 ? -9.868 6.695 7.642 1.00 98.44 328 ARG A C 1
ATOM 2421 O O . ARG A 1 328 ? -10.058 5.503 7.873 1.00 98.44 328 ARG A O 1
ATOM 2428 N N . VAL A 1 329 ? -8.720 7.142 7.147 1.00 98.81 329 VAL A N 1
ATOM 2429 C CA . VAL A 1 329 ? -7.559 6.272 6.926 1.00 98.81 329 VAL A CA 1
ATOM 2430 C C . VAL A 1 329 ? -6.555 6.524 8.038 1.00 98.81 329 VAL A C 1
ATOM 2432 O O . VAL A 1 329 ? -5.972 7.602 8.113 1.00 98.81 329 VAL A O 1
ATOM 2435 N N . VAL A 1 330 ? -6.361 5.531 8.904 1.00 98.88 330 VAL A N 1
ATOM 2436 C CA . VAL A 1 330 ? -5.457 5.618 10.056 1.00 98.88 330 VAL A CA 1
ATOM 2437 C C . VAL A 1 330 ? -4.224 4.764 9.789 1.00 98.88 330 VAL A C 1
ATOM 2439 O O . VAL A 1 330 ? -4.320 3.566 9.503 1.00 98.88 330 VAL A O 1
ATOM 2442 N N . GLY A 1 331 ? -3.052 5.390 9.874 1.00 98.81 331 GLY A N 1
ATOM 2443 C CA . GLY A 1 331 ? -1.776 4.695 9.780 1.00 98.81 331 GLY A CA 1
ATOM 2444 C C . GLY A 1 331 ? -1.425 3.980 11.076 1.00 98.81 331 GLY A C 1
ATOM 2445 O O . GLY A 1 331 ? -1.776 4.437 12.160 1.00 98.81 331 GLY A O 1
ATOM 2446 N N . VAL A 1 332 ? -0.711 2.865 10.972 1.00 98.88 332 VAL A N 1
ATOM 2447 C CA . VAL A 1 332 ? -0.191 2.127 12.123 1.00 98.88 332 VAL A CA 1
ATOM 2448 C C . VAL A 1 332 ? 1.293 1.852 11.930 1.00 98.88 332 VAL A C 1
ATOM 2450 O O . VAL A 1 332 ? 1.677 1.164 10.982 1.00 98.88 332 VAL A O 1
ATOM 2453 N N . GLU A 1 333 ? 2.117 2.371 12.835 1.00 98.75 333 GLU A N 1
ATOM 2454 C CA . GLU A 1 333 ? 3.577 2.229 12.813 1.00 98.75 333 GLU A CA 1
ATOM 2455 C C . GLU A 1 333 ? 4.086 1.613 14.119 1.00 98.75 333 GLU A C 1
ATOM 2457 O O . GLU A 1 333 ? 3.547 1.916 15.186 1.00 98.75 333 GLU A O 1
ATOM 2462 N N . PRO A 1 334 ? 5.141 0.783 14.094 1.00 98.31 334 PRO A N 1
ATOM 2463 C CA . PRO A 1 334 ? 5.835 0.418 15.319 1.00 98.31 334 PRO A CA 1
ATOM 2464 C C . PRO A 1 334 ? 6.411 1.662 16.007 1.00 98.31 334 PRO A C 1
ATOM 2466 O O . PRO A 1 334 ? 6.967 2.535 15.341 1.00 98.31 334 PRO A O 1
ATOM 2469 N N . GLU A 1 335 ? 6.364 1.723 17.339 1.00 97.62 335 GLU A N 1
ATOM 2470 C CA . GLU A 1 335 ? 6.914 2.847 18.121 1.00 97.62 335 GLU A CA 1
ATOM 2471 C C . GLU A 1 335 ? 8.373 3.168 17.754 1.00 97.62 335 GLU A C 1
ATOM 2473 O O . GLU A 1 335 ? 8.763 4.332 17.643 1.00 97.62 335 GLU A O 1
ATOM 2478 N N . GLY A 1 336 ? 9.180 2.130 17.520 1.00 94.94 336 GLY A N 1
ATOM 2479 C CA . GLY A 1 336 ? 10.582 2.265 17.133 1.00 94.94 336 GLY A CA 1
ATOM 2480 C C . GLY A 1 336 ? 10.830 2.379 15.624 1.00 94.94 336 GLY A C 1
ATOM 2481 O O . GLY A 1 336 ? 11.977 2.268 15.198 1.00 94.94 336 GLY A O 1
ATOM 2482 N N . SER A 1 337 ? 9.805 2.543 14.779 1.00 94.56 337 SER A N 1
ATOM 2483 C CA . SER A 1 337 ? 9.926 2.712 13.315 1.00 94.56 337 SER A CA 1
ATOM 2484 C C . SER A 1 337 ? 8.785 3.583 12.768 1.00 94.56 337 SER A C 1
ATOM 2486 O O . SER A 1 337 ? 7.887 3.096 12.090 1.00 94.56 337 SER A O 1
ATOM 2488 N N . ARG A 1 338 ? 8.830 4.881 13.094 1.00 95.69 338 ARG A N 1
ATOM 2489 C CA . ARG A 1 338 ? 7.724 5.851 12.950 1.00 95.69 338 ARG A CA 1
ATOM 2490 C C . ARG A 1 338 ? 7.899 6.862 11.803 1.00 95.69 338 ARG A C 1
ATOM 2492 O O . ARG A 1 338 ? 7.883 8.075 12.017 1.00 95.69 338 ARG A O 1
ATOM 2499 N N . ALA A 1 339 ? 8.197 6.375 10.601 1.00 96.56 339 ALA A N 1
ATOM 2500 C CA . ALA A 1 339 ? 8.640 7.216 9.486 1.00 96.56 339 ALA A CA 1
ATOM 2501 C C . ALA A 1 339 ? 7.572 8.212 9.004 1.00 96.56 339 ALA A C 1
ATOM 2503 O O . ALA A 1 339 ? 7.897 9.365 8.717 1.00 96.56 339 ALA A O 1
ATOM 2504 N N . LEU A 1 340 ? 6.315 7.782 8.897 1.00 98.12 340 LEU A N 1
ATOM 2505 C CA . LEU A 1 340 ? 5.215 8.626 8.451 1.00 98.12 340 LEU A CA 1
ATOM 2506 C C . LEU A 1 340 ? 4.793 9.600 9.542 1.00 98.12 340 LEU A C 1
ATOM 2508 O O . LEU A 1 340 ? 4.664 10.784 9.245 1.00 98.12 340 LEU A O 1
ATOM 2512 N N . GLN A 1 341 ? 4.618 9.140 10.785 1.00 98.38 341 GLN A N 1
ATOM 2513 C CA . GLN A 1 341 ? 4.265 10.038 11.886 1.00 98.38 341 GLN A CA 1
ATOM 2514 C C . GLN A 1 341 ? 5.291 11.169 12.007 1.00 98.38 341 GLN A C 1
ATOM 2516 O O . GLN A 1 341 ? 4.916 12.337 12.022 1.00 98.38 341 GLN A O 1
ATOM 2521 N N . ALA A 1 342 ? 6.586 10.834 12.019 1.00 97.88 342 ALA A N 1
ATOM 2522 C CA . ALA A 1 342 ? 7.640 11.836 12.129 1.00 97.88 342 ALA A CA 1
ATOM 2523 C C . ALA A 1 342 ? 7.621 12.833 10.960 1.00 97.88 342 ALA A C 1
ATOM 2525 O O . ALA A 1 342 ? 7.888 14.015 11.165 1.00 97.88 342 ALA A O 1
ATOM 2526 N N . ALA A 1 343 ? 7.282 12.380 9.749 1.00 98.00 343 ALA A N 1
ATOM 2527 C CA . ALA A 1 343 ? 7.157 13.265 8.597 1.00 98.00 343 ALA A CA 1
ATOM 2528 C C . ALA A 1 343 ? 5.941 14.202 8.690 1.00 98.00 343 ALA A C 1
ATOM 2530 O O . ALA A 1 343 ? 6.031 15.366 8.299 1.00 98.00 343 ALA A O 1
ATOM 2531 N N . LEU A 1 344 ? 4.813 13.718 9.220 1.00 96.94 344 LEU A N 1
ATOM 2532 C CA . LEU A 1 344 ? 3.631 14.545 9.477 1.00 96.94 344 LEU A CA 1
ATOM 2533 C C . LEU A 1 344 ? 3.923 15.598 10.555 1.00 96.94 344 LEU A C 1
ATOM 2535 O O . LEU A 1 344 ? 3.677 16.779 10.321 1.00 96.94 344 LEU A O 1
ATOM 2539 N N . ASP A 1 345 ? 4.538 15.202 11.673 1.00 97.38 345 ASP A N 1
ATOM 2540 C CA . ASP A 1 345 ? 4.918 16.108 12.768 1.00 97.38 345 ASP A CA 1
ATOM 2541 C C . ASP A 1 345 ? 5.893 17.205 12.304 1.00 97.38 345 ASP A C 1
ATOM 2543 O O . ASP A 1 345 ? 5.811 18.357 12.736 1.00 97.38 345 ASP A O 1
ATOM 2547 N N . ALA A 1 346 ? 6.828 16.855 11.416 1.00 97.06 346 ALA A N 1
ATOM 2548 C CA . ALA A 1 346 ? 7.850 17.764 10.904 1.00 97.06 346 ALA A CA 1
ATOM 2549 C C . ALA A 1 346 ? 7.397 18.608 9.698 1.00 97.06 346 ALA A C 1
ATOM 2551 O O . ALA A 1 346 ? 8.167 19.446 9.228 1.00 97.06 346 ALA A O 1
ATOM 2552 N N . ASN A 1 347 ? 6.175 18.405 9.188 1.00 96.31 347 ASN A N 1
ATOM 2553 C CA . ASN A 1 347 ? 5.695 18.977 7.925 1.00 96.31 347 ASN A CA 1
ATOM 2554 C C . ASN A 1 347 ? 6.618 18.693 6.720 1.00 96.31 347 ASN A C 1
ATOM 2556 O O . ASN A 1 347 ? 6.825 19.545 5.854 1.00 96.31 347 ASN A O 1
ATOM 2560 N N . GLY A 1 348 ? 7.176 17.486 6.661 1.00 94.31 348 GLY A N 1
ATOM 2561 C CA . GLY A 1 348 ? 8.021 17.034 5.563 1.00 94.31 348 GLY A CA 1
ATOM 2562 C C . GLY A 1 348 ? 8.831 15.787 5.923 1.00 94.31 348 GLY A C 1
ATOM 2563 O O . GLY A 1 348 ? 8.931 15.434 7.097 1.00 94.31 348 GLY A O 1
ATOM 2564 N N . PRO A 1 349 ? 9.426 15.090 4.939 1.00 94.81 349 PRO A N 1
ATOM 2565 C CA . PRO A 1 349 ? 10.191 13.874 5.197 1.00 94.81 349 PRO A CA 1
ATOM 2566 C C . PRO A 1 349 ? 11.383 14.121 6.127 1.00 94.81 349 PRO A C 1
ATOM 2568 O O . PRO A 1 349 ? 12.215 14.990 5.871 1.00 94.81 349 PRO A O 1
ATOM 2571 N N . VAL A 1 350 ? 11.502 13.299 7.168 1.00 96.00 350 VAL A N 1
ATOM 2572 C CA . VAL A 1 350 ? 12.626 13.311 8.113 1.00 96.00 350 VAL A CA 1
ATOM 2573 C C . VAL A 1 350 ? 13.145 11.899 8.343 1.00 96.00 350 VAL A C 1
ATOM 2575 O O . VAL A 1 350 ? 12.407 10.923 8.194 1.00 96.00 350 VAL A O 1
ATOM 2578 N N . GLU A 1 351 ? 14.425 11.785 8.694 1.00 94.38 351 GLU A N 1
ATOM 2579 C CA . GLU A 1 351 ? 15.018 10.496 9.037 1.00 94.38 351 GLU A CA 1
ATOM 2580 C C . GLU A 1 351 ? 14.657 10.054 10.459 1.00 94.38 351 GLU A C 1
ATOM 2582 O O . GLU A 1 351 ? 14.712 10.831 11.414 1.00 94.38 351 GLU A O 1
ATOM 2587 N N . VAL A 1 352 ? 14.346 8.768 10.606 1.00 94.69 352 VAL A N 1
ATOM 2588 C CA . VAL A 1 352 ? 14.089 8.102 11.881 1.00 94.69 352 VAL A CA 1
ATOM 2589 C C . VAL A 1 352 ? 14.974 6.872 12.046 1.00 94.69 352 VAL A C 1
ATOM 2591 O O . VAL A 1 352 ? 15.434 6.250 11.085 1.00 94.69 352 VAL A O 1
ATOM 2594 N N . LYS A 1 353 ? 15.195 6.490 13.305 1.00 92.00 353 LYS A N 1
ATOM 2595 C CA . LYS A 1 353 ? 15.789 5.191 13.628 1.00 92.00 353 LYS A CA 1
ATOM 2596 C C . LYS A 1 353 ? 14.781 4.081 13.338 1.00 92.00 353 LYS A C 1
ATOM 2598 O O . LYS A 1 353 ? 13.579 4.278 13.489 1.00 92.00 353 LYS A O 1
ATOM 2603 N N . VAL A 1 354 ? 15.303 2.916 12.966 1.00 92.62 354 VAL A N 1
ATOM 2604 C CA . VAL A 1 354 ? 14.525 1.699 12.726 1.00 92.62 354 VAL A CA 1
ATOM 2605 C C . VAL A 1 354 ? 14.921 0.664 13.772 1.00 92.62 354 VAL A C 1
ATOM 2607 O O . VAL A 1 354 ? 16.051 0.178 13.774 1.00 92.62 354 VAL A O 1
ATOM 2610 N N . ALA A 1 355 ? 13.998 0.355 14.674 1.00 94.75 355 ALA A N 1
ATOM 2611 C CA . ALA A 1 355 ? 14.127 -0.664 15.706 1.00 94.75 355 ALA A CA 1
ATOM 2612 C C . ALA A 1 355 ? 12.741 -1.249 16.016 1.00 94.75 355 ALA A C 1
ATOM 2614 O O . ALA A 1 355 ? 11.946 -0.630 16.713 1.00 94.75 355 ALA A O 1
ATOM 2615 N N . SER A 1 356 ? 12.433 -2.419 15.460 1.00 95.50 356 SER A N 1
ATOM 2616 C CA . SER A 1 356 ? 11.174 -3.124 15.718 1.00 95.50 356 SER A CA 1
ATOM 2617 C C . SER A 1 356 ? 11.269 -4.578 15.256 1.00 95.50 356 SER A C 1
ATOM 2619 O O . SER A 1 356 ? 11.975 -4.872 14.286 1.00 95.50 356 SER A O 1
ATOM 2621 N N . VAL A 1 357 ? 10.487 -5.478 15.857 1.00 94.69 357 VAL A N 1
ATOM 2622 C CA . VAL A 1 357 ? 10.243 -6.831 15.320 1.00 94.69 357 VAL A CA 1
ATOM 2623 C C . VAL A 1 357 ? 9.677 -6.806 13.894 1.00 94.69 357 VAL A C 1
ATOM 2625 O O . VAL A 1 357 ? 9.851 -7.766 13.145 1.00 94.69 357 VAL A O 1
ATOM 2628 N N . ALA A 1 358 ? 9.033 -5.706 13.490 1.00 94.44 358 ALA A N 1
ATOM 2629 C CA . ALA A 1 358 ? 8.474 -5.508 12.157 1.00 94.44 358 ALA A CA 1
ATOM 2630 C C . ALA A 1 358 ? 9.405 -4.777 11.180 1.00 94.44 358 ALA A C 1
ATOM 2632 O O . ALA A 1 358 ? 8.988 -4.519 10.048 1.00 94.44 358 ALA A O 1
ATOM 2633 N N . ALA A 1 359 ? 10.658 -4.489 11.554 1.00 90.06 359 ALA A N 1
ATOM 2634 C CA . ALA A 1 359 ? 11.605 -3.727 10.731 1.00 90.06 359 ALA A CA 1
ATOM 2635 C C . ALA A 1 359 ? 11.770 -4.279 9.301 1.00 90.06 359 ALA A C 1
ATOM 2637 O O . ALA A 1 359 ? 11.879 -3.510 8.351 1.00 90.06 359 ALA A O 1
ATOM 2638 N N . ASP A 1 360 ? 11.681 -5.597 9.118 1.00 85.25 360 ASP A N 1
ATOM 2639 C CA . ASP A 1 360 ? 11.771 -6.247 7.803 1.00 85.25 360 ASP A CA 1
ATOM 2640 C C . ASP A 1 360 ? 10.693 -5.798 6.796 1.00 85.25 360 ASP A C 1
ATOM 2642 O O . ASP A 1 360 ? 10.887 -5.907 5.584 1.00 85.25 360 ASP A O 1
ATOM 2646 N N . SER A 1 361 ? 9.542 -5.334 7.288 1.00 89.06 361 SER A N 1
ATOM 2647 C CA . SER A 1 361 ? 8.368 -4.982 6.475 1.00 89.06 361 SER A CA 1
ATOM 2648 C C . SER A 1 361 ? 7.942 -3.522 6.644 1.00 89.06 361 SER A C 1
ATOM 2650 O O . SER A 1 361 ? 7.471 -2.913 5.680 1.00 89.06 361 SER A O 1
ATOM 2652 N N . LEU A 1 362 ? 8.152 -2.953 7.836 1.00 93.75 362 LEU A N 1
ATOM 2653 C CA . LEU A 1 362 ? 7.750 -1.599 8.224 1.00 93.75 362 LEU A CA 1
ATOM 2654 C C . LEU A 1 362 ? 8.942 -0.676 8.560 1.00 93.75 362 LEU A C 1
ATOM 2656 O O . LEU A 1 362 ? 8.748 0.489 8.883 1.00 93.75 362 LEU A O 1
ATOM 2660 N N . GLY A 1 363 ? 10.186 -1.152 8.465 1.00 89.25 363 GLY A N 1
ATOM 2661 C CA . GLY A 1 363 ? 11.384 -0.409 8.872 1.00 89.25 363 GLY A CA 1
ATOM 2662 C C . GLY A 1 363 ? 11.916 0.579 7.833 1.00 89.25 363 GLY A C 1
ATOM 2663 O O . GLY A 1 363 ? 13.044 0.430 7.368 1.00 89.25 363 GLY A O 1
ATOM 2664 N N . ALA A 1 364 ? 11.130 1.588 7.455 1.00 89.94 364 ALA A N 1
ATOM 2665 C CA . ALA A 1 364 ? 11.619 2.684 6.617 1.00 89.94 364 ALA A CA 1
ATOM 2666 C C . ALA A 1 364 ? 12.310 3.765 7.466 1.00 89.94 364 ALA A C 1
ATOM 2668 O O . ALA A 1 364 ? 11.815 4.134 8.526 1.00 89.94 364 ALA A O 1
ATOM 2669 N N . ARG A 1 365 ? 13.442 4.302 6.988 1.00 91.31 365 ARG A N 1
ATOM 2670 C CA . ARG A 1 365 ? 14.127 5.435 7.642 1.00 91.31 365 ARG A CA 1
ATOM 2671 C C . ARG A 1 365 ? 13.449 6.775 7.359 1.00 91.31 365 ARG A C 1
ATOM 2673 O O . ARG A 1 365 ? 13.587 7.685 8.155 1.00 91.31 365 ARG A O 1
ATOM 2680 N N . ASN A 1 366 ? 12.748 6.909 6.238 1.00 92.44 366 ASN A N 1
ATOM 2681 C CA . ASN A 1 366 ? 11.929 8.066 5.881 1.00 92.44 366 ASN A CA 1
ATOM 2682 C C . ASN A 1 366 ? 10.886 7.633 4.834 1.00 92.44 366 ASN A C 1
ATOM 2684 O O . ASN A 1 366 ? 11.066 6.613 4.163 1.00 92.44 366 ASN A O 1
ATOM 2688 N N . VAL A 1 367 ? 9.802 8.397 4.691 1.00 92.25 367 VAL A N 1
ATOM 2689 C CA . VAL A 1 367 ? 8.743 8.119 3.699 1.00 92.25 367 VAL A CA 1
ATOM 2690 C C . VAL A 1 367 ? 9.005 8.731 2.317 1.00 92.25 367 VAL A C 1
ATOM 2692 O O . VAL A 1 367 ? 8.454 8.271 1.318 1.00 92.25 367 VAL A O 1
ATOM 2695 N N . GLY A 1 368 ? 9.869 9.745 2.239 1.00 91.94 368 GLY A N 1
ATOM 2696 C CA . GLY A 1 368 ? 10.109 10.528 1.028 1.00 91.94 368 GLY A CA 1
ATOM 2697 C C . GLY A 1 368 ? 8.979 11.511 0.688 1.00 91.94 368 GLY A C 1
ATOM 2698 O O . GLY A 1 368 ? 7.874 11.451 1.228 1.00 91.94 368 GLY A O 1
ATOM 2699 N N . GLN A 1 369 ? 9.277 12.439 -0.225 1.00 91.88 369 GLN A N 1
ATOM 2700 C CA . GLN A 1 369 ? 8.413 13.589 -0.519 1.00 91.88 369 GLN A CA 1
ATOM 2701 C C . GLN A 1 369 ? 7.062 13.184 -1.120 1.00 91.88 369 GLN A C 1
ATOM 2703 O O . GLN A 1 369 ? 6.024 13.638 -0.656 1.00 91.88 369 GLN A O 1
ATOM 2708 N N . LEU A 1 370 ? 7.068 12.266 -2.093 1.00 90.44 370 LEU A N 1
ATOM 2709 C CA . LEU A 1 370 ? 5.850 11.805 -2.766 1.00 90.44 370 LEU A CA 1
ATOM 2710 C C . LEU A 1 370 ? 4.824 11.224 -1.785 1.00 90.44 370 LEU A C 1
ATOM 2712 O O . LEU A 1 370 ? 3.636 11.513 -1.881 1.00 90.44 370 LEU A O 1
ATOM 2716 N N . VAL A 1 371 ? 5.281 10.389 -0.851 1.00 95.19 371 VAL A N 1
ATOM 2717 C CA . VAL A 1 371 ? 4.399 9.771 0.142 1.00 95.19 371 VAL A CA 1
ATOM 2718 C C . VAL A 1 371 ? 3.848 10.837 1.074 1.00 95.19 371 VAL A C 1
ATOM 2720 O O . VAL A 1 371 ? 2.634 10.883 1.240 1.00 95.19 371 VAL A O 1
ATOM 2723 N N . TYR A 1 372 ? 4.707 11.719 1.600 1.00 96.25 372 TYR A N 1
ATOM 2724 C CA . TYR A 1 372 ? 4.290 12.834 2.451 1.00 96.25 372 TYR A CA 1
ATOM 2725 C C . TYR A 1 372 ? 3.220 13.705 1.773 1.00 96.25 372 TYR A C 1
ATOM 2727 O O . TYR A 1 372 ? 2.168 13.944 2.365 1.00 96.25 372 TYR A O 1
ATOM 2735 N N . ASP A 1 373 ? 3.439 14.106 0.518 1.00 93.25 373 ASP A N 1
ATOM 2736 C CA . ASP A 1 373 ? 2.498 14.943 -0.233 1.00 93.25 373 ASP A CA 1
ATOM 2737 C C . ASP A 1 373 ? 1.145 14.269 -0.463 1.00 93.25 373 ASP A C 1
ATOM 2739 O O . ASP A 1 373 ? 0.117 14.943 -0.441 1.00 93.25 373 ASP A O 1
ATOM 2743 N N . VAL A 1 374 ? 1.122 12.946 -0.645 1.00 92.44 374 VAL A N 1
ATOM 2744 C CA . VAL A 1 374 ? -0.135 12.194 -0.733 1.00 92.44 374 VAL A CA 1
ATOM 2745 C C . VAL A 1 374 ? -0.827 12.128 0.630 1.00 92.44 374 VAL A C 1
ATOM 2747 O O . VAL A 1 374 ? -2.039 12.325 0.710 1.00 92.44 374 VAL A O 1
ATOM 2750 N N . THR A 1 375 ? -0.086 11.835 1.700 1.00 95.69 375 THR A N 1
ATOM 2751 C CA . THR A 1 375 ? -0.665 11.470 3.001 1.00 95.69 375 THR A CA 1
ATOM 2752 C C . THR A 1 375 ? -1.037 12.652 3.886 1.00 95.69 375 THR A C 1
ATOM 2754 O O . THR A 1 375 ? -1.953 12.504 4.688 1.00 95.69 375 THR A O 1
ATOM 2757 N N . LYS A 1 376 ? -0.372 13.809 3.756 1.00 94.00 376 LYS A N 1
ATOM 2758 C CA . LYS A 1 376 ? -0.519 14.945 4.689 1.00 94.00 376 LYS A CA 1
ATOM 2759 C C . LYS A 1 376 ? -1.959 15.450 4.862 1.00 94.00 376 LYS A C 1
ATOM 2761 O O . LYS A 1 376 ? -2.313 15.875 5.952 1.00 94.00 376 LYS A O 1
ATOM 2766 N N . ASP A 1 377 ? -2.784 15.329 3.817 1.00 89.88 377 ASP A N 1
ATOM 2767 C CA . ASP A 1 377 ? -4.185 15.783 3.800 1.00 89.88 377 ASP A CA 1
ATOM 2768 C C . ASP A 1 377 ? -5.194 14.626 3.649 1.00 89.88 377 ASP A C 1
ATOM 2770 O O . ASP A 1 377 ? -6.364 14.853 3.331 1.00 89.88 377 ASP A O 1
ATOM 2774 N N . SER A 1 378 ? -4.746 13.370 3.740 1.00 93.44 378 SER A N 1
ATOM 2775 C CA . SER A 1 378 ? -5.589 12.190 3.468 1.00 93.44 378 SER A CA 1
ATOM 2776 C C . SER A 1 378 ? -5.495 11.088 4.523 1.00 93.44 378 SER A C 1
ATOM 2778 O O . SER A 1 378 ? -6.384 10.239 4.593 1.00 93.44 378 SER A O 1
ATOM 2780 N N . VAL A 1 379 ? -4.455 11.110 5.356 1.00 97.25 379 VAL A N 1
ATOM 2781 C CA . VAL A 1 379 ? -4.316 10.250 6.534 1.00 97.25 379 VAL A CA 1
ATOM 2782 C C . VAL A 1 379 ? -4.783 11.031 7.759 1.00 97.25 379 VAL A C 1
ATOM 2784 O O . VAL A 1 379 ? -4.323 12.142 7.991 1.00 97.25 379 VAL A O 1
ATOM 2787 N N . ASP A 1 380 ? -5.691 10.443 8.537 1.00 97.81 380 ASP A N 1
ATOM 2788 C CA . ASP A 1 380 ? -6.312 11.080 9.707 1.00 97.81 380 ASP A CA 1
ATOM 2789 C C . ASP A 1 380 ? -5.296 11.273 10.846 1.00 97.81 380 ASP A C 1
ATOM 2791 O O . ASP A 1 380 ? -5.092 12.379 11.338 1.00 97.81 380 ASP A O 1
ATOM 2795 N N . HIS A 1 381 ? -4.613 10.194 11.226 1.00 98.06 381 HIS A N 1
ATOM 2796 C CA . HIS A 1 381 ? -3.461 10.201 12.126 1.00 98.06 381 HIS A CA 1
ATOM 2797 C C . HIS A 1 381 ? -2.693 8.876 12.007 1.00 98.06 381 HIS A C 1
ATOM 2799 O O . HIS A 1 381 ? -3.103 7.958 11.286 1.00 98.06 381 HIS A O 1
ATOM 2805 N N . VAL A 1 382 ? -1.579 8.769 12.736 1.00 98.75 382 VAL A N 1
ATOM 2806 C CA . VAL A 1 382 ? -0.800 7.534 12.869 1.00 98.75 382 VAL A CA 1
ATOM 2807 C C . VAL A 1 382 ? -0.819 7.059 14.321 1.00 98.75 382 VAL A C 1
ATOM 2809 O O . VAL A 1 382 ? -0.379 7.775 15.219 1.00 98.75 382 VAL A O 1
ATOM 2812 N N . ALA A 1 383 ? -1.308 5.841 14.547 1.00 98.69 383 ALA A N 1
ATOM 2813 C CA . ALA A 1 383 ? -1.226 5.152 15.826 1.00 98.69 383 ALA A CA 1
ATOM 2814 C C . ALA A 1 383 ? 0.119 4.418 15.944 1.00 98.69 383 ALA A C 1
ATOM 2816 O O . ALA A 1 383 ? 0.490 3.637 15.063 1.00 98.69 383 ALA A O 1
ATOM 2817 N N . LEU A 1 384 ? 0.842 4.653 17.041 1.00 98.62 384 LEU A N 1
ATOM 2818 C CA . LEU A 1 384 ? 2.075 3.929 17.343 1.00 98.62 384 LEU A CA 1
ATOM 2819 C C . LEU A 1 384 ? 1.775 2.675 18.160 1.00 98.62 384 LEU A C 1
ATOM 2821 O O . LEU A 1 384 ? 0.974 2.721 19.094 1.00 98.62 384 LEU A O 1
ATOM 2825 N N . VAL A 1 385 ? 2.425 1.566 17.812 1.00 98.56 385 VAL A N 1
ATOM 2826 C CA . VAL A 1 385 ? 2.226 0.275 18.478 1.00 98.56 385 VAL A CA 1
ATOM 2827 C C . VAL A 1 385 ? 3.532 -0.303 19.022 1.00 98.56 385 VAL A C 1
ATOM 2829 O O . VAL A 1 385 ? 4.536 -0.328 18.304 1.00 98.56 385 VAL A O 1
ATOM 2832 N N . PRO A 1 386 ? 3.549 -0.804 20.268 1.00 98.44 386 PRO A N 1
ATOM 2833 C CA . PRO A 1 386 ? 4.712 -1.498 20.799 1.00 98.44 386 PRO A CA 1
ATOM 2834 C C . PRO A 1 386 ? 4.852 -2.876 20.143 1.00 98.44 386 PRO A C 1
ATOM 2836 O O . PRO A 1 386 ? 3.860 -3.540 19.832 1.00 98.44 386 PRO A O 1
ATOM 2839 N N . ASP A 1 387 ? 6.087 -3.357 20.009 1.00 98.12 387 ASP A N 1
ATOM 2840 C CA . ASP A 1 387 ? 6.390 -4.664 19.407 1.00 98.12 387 ASP A CA 1
ATOM 2841 C C . ASP A 1 387 ? 5.628 -5.825 20.069 1.00 98.12 387 ASP A C 1
ATOM 2843 O O . ASP A 1 387 ? 5.175 -6.736 19.379 1.00 98.12 387 ASP A O 1
ATOM 2847 N N . ALA A 1 388 ? 5.413 -5.761 21.387 1.00 98.12 388 ALA A N 1
ATOM 2848 C CA . ALA A 1 388 ? 4.643 -6.764 22.122 1.00 98.12 388 ALA A CA 1
ATOM 2849 C C . ALA A 1 388 ? 3.188 -6.882 21.624 1.00 98.12 388 ALA A C 1
ATOM 2851 O O . ALA A 1 388 ? 2.644 -7.984 21.554 1.00 98.12 388 ALA A O 1
ATOM 2852 N N . ALA A 1 389 ? 2.563 -5.766 21.230 1.00 98.50 389 ALA A N 1
ATOM 2853 C CA . ALA A 1 389 ? 1.217 -5.773 20.658 1.00 98.50 389 ALA A CA 1
ATOM 2854 C C . ALA A 1 389 ? 1.201 -6.376 19.247 1.00 98.50 389 ALA A C 1
ATOM 2856 O O . ALA A 1 389 ? 0.242 -7.047 18.870 1.00 98.50 389 ALA A O 1
ATOM 2857 N N . ILE A 1 390 ? 2.276 -6.172 18.477 1.00 98.62 390 ILE A N 1
ATOM 2858 C CA . ILE A 1 390 ? 2.441 -6.787 17.157 1.00 98.62 390 ILE A CA 1
ATOM 2859 C C . ILE A 1 390 ? 2.556 -8.309 17.302 1.00 98.62 390 ILE A C 1
ATOM 2861 O O . ILE A 1 390 ? 1.854 -9.040 16.606 1.00 98.62 390 ILE A O 1
ATOM 2865 N N . THR A 1 391 ? 3.391 -8.799 18.224 1.00 98.12 391 THR A N 1
ATOM 2866 C CA . THR A 1 391 ? 3.556 -10.244 18.453 1.00 98.12 391 THR A CA 1
ATOM 2867 C C . THR A 1 391 ? 2.294 -10.890 19.021 1.00 98.12 391 THR A C 1
ATOM 2869 O O . THR A 1 391 ? 1.929 -11.978 18.584 1.00 98.12 391 THR A O 1
ATOM 2872 N N . GLU A 1 392 ? 1.576 -10.210 19.921 1.00 98.19 392 GLU A N 1
ATOM 2873 C CA . GLU A 1 392 ? 0.272 -10.682 20.409 1.00 98.19 392 GLU A CA 1
ATOM 2874 C C . GLU A 1 392 ? -0.742 -10.773 19.261 1.00 98.19 392 GLU A C 1
ATOM 2876 O O . GLU A 1 392 ? -1.436 -11.776 19.117 1.00 98.19 392 GLU A O 1
ATOM 2881 N N . ALA A 1 393 ? -0.782 -9.778 18.369 1.00 98.50 393 ALA A N 1
ATOM 2882 C CA . ALA A 1 393 ? -1.639 -9.828 17.190 1.00 98.50 393 ALA A CA 1
ATOM 2883 C C . ALA A 1 393 ? -1.284 -10.994 16.249 1.00 98.50 393 ALA A C 1
ATOM 2885 O O . ALA A 1 393 ? -2.191 -11.633 15.710 1.00 98.50 393 ALA A O 1
ATOM 2886 N N . GLN A 1 394 ? 0.004 -11.324 16.079 1.00 98.44 394 GLN A N 1
ATOM 2887 C CA . GLN A 1 394 ? 0.411 -12.534 15.350 1.00 98.44 394 GLN A CA 1
ATOM 2888 C C . GLN A 1 394 ? -0.117 -13.802 16.036 1.00 98.44 394 GLN A C 1
ATOM 2890 O O . GLN A 1 394 ? -0.641 -14.689 15.358 1.00 98.44 394 GLN A O 1
ATOM 2895 N N . ALA A 1 395 ? -0.020 -13.876 17.368 1.00 98.06 395 ALA A N 1
ATOM 2896 C CA . ALA A 1 395 ? -0.514 -15.010 18.140 1.00 98.06 395 ALA A CA 1
ATOM 2897 C C . ALA A 1 395 ? -2.031 -15.175 18.021 1.00 98.06 395 ALA A C 1
ATOM 2899 O O . ALA A 1 395 ? -2.498 -16.281 17.759 1.00 98.06 395 ALA A O 1
ATOM 2900 N N . VAL A 1 396 ? -2.797 -14.087 18.124 1.00 98.06 396 VAL A N 1
ATOM 2901 C CA . VAL A 1 396 ? -4.255 -14.077 17.930 1.00 98.06 396 VAL A CA 1
ATOM 2902 C C . VAL A 1 396 ? -4.626 -14.550 16.521 1.00 98.06 396 VAL A C 1
ATOM 2904 O O . VAL A 1 396 ? -5.457 -15.447 16.371 1.00 98.06 396 VAL A O 1
ATOM 2907 N N . LEU A 1 397 ? -3.981 -14.009 15.481 1.00 98.38 397 LEU A N 1
ATOM 2908 C CA . LEU A 1 397 ? -4.251 -14.383 14.086 1.00 98.38 397 LEU A CA 1
ATOM 2909 C C . LEU A 1 397 ? -3.955 -15.863 13.811 1.00 98.38 397 LEU A C 1
ATOM 2911 O O . LEU A 1 397 ? -4.722 -16.537 13.117 1.00 98.38 397 LEU A O 1
ATOM 2915 N N . TRP A 1 398 ? -2.894 -16.405 14.404 1.00 97.81 398 TRP A N 1
ATOM 2916 C CA . TRP A 1 398 ? -2.596 -17.829 14.314 1.00 97.81 398 TRP A CA 1
ATOM 2917 C C . TRP A 1 398 ? -3.564 -18.699 15.129 1.00 97.81 398 TRP A C 1
ATOM 2919 O O . TRP A 1 398 ? -4.096 -19.686 14.613 1.00 97.81 398 TRP A O 1
ATOM 2929 N N . ARG A 1 399 ? -3.788 -18.359 16.401 1.00 96.44 399 ARG A N 1
ATOM 2930 C CA . ARG A 1 399 ? -4.588 -19.145 17.350 1.00 96.44 399 ARG A CA 1
ATOM 2931 C C . ARG A 1 399 ? -6.039 -19.255 16.897 1.00 96.44 399 ARG A C 1
ATOM 2933 O O . ARG A 1 399 ? -6.567 -20.366 16.852 1.00 96.44 399 ARG A O 1
ATOM 2940 N N . ASP A 1 400 ? -6.635 -18.125 16.527 1.00 96.19 400 ASP A N 1
ATOM 2941 C CA . ASP A 1 400 ? -8.081 -18.013 16.325 1.00 96.19 400 ASP A CA 1
ATOM 2942 C C . ASP A 1 400 ? -8.476 -18.178 14.852 1.00 96.19 400 ASP A C 1
ATOM 2944 O O . ASP A 1 400 ? -9.564 -18.667 14.556 1.00 96.19 400 ASP A O 1
ATOM 2948 N N . PHE A 1 401 ? -7.578 -17.836 13.919 1.00 97.06 401 PHE A N 1
ATOM 2949 C CA . PHE A 1 401 ? -7.888 -17.807 12.482 1.00 97.06 401 PHE A CA 1
ATOM 2950 C C . PHE A 1 401 ? -6.977 -18.686 11.623 1.00 97.06 401 PHE A C 1
ATOM 2952 O O . PHE A 1 401 ? -7.216 -18.813 10.422 1.00 97.06 401 PHE A O 1
ATOM 2959 N N . ARG A 1 402 ? -5.941 -19.307 12.208 1.00 96.56 402 ARG A N 1
ATOM 2960 C CA . ARG A 1 402 ? -4.931 -20.104 11.482 1.00 96.56 402 ARG A CA 1
ATOM 2961 C C . ARG A 1 402 ? -4.221 -19.316 10.380 1.00 96.56 402 ARG A C 1
ATOM 2963 O O . ARG A 1 402 ? -3.767 -19.883 9.388 1.00 96.56 402 ARG A O 1
ATOM 2970 N N . LEU A 1 403 ? -4.093 -18.004 10.573 1.00 97.75 403 LEU A N 1
ATOM 2971 C CA . LEU A 1 403 ? -3.369 -17.117 9.673 1.00 97.75 403 LEU A CA 1
ATOM 2972 C C . LEU A 1 403 ? -1.931 -16.952 10.172 1.00 97.75 403 LEU A C 1
ATOM 2974 O O . LEU A 1 403 ? -1.679 -16.275 11.165 1.00 97.75 403 LEU A O 1
ATOM 2978 N N . ALA A 1 404 ? -0.980 -17.567 9.468 1.00 96.88 404 ALA A N 1
ATOM 2979 C CA . ALA A 1 404 ? 0.444 -17.335 9.691 1.00 96.88 404 ALA A CA 1
ATOM 2980 C C . ALA A 1 404 ? 0.839 -15.998 9.053 1.00 96.88 404 ALA A C 1
ATOM 2982 O O . ALA A 1 404 ? 0.998 -15.907 7.837 1.00 96.88 404 ALA A O 1
ATOM 2983 N N . VAL A 1 405 ? 0.947 -14.951 9.869 1.00 97.12 405 VAL A N 1
ATOM 2984 C CA . VAL A 1 405 ? 1.197 -13.580 9.404 1.00 97.12 405 VAL A CA 1
ATOM 2985 C C . VAL A 1 405 ? 2.566 -13.079 9.838 1.00 97.12 405 VAL A C 1
ATOM 2987 O O . VAL A 1 405 ? 3.067 -13.436 10.906 1.00 97.12 405 VAL A O 1
ATOM 2990 N N . GLU A 1 406 ? 3.181 -12.233 9.015 1.00 95.94 406 GLU A N 1
ATOM 2991 C CA . GLU A 1 406 ? 4.423 -11.555 9.395 1.00 95.94 406 GLU A CA 1
ATOM 2992 C C . GLU A 1 406 ? 4.126 -10.380 10.344 1.00 95.94 406 GLU A C 1
ATOM 2994 O O . GLU A 1 406 ? 2.987 -9.903 10.368 1.00 95.94 406 GLU A O 1
ATOM 2999 N N . PRO A 1 407 ? 5.119 -9.859 11.089 1.00 97.25 407 PRO A N 1
ATOM 3000 C CA . PRO A 1 407 ? 4.878 -8.779 12.046 1.00 97.25 407 PRO A CA 1
ATOM 3001 C C . PRO A 1 407 ? 4.211 -7.543 11.417 1.00 97.25 407 PRO A C 1
ATOM 3003 O O . PRO A 1 407 ? 3.243 -7.018 11.960 1.00 97.25 407 PRO A O 1
ATOM 3006 N N . GLY A 1 408 ? 4.634 -7.120 10.219 1.00 97.12 408 GLY A N 1
ATOM 3007 C CA . GLY A 1 408 ? 3.990 -5.999 9.523 1.00 97.12 408 GLY A CA 1
ATOM 3008 C C . GLY A 1 408 ? 2.533 -6.263 9.138 1.00 97.12 408 GLY A C 1
ATOM 3009 O O . GLY A 1 408 ? 1.715 -5.346 9.171 1.00 97.12 408 GLY A O 1
ATOM 3010 N N . GLY A 1 409 ? 2.190 -7.520 8.840 1.00 97.94 409 GLY A N 1
ATOM 3011 C CA . GLY A 1 409 ? 0.818 -7.955 8.581 1.00 97.94 409 GLY A CA 1
ATOM 3012 C C . GLY A 1 409 ? -0.075 -7.938 9.820 1.00 97.94 409 GLY A C 1
ATOM 3013 O O . GLY A 1 409 ? -1.287 -7.821 9.681 1.00 97.94 409 GLY A O 1
ATOM 3014 N N . ALA A 1 410 ? 0.505 -8.020 11.018 1.00 98.56 410 ALA A N 1
ATOM 3015 C CA . ALA A 1 410 ? -0.222 -8.010 12.284 1.00 98.56 410 ALA A CA 1
ATOM 3016 C C . ALA A 1 410 ? -0.329 -6.615 12.924 1.00 98.56 410 ALA A C 1
ATOM 3018 O O . ALA A 1 410 ? -1.186 -6.407 13.782 1.00 98.56 410 ALA A O 1
ATOM 3019 N N . ALA A 1 411 ? 0.500 -5.650 12.508 1.00 98.69 411 ALA A N 1
ATOM 3020 C CA . ALA A 1 411 ? 0.620 -4.349 13.170 1.00 98.69 411 ALA A CA 1
ATOM 3021 C C . ALA A 1 411 ? -0.716 -3.596 13.300 1.00 98.69 411 ALA A C 1
ATOM 3023 O O . ALA A 1 411 ? -1.033 -3.105 14.382 1.00 98.69 411 ALA A O 1
ATOM 3024 N N . ALA A 1 412 ? -1.535 -3.566 12.241 1.00 98.75 412 ALA A N 1
ATOM 3025 C CA . ALA A 1 412 ? -2.830 -2.882 12.267 1.00 98.75 412 ALA A CA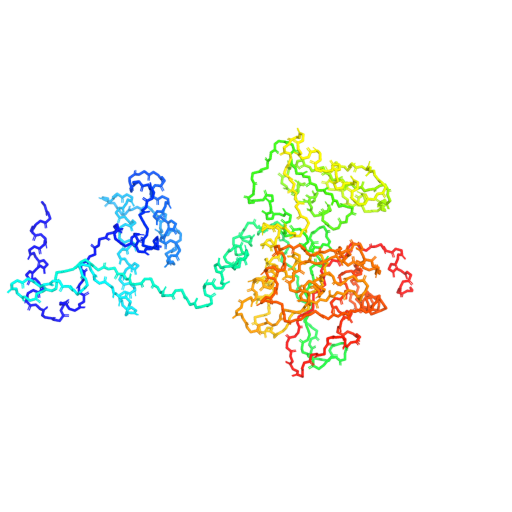 1
ATOM 3026 C C . ALA A 1 412 ? -3.810 -3.496 13.283 1.00 98.75 412 ALA A C 1
ATOM 3028 O O . ALA A 1 412 ? -4.527 -2.765 13.963 1.00 98.75 412 ALA A O 1
ATOM 3029 N N . LEU A 1 413 ? -3.811 -4.826 13.435 1.00 98.81 413 LEU A N 1
ATOM 3030 C CA . LEU A 1 413 ? -4.575 -5.489 14.494 1.00 98.81 413 LEU A CA 1
ATOM 3031 C C . LEU A 1 413 ? -3.973 -5.191 15.871 1.00 98.81 413 LEU A C 1
ATOM 3033 O O . LEU A 1 413 ? -4.719 -4.935 16.812 1.00 98.81 413 LEU A O 1
ATOM 3037 N N . GLY A 1 414 ? -2.643 -5.150 15.980 1.00 98.62 414 GLY A N 1
ATOM 3038 C CA . GLY A 1 414 ? -1.940 -4.763 17.203 1.00 98.62 414 GLY A CA 1
ATOM 3039 C C . GLY A 1 414 ? -2.419 -3.420 17.758 1.00 98.62 414 GLY A C 1
ATOM 3040 O O . GLY A 1 414 ? -2.651 -3.321 18.960 1.00 98.62 414 GLY A O 1
ATOM 3041 N N . ALA A 1 415 ? -2.672 -2.430 16.892 1.00 98.75 415 ALA A N 1
ATOM 3042 C CA . ALA A 1 415 ? -3.203 -1.127 17.304 1.00 98.75 415 ALA A CA 1
ATOM 3043 C C . ALA A 1 415 ? -4.577 -1.217 17.975 1.00 98.75 415 ALA A C 1
ATOM 3045 O O . ALA A 1 415 ? -4.831 -0.500 18.944 1.00 98.75 415 ALA A O 1
ATOM 3046 N N . LEU A 1 416 ? -5.447 -2.101 17.481 1.00 98.31 416 LEU A N 1
ATOM 3047 C CA . LEU A 1 416 ? -6.749 -2.354 18.091 1.00 98.31 416 LEU A CA 1
ATOM 3048 C C . LEU A 1 416 ? -6.596 -3.100 19.425 1.00 98.31 416 LEU A C 1
ATOM 3050 O O . LEU A 1 416 ? -7.206 -2.706 20.414 1.00 98.31 416 LEU A O 1
ATOM 3054 N N . LEU A 1 417 ? -5.760 -4.143 19.470 1.00 98.12 417 LEU A N 1
ATOM 3055 C CA . LEU A 1 417 ? -5.597 -4.993 20.656 1.00 98.12 417 LEU A CA 1
ATOM 3056 C C . LEU A 1 417 ? -4.980 -4.255 21.848 1.00 98.12 417 LEU A C 1
ATOM 3058 O O . LEU A 1 417 ? -5.413 -4.458 22.980 1.00 98.12 417 LEU A O 1
ATOM 3062 N N . CYS A 1 418 ? -3.986 -3.392 21.619 1.00 97.75 418 CYS A N 1
ATOM 3063 C CA . CYS A 1 418 ? -3.361 -2.623 22.698 1.00 97.75 418 CYS A CA 1
ATOM 3064 C C . CY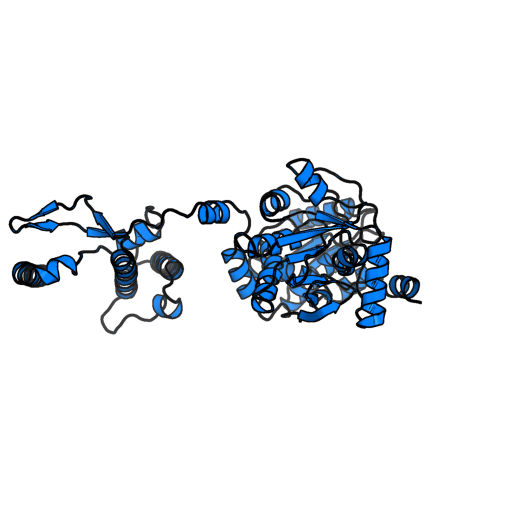S A 1 418 ? -4.100 -1.318 23.030 1.00 97.75 418 CYS A C 1
ATOM 3066 O O . CYS A 1 418 ? -3.724 -0.620 23.972 1.00 97.75 418 CYS A O 1
ATOM 3068 N N . GLY A 1 419 ? -5.140 -0.972 22.264 1.00 97.56 419 GLY A N 1
ATOM 3069 C CA . GLY A 1 419 ? -5.897 0.263 22.437 1.00 97.56 419 GLY A CA 1
ATOM 3070 C C . GLY A 1 419 ? -5.149 1.526 22.004 1.00 97.56 419 GLY A C 1
ATOM 3071 O O . GLY A 1 419 ? -5.532 2.616 22.435 1.00 97.56 419 GLY A O 1
ATOM 3072 N N . ALA A 1 420 ? -4.111 1.406 21.169 1.00 98.00 420 ALA A N 1
ATOM 3073 C CA . ALA A 1 420 ? -3.509 2.552 20.481 1.00 98.00 420 ALA A CA 1
ATOM 3074 C C . ALA A 1 420 ? -4.513 3.194 19.511 1.00 98.00 420 ALA A C 1
ATOM 3076 O O . ALA A 1 420 ? -4.557 4.415 19.381 1.00 98.00 420 ALA A O 1
ATOM 3077 N N . TYR A 1 421 ? -5.374 2.376 18.901 1.00 98.12 421 TYR A N 1
ATOM 3078 C CA . TYR A 1 421 ? -6.588 2.826 18.239 1.00 98.12 421 TYR A CA 1
ATOM 3079 C C . TYR A 1 421 ? -7.820 2.423 19.058 1.00 98.12 421 TYR A C 1
ATOM 3081 O O . TYR A 1 421 ? -7.992 1.254 19.405 1.00 98.12 421 TYR A O 1
ATOM 3089 N N . LYS A 1 422 ? -8.689 3.392 19.364 1.00 96.44 422 LYS A N 1
ATOM 3090 C CA . LYS A 1 422 ? -9.911 3.186 20.157 1.00 96.44 422 LYS A CA 1
ATOM 3091 C C . LYS A 1 422 ? -11.131 3.562 19.318 1.00 96.44 422 LYS A C 1
ATOM 3093 O O . LYS A 1 422 ? -11.428 4.754 19.218 1.00 96.44 422 LYS A O 1
ATOM 3098 N N . PRO A 1 423 ? -11.829 2.587 18.718 1.00 96.19 423 PRO A N 1
ATOM 3099 C CA . PRO A 1 423 ? -12.989 2.894 17.900 1.00 96.19 423 PRO A CA 1
ATOM 3100 C C . PRO A 1 423 ? -14.160 3.403 18.743 1.00 96.19 423 PRO A C 1
ATOM 3102 O O . PRO A 1 423 ? -14.316 3.055 19.919 1.00 96.19 423 PRO A O 1
ATOM 3105 N N . ALA A 1 424 ? -15.028 4.187 18.112 1.00 95.81 424 ALA A N 1
ATOM 3106 C CA . ALA A 1 424 ? -16.315 4.552 18.678 1.00 95.81 424 ALA A CA 1
ATOM 3107 C C . ALA A 1 424 ? -17.269 3.344 18.709 1.00 95.81 424 ALA A C 1
ATOM 3109 O O . ALA A 1 424 ? -17.134 2.369 17.965 1.00 95.81 424 ALA A O 1
ATOM 3110 N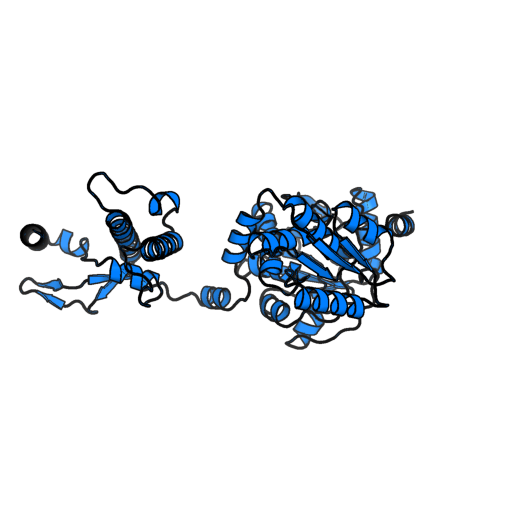 N . LYS A 1 425 ? -18.282 3.403 19.580 1.00 95.94 425 LYS A N 1
ATOM 3111 C CA . LYS A 1 425 ? -19.318 2.365 19.638 1.00 95.94 425 LYS A CA 1
ATOM 3112 C C . LYS A 1 425 ? -20.093 2.318 18.318 1.00 95.94 425 LYS A C 1
ATOM 3114 O O . LYS A 1 425 ? -20.632 3.335 17.897 1.00 95.94 425 LYS A O 1
ATOM 3119 N N . GLY A 1 426 ? -20.208 1.126 17.733 1.00 95.19 426 GLY A N 1
ATOM 3120 C CA . GLY A 1 426 ? -20.920 0.907 16.471 1.00 95.19 426 GLY A CA 1
ATOM 3121 C C . GLY A 1 426 ? -20.162 1.374 15.228 1.00 95.19 426 GLY A C 1
ATOM 3122 O O . GLY A 1 426 ? -20.721 1.316 14.139 1.00 95.19 426 GLY A O 1
ATOM 3123 N N . GLU A 1 427 ? -18.914 1.820 15.381 1.00 98.12 427 GLU A N 1
ATOM 3124 C CA . GLU A 1 427 ? -18.053 2.176 14.259 1.00 98.12 427 GLU A CA 1
ATOM 3125 C C . GLU A 1 427 ? -17.788 0.962 13.361 1.00 98.12 427 GLU A C 1
ATOM 3127 O O . GLU A 1 427 ? -17.465 -0.113 13.867 1.00 98.12 427 GLU A O 1
ATOM 3132 N N . ARG A 1 428 ? -17.889 1.127 12.039 1.00 98.56 428 ARG A N 1
ATOM 3133 C CA . ARG A 1 428 ? -17.533 0.089 11.061 1.00 98.56 428 ARG A CA 1
ATOM 3134 C C . ARG A 1 428 ? -16.043 0.164 10.748 1.00 98.56 428 ARG A C 1
ATOM 3136 O O . ARG A 1 428 ? -15.599 1.003 9.961 1.00 98.56 428 ARG A O 1
ATOM 3143 N N . LEU A 1 429 ? -15.276 -0.712 11.393 1.00 98.69 429 LEU A N 1
ATOM 3144 C CA . LEU A 1 429 ? -13.818 -0.697 11.395 1.00 98.69 429 LEU A CA 1
ATOM 3145 C C . LEU A 1 429 ? -13.242 -1.800 10.503 1.00 98.69 429 LEU A C 1
ATOM 3147 O O . LEU A 1 429 ? -13.401 -2.992 10.771 1.00 98.69 429 LEU A O 1
ATOM 3151 N N . GLY A 1 430 ? -12.496 -1.399 9.480 1.00 98.75 430 GLY A N 1
ATOM 3152 C CA . GLY A 1 430 ? -11.674 -2.292 8.675 1.00 98.75 430 GLY A CA 1
ATOM 3153 C C . GLY A 1 430 ? -10.244 -2.376 9.208 1.00 98.75 430 GLY A C 1
ATOM 3154 O O . GLY A 1 430 ? -9.578 -1.360 9.375 1.00 98.75 430 GLY A O 1
ATOM 3155 N N . VAL A 1 431 ? -9.726 -3.582 9.428 1.00 98.88 431 VAL A N 1
ATOM 3156 C CA . VAL A 1 431 ? -8.339 -3.815 9.859 1.00 98.88 431 VAL A CA 1
ATOM 3157 C C . VAL A 1 431 ? -7.586 -4.579 8.776 1.00 98.88 431 VAL A C 1
ATOM 3159 O O . VAL A 1 431 ? -8.001 -5.660 8.353 1.00 98.88 431 VAL A O 1
ATOM 3162 N N . LEU A 1 432 ? -6.471 -4.024 8.302 1.00 98.88 432 LEU A N 1
ATOM 3163 C CA . LEU A 1 432 ? -5.708 -4.637 7.221 1.00 98.88 432 LEU A CA 1
ATOM 3164 C C . LEU A 1 432 ? -4.709 -5.675 7.737 1.00 98.88 432 LEU A C 1
ATOM 3166 O O . LEU A 1 432 ? -3.817 -5.349 8.515 1.00 98.88 432 LEU A O 1
ATOM 3170 N N . VAL A 1 433 ? -4.773 -6.890 7.193 1.00 98.81 433 VAL A N 1
ATOM 3171 C CA . VAL A 1 433 ? -3.730 -7.911 7.350 1.00 98.81 433 VAL A CA 1
ATOM 3172 C C . VAL A 1 433 ? -2.891 -7.934 6.072 1.00 98.81 433 VAL A C 1
ATOM 3174 O O . VAL A 1 433 ? -3.242 -8.601 5.100 1.00 98.81 433 VAL A O 1
ATOM 3177 N N . CYS A 1 434 ? -1.820 -7.134 6.022 1.00 98.31 434 CYS A N 1
ATOM 3178 C CA . CYS A 1 434 ? -1.185 -6.745 4.752 1.00 98.31 434 CYS A CA 1
ATOM 3179 C C . CYS A 1 434 ? -0.216 -7.783 4.142 1.00 98.31 434 CYS A C 1
ATOM 3181 O O . CYS A 1 434 ? 0.093 -7.694 2.948 1.00 98.31 434 CYS A O 1
ATOM 3183 N N . GLY A 1 435 ? 0.257 -8.762 4.923 1.00 97.06 435 GLY A N 1
ATOM 3184 C CA . GLY A 1 435 ? 1.271 -9.723 4.482 1.00 97.06 435 GLY A CA 1
ATOM 3185 C C . GLY A 1 435 ? 1.473 -10.926 5.411 1.00 97.06 435 GLY A C 1
ATOM 3186 O O . GLY A 1 435 ? 1.068 -10.909 6.575 1.00 97.06 435 GLY A O 1
ATOM 3187 N N . ALA A 1 436 ? 2.051 -11.999 4.867 1.00 95.75 436 ALA A N 1
ATOM 3188 C CA . ALA A 1 436 ? 2.208 -13.300 5.525 1.00 95.75 436 ALA A CA 1
ATOM 3189 C C . ALA A 1 436 ? 3.546 -14.009 5.255 1.00 95.75 436 ALA A C 1
ATOM 3191 O O . ALA A 1 436 ? 3.681 -15.193 5.560 1.00 95.75 436 ALA A O 1
ATOM 3192 N N . ASN A 1 437 ? 4.564 -13.326 4.720 1.00 93.00 437 ASN A N 1
ATOM 3193 C CA . ASN A 1 437 ? 5.880 -13.946 4.491 1.00 93.00 437 ASN A CA 1
ATOM 3194 C C . ASN A 1 437 ? 6.701 -14.040 5.792 1.00 93.00 437 ASN A C 1
ATOM 3196 O O . ASN A 1 437 ? 7.784 -13.470 5.926 1.00 93.00 437 ASN A O 1
ATOM 3200 N N . VAL A 1 438 ? 6.146 -14.757 6.767 1.00 91.81 438 VAL A N 1
ATOM 3201 C CA . VAL A 1 438 ? 6.695 -14.956 8.105 1.00 91.81 438 VAL A CA 1
ATOM 3202 C C . VAL A 1 438 ? 7.689 -16.113 8.141 1.00 91.81 438 VAL A C 1
ATOM 3204 O O . VAL A 1 438 ? 7.535 -17.123 7.454 1.00 91.81 438 VAL A O 1
ATOM 3207 N N . ASP A 1 439 ? 8.703 -15.982 8.991 1.00 89.69 439 ASP A N 1
ATOM 3208 C CA . ASP A 1 439 ? 9.543 -17.105 9.395 1.00 89.69 439 ASP A CA 1
ATOM 3209 C C . ASP A 1 439 ? 8.759 -17.986 10.379 1.00 89.69 439 ASP A C 1
ATOM 3211 O O . ASP A 1 439 ? 8.453 -17.565 11.497 1.00 89.69 439 ASP A O 1
ATOM 3215 N N . LEU A 1 440 ? 8.422 -19.207 9.958 1.00 90.38 440 LEU A N 1
ATOM 3216 C CA . LEU A 1 440 ? 7.615 -20.126 10.759 1.00 90.38 440 LEU A CA 1
ATOM 3217 C C . LEU A 1 440 ? 8.293 -20.529 12.073 1.00 90.38 440 LEU A C 1
ATOM 3219 O O . LEU A 1 440 ? 7.586 -20.769 13.045 1.00 90.38 440 LEU A O 1
ATOM 3223 N N . ALA A 1 441 ? 9.629 -20.563 12.141 1.00 91.44 441 ALA A N 1
ATOM 3224 C CA . ALA A 1 441 ? 10.327 -20.855 13.392 1.00 91.44 441 ALA A CA 1
ATOM 3225 C C . ALA A 1 441 ? 10.169 -19.698 14.388 1.00 91.44 441 ALA A C 1
ATOM 3227 O O . ALA A 1 441 ? 9.933 -19.924 15.575 1.00 91.44 441 ALA A O 1
ATOM 3228 N N . LYS A 1 442 ? 10.225 -18.451 13.898 1.00 90.62 442 LYS A N 1
ATOM 3229 C CA . LYS A 1 442 ? 9.944 -17.269 14.725 1.00 90.62 442 LYS A CA 1
ATOM 3230 C C . LYS A 1 442 ? 8.485 -17.225 15.165 1.00 90.62 442 LYS A C 1
ATOM 3232 O O . LYS A 1 442 ? 8.223 -16.906 16.317 1.00 90.62 442 LYS A O 1
ATOM 3237 N N . LEU A 1 443 ? 7.548 -17.560 14.275 1.00 92.69 443 LEU A N 1
ATOM 3238 C CA . LEU A 1 443 ? 6.131 -17.608 14.634 1.00 92.69 443 LEU A CA 1
ATOM 3239 C C . LEU A 1 443 ? 5.857 -18.693 15.682 1.00 92.69 443 LEU A C 1
ATOM 3241 O O . LEU A 1 443 ? 5.180 -18.408 16.661 1.00 92.69 443 LEU A O 1
ATOM 3245 N N . ALA A 1 444 ? 6.422 -19.894 15.524 1.00 93.88 444 ALA A N 1
ATOM 3246 C CA . ALA A 1 444 ? 6.299 -20.979 16.499 1.00 93.88 444 ALA A CA 1
ATOM 3247 C C . ALA A 1 444 ? 6.772 -20.549 17.899 1.00 93.88 444 ALA A C 1
ATOM 3249 O O . ALA A 1 444 ? 6.090 -20.786 18.888 1.00 93.88 444 ALA A O 1
ATOM 3250 N N . ALA A 1 445 ? 7.889 -19.820 17.985 1.00 93.06 445 ALA A N 1
ATOM 3251 C CA . ALA A 1 445 ? 8.382 -19.294 19.258 1.00 93.06 445 ALA A CA 1
ATOM 3252 C C . ALA A 1 445 ? 7.425 -18.288 19.935 1.00 93.06 445 ALA A C 1
ATOM 3254 O O . ALA A 1 445 ? 7.491 -18.121 21.150 1.00 93.06 445 ALA A O 1
ATOM 3255 N N . ILE A 1 446 ? 6.549 -17.621 19.172 1.00 90.19 446 ILE A N 1
ATOM 3256 C CA . ILE A 1 446 ? 5.538 -16.687 19.696 1.00 90.19 446 ILE A CA 1
ATOM 3257 C C . ILE A 1 446 ? 4.292 -17.439 20.186 1.00 90.19 446 ILE A C 1
ATOM 3259 O O . ILE A 1 446 ? 3.686 -17.035 21.174 1.00 90.19 446 ILE A O 1
ATOM 3263 N N . VAL A 1 447 ? 3.886 -18.506 19.491 1.00 85.06 447 VAL A N 1
ATOM 3264 C CA . VAL A 1 447 ? 2.560 -19.129 19.674 1.00 85.06 447 VAL A CA 1
ATOM 3265 C C . VAL A 1 447 ? 2.553 -20.413 20.503 1.00 85.06 447 VAL A C 1
ATOM 3267 O O . VAL A 1 447 ? 1.465 -20.886 20.838 1.00 85.06 447 VAL A O 1
ATOM 3270 N N . GLY A 1 448 ? 3.730 -20.939 20.859 1.00 69.88 448 GLY A N 1
ATOM 3271 C CA . GLY A 1 448 ? 3.880 -22.242 21.520 1.00 69.88 448 GLY A CA 1
ATOM 3272 C C . GLY A 1 448 ? 3.561 -23.395 20.579 1.00 69.88 448 GLY A C 1
ATOM 3273 O O . GLY A 1 448 ? 3.068 -24.421 21.097 1.00 69.88 448 GLY A O 1
#

Radius of gyration: 27.43 Å; chains: 1; bounding box: 70×64×73 Å

pLDDT: mean 90.98, std 10.49, range [33.41, 98.94]

Foldseek 3Di:
DCVVVVVVVVVVCLVDVVCLVVDAAADLQVLLCQLVVVDHDDDDCPDPVNLVSLLVSLVVLPDDSCQSPDDDPPPDDNSVSSSVSSVVSQSVQVVVVFKDWVVVVFDADPSRRGHTHIGGHDPPCPPLNVLQVLALAAQVLLVVLLVQCVVVKDLFDKAFPQACVLHALEREIEGPQCPIPLRFLQLLLLSLPVRVDDFDLLGAEEEALDSNLLSNLQNCLVVVTAYEYFYEPPRDPLSVVSNCVSVYHYHYHDHDSVGSRVVRVVSCVVPVGHYRDRAPDRSSLSSLLNSLVSVCVNCVPAQEEEAEAALQSNLLSNLSNCPPHNYAYEYEAAPQACAQQVQLVVVHWDFGGFDEQCCSPRRHRHNHHSNSSSCNRRHPHYQYAHNVLLLVQCQCCCVPPVQQARSSLRRQVSCVNVVSDHDDRHHHYYGYSGGHPDDVVVNVVSHD

Sequence (448 aa):
MILPKIREVDALLQSDLSIRERIREIHPELAFWSMNGETPLNFPKKTAEGLAERTRLLVSQGVHETVAGDRPPRGAAADDLLDALAALVVARHIAAGRGRPFPDPPGRDSHGLPIAIWTYRPAPESNQDIVMSARPVSRPMIEEAAGRIAGHARVTPVMRLGTGAFGSAADVSLKLECLQHAGSFKTRGAFNNLLSLPVPAAGVSAASGGNHGAAVAYAAMKRGVKATIFVPEISPAAKIEAIKRFGAEVVVGGAQYDDAQAACDRFVTDTGALKIHPFAALETIAGQGTLGREWDSQEPDLDTVLVAVGGGGLISGIASWFAGSKVRVVGVEPEGSRALQAALDANGPVEVKVASVAADSLGARNVGQLVYDVTKDSVDHVALVPDAAITEAQAVLWRDFRLAVEPGGAAALGALLCGAYKPAKGERLGVLVCGANVDLAKLAAIVG